Protein 9C6E (pdb70)

Solvent-accessible surface area: 18397 Å² total; per-residue (Å²): 184,124,83,40,109,93,82,3,203,36,132,0,0,8,0,20,0,7,39,109,47,1,36,14,29,69,72,93,24,48,50,0,21,0,0,0,45,5,46,63,149,76,0,170,76,41,87,0,43,0,6,0,28,0,13,0,43,15,9,43,71,59,170,137,85,112,58,94,101,61,168,99,62,21,37,107,29,80,53,56,8,33,61,91,99,76,89,79,70,98,51,49,106,41,4,82,65,4,49,110,163,43,30,97,50,8,36,32,6,79,3,74,19,27,95,80,8,7,21,9,6,22,4,60,36,18,105,180,34,143,11,112,13,0,0,0,43,2,40,0,28,0,31,1,10,34,61,58,156,134,93,133,105,60,112,37,110,108,0,24,5,115,9,110,7,44,2,14,10,30,3,9,194,104,96,27,119,81,12,174,23,131,24,76,55,118,40,180,171,34,114,77,55,0,111,0,35,4,23,1,64,65,25,8,1,65,36,43,43,74,0,40,0,47,1,31,2,35,3,43,6,86,12,34,0,96,63,1,66,0,8,0,16,1,18,0,51,2,31,13,120,36,116,19,126,5,70,45,62,6,11,45,83,102,10,159,56,118,1,72,50,106,38,79,42,90,73,70,12,70,2,48,1,67,15,94,76,72,123,61,64,97,0,10,0,4,9,9,90,50,197,99,164,53,9,56,3,2,18,5,32,39,71,83,172,82,44,94,105,49,44,6,0,1,24,5,54,4,38,0,42,0,43,0,23,1,24,34,65,192,72,88,177,97,52,45,104,18,31,21,68,1,99,6,59,0,0,34,63,90,51,222

InterPro domains:
  IPR000698 Arrestin [PR00309] (28-50)
  IPR000698 Arrestin [PR00309] (65-83)
  IPR000698 Arrestin [PR00309] (161-178)
  IPR000698 Arrestin [PR00309] (286-304)
  IPR000698 Arrestin [PR00309] (372-386)
  IPR000698 Arrestin [PTHR11792] (12-399)
  IPR011021 Arrestin-like, N-terminal [PF00339] (22-179)
  IPR011022 Arrestin-like, C-terminal domain [PF02752] (200-359)
  IPR011022 Arrestin-like, C-terminal domain [SM01017] (199-360)
  IPR014752 Arrestin-like, C-terminal domain superfamily [G3DSA:2.60.40.640] (185-370)
  IPR014753 Arrestin, N-terminal [G3DSA:2.60.40.840] (10-181)
  IPR014756 Immunog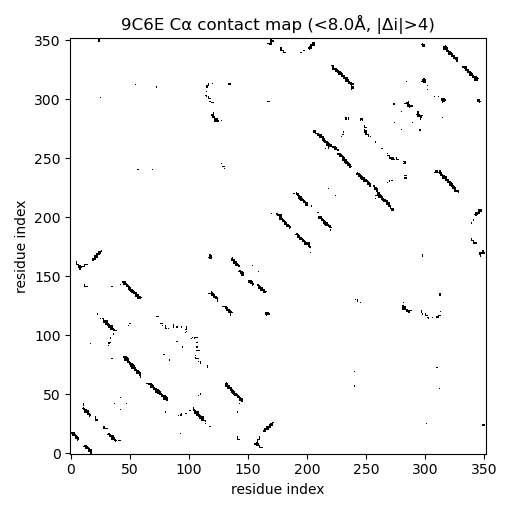lobulin E-set [SSF81296] (10-181)
  IPR014756 Immunoglobulin E-set [SSF81296] (183-389)
  IPR017864 Arrestin, conserved site [PS00295] (65-83)

Radius of gyration: 26.14 Å; Cα contacts (8 Å, |Δi|>4): 956; chains: 1; bounding box: 63×73×61 Å

Nearest PDB structures (foldseek):
  9c6e-assembly1_A  TM=1.003E+00  e=6.103E-70  Bos taurus
  3ugx-assembly1_A  TM=9.576E-01  e=4.469E-60  Bos taurus
  1cf1-assembly1_A  TM=9.488E-01  e=5.321E-61  Bos taurus
  7jxa-assembly1_D  TM=9.497E-01  e=1.504E-60  Bos taurus
  1cf1-assembly3_C  TM=9.491E-01  e=5.723E-60  Bos taurus

Secondary structure (DSSP, 8-state):
---EEEE-TTSSEEEEES-SEEEE-SS-B--EEEEEEE-HHHHTT-EEEEEEEEEEEES---TTS----EEEEEEEEEEEEES--S---PPPHHHHHHHHHH-TTEEEEEE---SS---SEEE---TT--S--EEEEEEEEEEEEB--SS-SSB--GGGEEEEEEEEEEB--S---PPPEEEEEEE-TT---EEEEEEEES-SEEETT--EEEEEEEEE-SSS-EEEEEEEEEEEEEE-SSS-EEEEEEEEEEE-S--B-TTEEEEEEEEE---GGG-S--TTS-BSS-TT-TT--BPPPP-PPTT--GGGGSEEEEEEEEEEEEEPPPTT-SS-EEEEEEEEEEEEBPPP-

B-factor: mean 30.55, std 13.67, range [16.44, 96.41]

Structure (mmCIF, N/CA/C/O backbone):
data_9C6E
#
_entry.id   9C6E
#
_cell.length_a   66.560
_cell.length_b   74.760
_cell.length_c   79.770
_cell.angle_alpha   90.000
_cell.angle_beta   90.000
_cell.angle_gamma   90.000
#
_symmetry.space_group_name_H-M   'P 21 21 21'
#
loop_
_entity.id
_entity.type
_entity.pdbx_description
1 polymer S-arrestin
2 non-polymer GLYCEROL
3 non-polymer 'GLYCOLIC ACID'
4 non-polymer 'SODIUM ION'
5 water water
#
loop_
_atom_site.group_PDB
_atom_site.id
_atom_site.type_symbol
_atom_site.label_atom_id
_atom_site.label_alt_id
_atom_site.label_comp_id
_atom_site.label_asym_id
_atom_site.label_entity_id
_atom_site.label_seq_id
_atom_site.pdbx_PDB_ins_code
_atom_site.Cartn_x
_atom_site.Cartn_y
_atom_site.Cartn_z
_atom_site.occupancy
_atom_site.B_iso_or_equiv
_atom_site.auth_seq_id
_atom_site.auth_comp_id
_atom_site.auth_asym_id
_atom_site.auth_atom_id
_atom_site.pdbx_PDB_model_num
ATOM 1 N N . HIS A 1 8 ? 23.884 24.328 5.582 1.000 68.850 10 HIS A N 1
ATOM 2 C CA . HIS A 1 8 ? 23.944 24.766 7.004 1.000 67.867 10 HIS A CA 1
ATOM 3 C C . HIS A 1 8 ? 24.069 26.287 7.053 1.000 66.601 10 HIS A C 1
ATOM 4 O O . HIS A 1 8 ? 25.124 26.833 6.730 1.000 69.283 10 HIS A O 1
ATOM 11 N N . VAL A 1 9 ? 22.977 26.947 7.462 1.000 57.364 11 VAL A N 1
ATOM 12 C CA . VAL A 1 9 ? 22.903 28.397 7.513 1.000 51.009 11 VAL A CA 1
ATOM 13 C C . VAL A 1 9 ? 22.965 28.830 8.976 1.000 45.299 11 VAL A C 1
ATOM 14 O O . VAL A 1 9 ? 22.138 28.412 9.771 1.000 45.185 11 VAL A O 1
ATOM 18 N N . ILE A 1 10 ? 23.923 29.693 9.317 1.000 41.059 12 ILE A N 1
ATOM 19 C CA . ILE A 1 10 ? 24.042 30.200 10.675 1.000 39.065 12 ILE A CA 1
ATOM 20 C C . ILE A 1 10 ? 22.840 31.085 10.989 1.000 38.826 12 ILE A C 1
ATOM 21 O O . ILE A 1 10 ? 22.512 31.983 10.210 1.000 39.084 12 ILE A O 1
ATOM 26 N N . PHE A 1 11 ? 22.207 30.838 12.142 1.000 36.222 13 PHE A N 1
ATOM 27 C CA . PHE A 1 11 ? 21.142 31.707 12.613 1.000 36.975 13 PHE A CA 1
ATOM 28 C C . PHE A 1 11 ? 21.379 32.068 14.073 1.000 36.565 13 PHE A C 1
ATOM 29 O O . PHE A 1 11 ? 22.118 31.402 14.797 1.000 33.569 13 PHE A O 1
ATOM 37 N N . LYS A 1 12 ? 20.711 33.140 14.475 1.000 36.960 14 LYS A N 1
ATOM 38 C CA . LYS A 1 12 ? 20.878 33.699 15.798 1.000 35.518 14 LYS A CA 1
ATOM 39 C C . LYS A 1 12 ? 19.520 34.123 16.335 1.000 34.062 14 LYS A C 1
ATOM 40 O O . LYS A 1 12 ? 18.556 34.316 15.586 1.000 36.462 14 LYS A O 1
ATOM 46 N N . LYS A 1 13 ? 19.487 34.292 17.654 1.000 30.343 15 LYS A N 1
ATOM 47 C CA . LYS A 1 13 ? 18.374 34.945 18.304 1.000 30.303 15 LYS A CA 1
ATOM 48 C C . LYS A 1 13 ? 18.899 35.799 19.451 1.000 28.031 15 LYS A C 1
ATOM 49 O O . LYS A 1 13 ? 19.714 35.345 20.258 1.000 26.548 15 LYS A O 1
ATOM 55 N N . ILE A 1 14 ? 18.395 37.034 19.506 1.000 28.325 16 ILE A N 1
ATOM 56 C CA . ILE A 1 14 ? 18.817 38.032 20.478 1.000 29.140 16 ILE A CA 1
ATOM 57 C C . ILE A 1 14 ? 17.727 38.206 21.531 1.000 27.750 16 ILE A C 1
ATOM 58 O O . ILE A 1 14 ? 16.544 38.303 21.204 1.000 31.087 16 ILE A O 1
ATOM 63 N N . SER A 1 15 ? 18.127 38.242 22.809 1.000 27.647 17 SER A N 1
ATOM 64 C CA . SER A 1 15 ? 17.175 38.458 23.880 1.000 27.557 17 SER A CA 1
ATOM 65 C C . SER A 1 15 ? 16.589 39.861 23.756 1.000 28.261 17 SER A C 1
ATOM 66 O O . SER A 1 15 ? 17.148 40.743 23.094 1.000 29.295 17 SER A O 1
ATOM 69 N N . ARG A 1 16 ? 15.435 40.039 24.391 1.000 30.468 18 ARG A N 1
ATOM 70 C CA . ARG A 1 16 ? 14.716 41.299 24.355 1.000 30.734 18 ARG A CA 1
ATOM 71 C C . ARG A 1 16 ? 15.585 42.437 24.885 1.000 31.821 18 ARG A C 1
ATOM 72 O O . ARG A 1 16 ? 15.552 43.533 24.337 1.000 31.084 18 ARG A O 1
ATOM 80 N N . ASP A 1 17 ? 16.378 42.176 25.931 1.000 30.030 19 ASP A N 1
ATOM 81 C CA . ASP A 1 17 ? 17.194 43.231 26.521 1.000 29.784 19 ASP A CA 1
ATOM 82 C C . ASP A 1 17 ? 18.554 43.349 25.823 1.000 29.668 19 ASP A C 1
ATOM 83 O O . ASP A 1 17 ? 19.361 44.181 26.220 1.000 29.227 19 ASP A O 1
ATOM 88 N N . LYS A 1 18 ? 18.800 42.509 24.806 1.000 29.209 20 LYS A N 1
ATOM 89 C CA . LYS A 1 18 ? 20.015 42.470 23.997 1.000 30.538 20 LYS A CA 1
ATOM 90 C C . LYS A 1 18 ? 21.235 41.969 24.774 1.000 28.747 20 LYS A C 1
ATOM 91 O O . LYS A 1 18 ? 22.352 42.039 24.258 1.000 31.264 20 LYS A O 1
ATOM 97 N N . SER A 1 19 ? 21.036 41.393 25.967 1.000 27.219 21 SER A N 1
ATOM 98 C CA . SER A 1 19 ? 22.160 41.008 26.810 1.000 26.296 21 SER A CA 1
ATOM 99 C C . SER A 1 19 ? 22.746 39.658 26.393 1.000 25.145 21 SER A C 1
ATOM 100 O O . SER A 1 19 ? 23.940 39.423 26.620 1.000 24.484 21 SER A O 1
ATOM 103 N N . VAL A 1 20 ? 21.908 38.796 25.793 1.000 24.343 22 VAL A N 1
ATOM 104 C CA . VAL A 1 20 ? 22.281 37.433 25.443 1.000 24.780 22 VAL A CA 1
ATOM 105 C C . VAL A 1 20 ? 21.829 37.133 24.016 1.000 23.654 22 VAL A C 1
ATOM 106 O O . VAL A 1 20 ? 20.652 37.262 23.703 1.000 25.456 22 VAL A O 1
ATOM 110 N N . THR A 1 21 ? 22.765 36.710 23.172 1.000 24.010 23 THR A N 1
ATOM 111 C CA . THR A 1 21 ? 22.483 36.312 21.800 1.000 25.261 23 THR A CA 1
ATOM 112 C C . THR A 1 21 ? 23.038 34.908 21.598 1.000 24.563 23 THR A C 1
ATOM 113 O O . THR A 1 21 ? 24.199 34.657 21.905 1.000 25.618 23 THR A O 1
ATOM 117 N N . ILE A 1 22 ? 22.210 34.001 21.086 1.000 25.065 24 ILE A N 1
ATOM 118 C CA . ILE A 1 22 ? 22.655 32.645 20.806 1.000 25.672 24 ILE A CA 1
ATOM 119 C C . ILE A 1 22 ? 22.809 32.469 19.298 1.000 26.120 24 ILE A C 1
ATOM 120 O O . ILE A 1 22 ? 21.971 32.937 18.539 1.000 27.141 24 ILE A O 1
ATOM 125 N N . TYR A 1 23 ? 23.896 31.799 18.893 1.000 25.131 25 TYR A N 1
ATOM 126 C CA . TYR A 1 23 ? 24.137 31.417 17.513 1.000 25.332 25 TYR A CA 1
ATOM 127 C C . TYR A 1 23 ? 24.260 29.904 17.410 1.000 24.305 25 TYR A C 1
ATOM 128 O O . TYR A 1 23 ? 24.974 29.310 18.210 1.000 24.320 25 TYR A O 1
ATOM 137 N N . LEU A 1 24 ? 23.560 29.323 16.422 1.000 23.659 26 LEU A N 1
ATOM 138 C CA . LEU A 1 24 ? 23.701 27.923 16.027 1.000 23.890 26 LEU A CA 1
ATOM 139 C C . LEU A 1 24 ? 24.047 27.853 14.544 1.000 24.316 26 LEU A C 1
ATOM 140 O O . LEU A 1 24 ? 23.743 28.771 13.789 1.000 26.007 26 LEU A O 1
ATOM 145 N N . GLY A 1 25 ? 24.618 26.721 14.127 1.000 25.217 27 GLY A N 1
ATOM 146 C CA . GLY A 1 25 ? 24.992 26.477 12.742 1.000 25.797 27 GLY A CA 1
ATOM 147 C C . GLY A 1 25 ? 23.914 25.748 11.949 1.000 27.307 27 GLY A C 1
ATOM 148 O O . GLY A 1 25 ? 23.964 25.732 10.715 1.000 31.392 27 GLY A O 1
ATOM 149 N N . LYS A 1 26 ? 22.957 25.137 12.660 1.000 25.462 28 LYS A N 1
ATOM 150 C CA . LYS A 1 26 ? 21.871 24.419 12.015 1.000 25.478 28 LYS A CA 1
ATOM 151 C C . LYS A 1 26 ? 20.765 24.096 13.011 1.000 22.410 28 LYS A C 1
ATOM 152 O O . LYS A 1 26 ? 20.955 24.245 14.213 1.000 21.319 28 LYS A O 1
ATOM 158 N N . ARG A 1 27 ? 19.593 23.745 12.466 1.000 21.381 29 ARG A N 1
ATOM 159 C CA . ARG A 1 27 ? 18.420 23.433 13.264 1.000 21.442 29 ARG A CA 1
ATOM 160 C C . ARG A 1 27 ? 18.307 21.928 13.504 1.000 20.739 29 ARG A C 1
ATOM 161 O O . ARG A 1 27 ? 17.736 21.519 14.517 1.000 20.864 29 ARG A O 1
ATOM 169 N N . ASP A 1 28 ? 18.740 21.127 12.522 1.000 21.287 30 ASP A N 1
ATOM 170 C CA . ASP A 1 28 ? 18.544 19.680 12.570 1.000 20.778 30 ASP A CA 1
ATOM 171 C C . ASP A 1 28 ? 19.866 18.976 12.887 1.000 21.376 30 ASP A C 1
ATOM 172 O O . ASP A 1 28 ? 20.882 19.223 12.235 1.000 24.810 30 ASP A O 1
ATOM 177 N N . TYR A 1 29 ? 19.829 18.097 13.894 1.000 19.485 31 TYR A N 1
ATOM 178 C CA . TYR A 1 29 ? 20.982 17.357 14.394 1.000 19.888 31 TYR A CA 1
ATOM 179 C C . TYR A 1 29 ? 20.757 15.878 14.092 1.000 19.809 31 TYR A C 1
ATOM 180 O O . TYR A 1 29 ? 19.720 15.322 14.449 1.000 19.629 31 TYR A O 1
ATOM 189 N N . ILE A 1 30 ? 21.712 15.270 13.387 1.000 19.467 32 ILE A N 1
ATOM 190 C CA . ILE A 1 30 ? 21.522 13.926 12.863 1.000 18.850 32 ILE A CA 1
ATOM 191 C C . ILE A 1 30 ? 21.827 12.880 13.926 1.000 18.629 32 ILE A C 1
ATOM 192 O O . ILE A 1 30 ? 22.907 12.860 14.495 1.000 20.140 32 ILE A O 1
ATOM 197 N N . ASP A 1 31 ? 20.858 11.981 14.114 1.000 18.604 33 ASP A N 1
ATOM 198 C CA . ASP A 1 31 ? 21.032 10.736 14.831 1.000 19.369 33 ASP A CA 1
ATOM 199 C C . ASP A 1 31 ? 21.185 9.659 13.768 1.000 19.172 33 ASP A C 1
ATOM 200 O O . ASP A 1 31 ? 20.249 9.437 13.011 1.000 20.033 33 ASP A O 1
ATOM 205 N N . HIS A 1 32 ? 22.355 9.023 13.702 1.000 19.965 34 HIS A N 1
ATOM 206 C CA . HIS A 1 32 ? 22.511 7.905 12.773 1.000 20.950 34 HIS A CA 1
ATOM 207 C C . HIS A 1 32 ? 22.885 6.622 13.513 1.000 21.201 34 HIS A C 1
ATOM 208 O O . HIS A 1 32 ? 23.579 5.749 12.956 1.000 23.414 34 HIS A O 1
ATOM 215 N N . VAL A 1 33 ? 22.335 6.486 14.728 1.000 20.484 35 VAL A N 1
ATOM 216 C CA . VAL A 1 33 ? 22.407 5.293 15.568 1.000 22.077 35 VAL A CA 1
ATOM 217 C C . VAL A 1 33 ? 23.800 5.157 16.181 1.000 24.280 35 VAL A C 1
ATOM 218 O O . VAL A 1 33 ? 23.907 5.101 17.407 1.000 27.707 35 VAL A O 1
ATOM 222 N N . GLU A 1 34 ? 24.855 5.106 15.349 1.000 24.301 36 GLU A N 1
ATOM 223 C CA . GLU A 1 34 ? 26.224 4.962 15.845 1.000 27.436 36 GLU A CA 1
ATOM 224 C C . GLU A 1 34 ? 26.595 6.154 16.731 1.000 27.979 36 GLU A C 1
ATOM 225 O O . GLU A 1 34 ? 27.391 6.031 17.675 1.000 29.975 36 GLU A O 1
ATOM 231 N N . ARG A 1 35 ? 26.064 7.331 16.372 1.000 26.754 37 ARG A N 1
ATOM 232 C CA . ARG A 1 35 ? 26.259 8.531 17.168 1.000 27.337 37 ARG A CA 1
ATOM 233 C C . ARG A 1 35 ? 25.206 9.567 16.797 1.000 25.035 37 ARG A C 1
ATOM 234 O O . ARG A 1 35 ? 24.441 9.381 15.845 1.000 23.711 37 ARG A O 1
ATOM 238 N N . VAL A 1 36 ? 25.200 10.648 17.588 1.000 23.200 38 VAL A N 1
ATOM 239 C CA . VAL A 1 36 ? 24.312 11.773 17.366 1.000 22.719 38 VAL A CA 1
ATOM 240 C C . VAL A 1 36 ? 25.175 13.024 17.308 1.000 22.249 38 VAL A C 1
ATOM 241 O O . VAL A 1 36 ? 26.023 13.219 18.168 1.000 23.819 38 VAL A O 1
ATOM 245 N N . GLU A 1 37 ? 24.912 13.878 16.318 1.000 21.900 39 GLU A N 1
ATOM 246 C CA . GLU A 1 37 ? 25.626 15.142 16.203 1.000 22.112 39 GLU A CA 1
ATOM 247 C C . GLU A 1 37 ? 25.337 16.009 17.422 1.000 22.247 39 GLU A C 1
ATOM 248 O O . GLU A 1 37 ? 24.182 16.207 17.773 1.000 21.846 39 GLU A O 1
ATOM 254 N N . PRO A 1 38 ? 26.363 16.580 18.083 1.000 22.542 40 PRO A N 1
ATOM 255 C CA . PRO A 1 38 ? 26.123 17.454 19.232 1.000 21.694 40 PRO A CA 1
ATOM 256 C C . PRO A 1 38 ? 25.740 18.859 18.799 1.000 20.905 40 PRO A C 1
ATOM 257 O O . PRO A 1 38 ? 25.910 19.238 17.644 1.000 21.466 40 PRO A O 1
ATOM 261 N N . VAL A 1 39 ? 25.245 19.632 19.757 1.000 19.466 41 VAL A N 1
ATOM 262 C CA . VAL A 1 39 ? 24.863 21.005 19.490 1.000 20.513 41 VAL A CA 1
ATOM 263 C C . VAL A 1 39 ? 26.014 21.916 19.884 1.000 21.192 41 VAL A C 1
ATOM 264 O O . VAL A 1 39 ? 26.238 22.148 21.070 1.000 21.191 41 VAL A O 1
ATOM 268 N N . ASP A 1 40 ? 26.725 22.418 18.862 1.000 21.534 42 ASP A N 1
ATOM 269 C CA . ASP A 1 40 ? 27.817 23.357 19.066 1.000 21.862 42 ASP A CA 1
ATOM 270 C C . ASP A 1 40 ? 27.333 24.746 18.670 1.000 21.927 42 ASP A C 1
ATOM 271 O O . ASP A 1 40 ? 26.786 24.932 17.594 1.000 24.946 42 ASP A O 1
ATOM 276 N N . GLY A 1 41 ? 27.526 25.709 19.570 1.000 21.202 43 GLY A N 1
ATOM 277 C CA . GLY A 1 41 ? 27.123 27.060 19.269 1.000 21.588 43 GLY A CA 1
ATOM 278 C C . GLY A 1 41 ? 27.951 28.036 20.072 1.000 20.554 43 GLY A C 1
ATOM 279 O O . GLY A 1 41 ? 28.947 27.652 20.669 1.000 20.242 43 GLY A O 1
ATOM 280 N N . VAL A 1 42 ? 27.562 29.310 19.989 1.000 20.420 44 VAL A N 1
ATOM 281 C CA . VAL A 1 42 ? 28.165 30.333 20.826 1.000 21.197 44 VAL A CA 1
ATOM 282 C C . VAL A 1 42 ? 27.082 31.236 21.395 1.000 21.700 44 VAL A C 1
ATOM 283 O O . VAL A 1 42 ? 25.975 31.348 20.861 1.000 21.757 44 VAL A O 1
ATOM 287 N N . VAL A 1 43 ? 27.455 31.887 22.499 1.000 21.388 45 VAL A N 1
ATOM 288 C CA . VAL A 1 43 ? 26.652 32.952 23.071 1.000 22.358 45 VAL A CA 1
ATOM 289 C C . VAL A 1 43 ? 27.467 34.235 23.030 1.000 22.435 45 VAL A C 1
ATOM 290 O O . VAL A 1 43 ? 28.600 34.249 23.480 1.000 23.888 45 VAL A O 1
ATOM 294 N N . LEU A 1 44 ? 26.857 35.298 22.507 1.000 21.960 46 LEU A N 1
ATOM 295 C CA . LEU A 1 44 ? 27.431 36.635 22.533 1.000 23.995 46 LEU A CA 1
ATOM 296 C C . LEU A 1 44 ? 26.723 37.415 23.626 1.000 23.990 46 LEU A C 1
ATOM 297 O O . LEU A 1 44 ? 25.499 37.523 23.615 1.000 25.557 46 LEU A O 1
ATOM 302 N N . VAL A 1 45 ? 27.488 37.915 24.600 1.000 24.603 47 VAL A N 1
ATOM 303 C CA . VAL A 1 45 ? 26.904 38.685 25.682 1.000 25.061 47 VAL A CA 1
ATOM 304 C C . VAL A 1 45 ? 27.240 40.159 25.485 1.000 26.144 47 VAL A C 1
ATOM 305 O O . VAL A 1 45 ? 28.255 40.500 24.879 1.000 27.365 47 VAL A O 1
ATOM 309 N N . ASP A 1 46 ? 26.388 41.005 26.058 1.000 28.424 48 ASP A N 1
ATOM 310 C CA . ASP A 1 46 ? 26.711 42.401 26.299 1.000 30.287 48 ASP A CA 1
ATOM 311 C C . ASP A 1 46 ? 27.329 42.504 27.688 1.000 29.706 48 ASP A C 1
ATOM 312 O O . ASP A 1 46 ? 26.635 42.302 28.686 1.000 28.948 48 ASP A O 1
ATOM 317 N N . PRO A 1 47 ? 28.646 42.780 27.797 1.000 30.144 49 PRO A N 1
ATOM 318 C CA . PRO A 1 47 ? 29.344 42.670 29.077 1.000 32.925 49 PRO A CA 1
ATOM 319 C C . PRO A 1 47 ? 28.794 43.603 30.154 1.000 33.130 49 PRO A C 1
ATOM 320 O O . PRO A 1 47 ? 28.760 43.228 31.319 1.000 35.404 49 PRO A O 1
ATOM 324 N N . GLU A 1 48 ? 28.328 44.800 29.772 1.000 34.797 50 GLU A N 1
ATOM 325 C CA . GLU A 1 48 ? 27.747 45.718 30.742 1.000 36.136 50 GLU A CA 1
ATOM 326 C C . GLU A 1 48 ? 26.467 45.140 31.347 1.000 33.367 50 GLU A C 1
ATOM 327 O O . GLU A 1 48 ? 26.186 45.328 32.532 1.000 39.176 50 GLU A O 1
ATOM 333 N N . LEU A 1 49 ? 25.683 44.433 30.527 1.000 29.769 51 LEU A N 1
ATOM 334 C CA . LEU A 1 49 ? 24.363 43.980 30.931 1.000 30.652 51 LEU A CA 1
ATOM 335 C C . LEU A 1 49 ? 24.429 42.630 31.652 1.000 29.975 51 LEU A C 1
ATOM 336 O O . LEU A 1 49 ? 23.455 42.257 32.298 1.000 32.977 51 LEU A O 1
ATOM 341 N N . VAL A 1 50 ? 25.555 41.906 31.555 1.000 29.489 52 VAL A N 1
ATOM 342 C CA . VAL A 1 50 ? 25.686 40.644 32.280 1.000 28.010 52 VAL A CA 1
ATOM 343 C C . VAL A 1 50 ? 26.672 40.765 33.443 1.000 29.104 52 VAL A C 1
ATOM 344 O O . VAL A 1 50 ? 26.956 39.785 34.123 1.000 27.966 52 VAL A O 1
ATOM 348 N N . LYS A 1 51 ? 27.163 41.977 33.716 1.000 31.390 53 LYS A N 1
ATOM 349 C CA . LYS A 1 51 ? 28.054 42.193 34.842 1.000 34.394 53 LYS A CA 1
ATOM 350 C C . LYS A 1 51 ? 27.365 41.714 36.119 1.000 31.925 53 LYS A C 1
ATOM 351 O O . LYS A 1 51 ? 26.230 42.090 36.383 1.000 32.318 53 LYS A O 1
ATOM 357 N N . GLY A 1 52 ? 28.041 40.837 36.872 1.000 30.813 54 GLY A N 1
ATOM 358 C CA . GLY A 1 52 ? 27.517 40.313 38.125 1.000 32.155 54 GLY A CA 1
ATOM 359 C C . GLY A 1 52 ? 26.513 39.171 37.966 1.000 30.086 54 GLY A C 1
ATOM 360 O O . GLY A 1 52 ? 25.970 38.680 38.968 1.000 33.068 54 GLY A O 1
ATOM 361 N N A LYS A 1 53 ? 26.259 38.767 36.713 0.432 26.697 55 LYS A N 1
ATOM 362 N N B LYS A 1 53 ? 26.274 38.745 36.721 0.568 27.159 55 LYS A N 1
ATOM 363 C CA A LYS A 1 53 ? 25.288 37.727 36.412 0.432 25.173 55 LYS A CA 1
ATOM 364 C CA B LYS A 1 53 ? 25.276 37.726 36.442 0.568 26.400 55 LYS A CA 1
ATOM 365 C C A LYS A 1 53 ? 26.034 36.461 36.013 0.432 23.766 55 LYS A C 1
ATOM 366 C C B LYS A 1 53 ? 25.984 36.503 35.876 0.568 24.287 55 LYS A C 1
ATOM 367 O O A LYS A 1 53 ? 27.250 36.475 35.859 0.432 24.857 55 LYS A O 1
ATOM 368 O O B LYS A 1 53 ? 27.123 36.601 35.434 0.568 24.193 55 LYS A O 1
ATOM 379 N N . ARG A 1 54 ? 25.284 35.366 35.882 1.000 23.714 56 ARG A N 1
ATOM 380 C CA A ARG A 1 54 ? 25.770 34.142 35.265 0.516 23.104 56 ARG A CA 1
ATOM 381 C CA B ARG A 1 54 ? 25.778 34.152 35.257 0.484 23.008 56 ARG A CA 1
ATOM 382 C C . ARG A 1 54 ? 24.909 33.862 34.039 1.000 22.550 56 ARG A C 1
ATOM 383 O O . ARG A 1 54 ? 23.699 34.091 34.071 1.000 24.349 56 ARG A O 1
ATOM 398 N N . VAL A 1 55 ? 25.541 33.376 32.970 1.000 20.485 57 VAL A N 1
ATOM 399 C CA . VAL A 1 55 ? 24.806 32.978 31.785 1.000 19.890 57 VAL A CA 1
ATOM 400 C C . VAL A 1 55 ? 25.003 31.478 31.570 1.000 18.819 57 VAL A C 1
ATOM 401 O O . VAL A 1 55 ? 26.140 31.008 31.542 1.000 19.874 57 VAL A O 1
ATOM 405 N N . TYR A 1 56 ? 23.875 30.783 31.415 1.000 18.732 58 TYR A N 1
ATOM 406 C CA . TYR A 1 56 ? 23.846 29.350 31.170 1.000 19.603 58 TYR A CA 1
ATOM 407 C C . TYR A 1 56 ? 23.238 29.062 29.808 1.000 20.290 58 TYR A C 1
ATOM 408 O O . TYR A 1 56 ? 22.466 29.859 29.283 1.000 22.008 58 TYR A O 1
ATOM 417 N N . VAL A 1 57 ? 23.585 27.892 29.265 1.000 19.419 59 VAL A N 1
ATOM 418 C CA . VAL A 1 57 ? 22.943 27.340 28.084 1.000 18.924 59 VAL A CA 1
ATOM 419 C C . VAL A 1 57 ? 22.505 25.917 28.408 1.000 18.171 59 VAL A C 1
ATOM 420 O O . VAL A 1 57 ? 23.283 25.151 28.963 1.000 19.258 59 VAL A O 1
ATOM 424 N N . SER A 1 58 ? 21.254 25.608 28.057 1.000 18.188 60 SER A N 1
ATOM 425 C CA . SER A 1 58 ? 20.691 24.293 28.336 1.000 17.662 60 SER A CA 1
ATOM 426 C C . SER A 1 58 ? 20.130 23.665 27.060 1.000 17.541 60 SER A C 1
ATOM 427 O O . SER A 1 58 ? 19.694 24.342 26.136 1.000 17.776 60 SER A O 1
ATOM 430 N N . LEU A 1 59 ? 20.171 22.330 27.047 1.000 17.242 61 LEU A N 1
ATOM 431 C CA . LEU A 1 59 ? 19.509 21.482 26.069 1.000 17.679 61 LEU A CA 1
ATOM 432 C C . LEU A 1 59 ? 18.472 20.643 26.805 1.000 17.466 61 LEU A C 1
ATOM 433 O O . LEU A 1 59 ? 18.832 19.956 27.762 1.000 18.746 61 LEU A O 1
ATOM 438 N N . THR A 1 60 ? 17.218 20.671 26.325 1.000 17.842 62 THR A N 1
ATOM 439 C CA . THR A 1 60 ? 16.151 19.856 26.887 1.000 18.575 62 THR A CA 1
ATOM 440 C C . THR A 1 60 ? 15.494 19.040 25.784 1.000 19.123 62 THR A C 1
ATOM 441 O O . THR A 1 60 ? 15.196 19.559 24.723 1.000 21.321 62 THR A O 1
ATOM 445 N N . CYS A 1 61 ? 15.263 17.752 26.056 1.000 18.536 63 CYS A N 1
ATOM 446 C CA . CYS A 1 61 ? 14.357 16.933 25.278 1.000 18.521 63 CYS A CA 1
ATOM 447 C C . CYS A 1 61 ? 13.155 16.640 26.165 1.000 18.258 63 CYS A C 1
ATOM 448 O O . CYS A 1 61 ? 13.333 16.063 27.235 1.000 19.185 63 CYS A O 1
ATOM 451 N N . ALA A 1 62 ? 11.961 17.051 25.730 1.000 18.076 64 ALA A N 1
ATOM 452 C CA . ALA A 1 62 ? 10.758 16.875 26.516 1.000 18.620 64 ALA A CA 1
ATOM 453 C C . ALA A 1 62 ? 9.668 16.177 25.724 1.000 18.067 64 ALA A C 1
ATOM 454 O O . ALA A 1 62 ? 9.396 16.530 24.572 1.000 19.533 64 ALA A O 1
ATOM 456 N N . PHE A 1 63 ? 9.031 15.212 26.389 1.000 16.746 65 PHE A N 1
ATOM 457 C CA . PHE A 1 63 ? 7.756 14.675 25.952 1.000 17.460 65 PHE A CA 1
ATOM 458 C C . PHE A 1 63 ? 6.641 15.520 26.554 1.000 16.945 65 PHE A C 1
ATOM 459 O O . PHE A 1 63 ? 6.642 15.771 27.763 1.000 17.694 65 PHE A O 1
ATOM 467 N N . ARG A 1 64 ? 5.695 15.937 25.710 1.000 18.212 66 ARG A N 1
ATOM 468 C CA . ARG A 1 64 ? 4.532 16.681 26.162 1.000 19.233 66 ARG A CA 1
ATOM 469 C C . ARG A 1 64 ? 3.261 15.970 25.708 1.000 19.835 66 ARG A C 1
ATOM 470 O O . ARG A 1 64 ? 3.251 15.354 24.633 1.000 20.435 66 ARG A O 1
ATOM 478 N N . TYR A 1 65 ? 2.20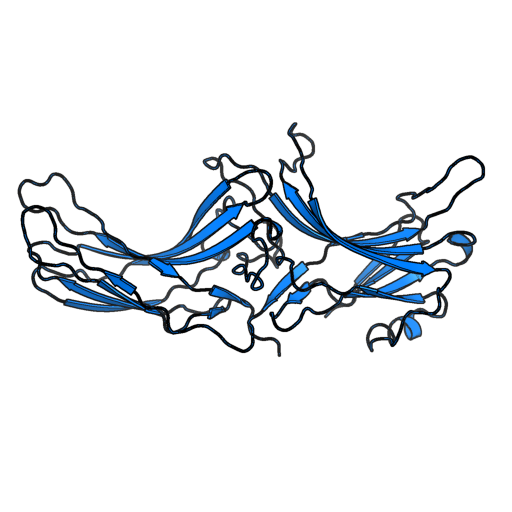9 16.089 26.520 1.000 20.135 67 TYR A N 1
ATOM 479 C CA . TYR A 1 65 ? 0.900 15.538 26.208 1.000 20.196 67 TYR A CA 1
ATOM 480 C C . TYR A 1 65 ? -0.169 16.510 26.662 1.000 21.478 67 TYR A C 1
ATOM 481 O O . TYR A 1 65 ? -0.103 17.018 27.774 1.000 23.553 67 TYR A O 1
ATOM 490 N N . GLY A 1 66 ? -1.141 16.768 25.794 1.000 22.101 68 GLY A N 1
ATOM 491 C CA . GLY A 1 66 ? -2.255 17.621 26.152 1.000 26.237 68 GLY A CA 1
ATOM 492 C C . GLY A 1 66 ? -2.580 18.614 25.047 1.000 32.620 68 GLY A C 1
ATOM 493 O O . GLY A 1 66 ? -1.713 18.987 24.265 1.000 35.565 68 GLY A O 1
ATOM 494 N N . GLN A 1 67 ? -3.851 19.027 24.987 1.000 41.804 69 GLN A N 1
ATOM 495 C CA . GLN A 1 67 ? -4.285 20.048 24.049 1.000 50.240 69 GLN A CA 1
ATOM 496 C C . GLN A 1 67 ? -3.333 21.239 24.151 1.000 58.624 69 GLN A C 1
ATOM 497 O O . GLN A 1 67 ? -2.935 21.635 25.247 1.000 60.428 69 GLN A O 1
ATOM 499 N N . GLU A 1 68 ? -2.946 21.779 22.990 1.000 67.080 70 GLU A N 1
ATOM 500 C CA . GLU A 1 68 ? -1.960 22.846 22.929 1.000 72.994 70 GLU A CA 1
ATOM 501 C C . GLU A 1 68 ? -2.675 24.189 23.026 1.000 79.930 70 GLU A C 1
ATOM 502 O O . GLU A 1 68 ? -2.286 25.035 23.828 1.000 78.655 70 GLU A O 1
ATOM 508 N N . ASP A 1 69 ? -3.721 24.352 22.201 1.000 85.745 71 ASP A N 1
ATOM 509 C CA . ASP A 1 69 ? -4.515 25.569 22.135 1.000 89.721 71 ASP A CA 1
ATOM 510 C C . ASP A 1 69 ? -4.640 26.184 23.528 1.000 92.404 71 ASP A C 1
ATOM 511 O O . ASP A 1 69 ? -5.185 25.561 24.438 1.000 94.681 71 ASP A O 1
ATOM 513 N N . ILE A 1 70 ? -4.150 27.423 23.668 1.000 95.869 72 ILE A N 1
ATOM 514 C CA . ILE A 1 70 ? -4.063 28.094 24.959 1.000 96.414 72 ILE A CA 1
ATOM 515 C C . ILE A 1 70 ? -5.410 28.720 25.339 1.000 94.515 72 ILE A C 1
ATOM 516 O O . ILE A 1 70 ? -5.479 29.491 26.296 1.000 94.372 72 ILE A O 1
ATOM 521 N N . ASP A 1 71 ? -6.470 28.403 24.583 1.000 91.711 73 ASP A N 1
ATOM 522 C CA . ASP A 1 71 ? -7.831 28.740 24.969 1.000 86.585 73 ASP A CA 1
ATOM 523 C C . ASP A 1 71 ? -8.702 27.493 24.818 1.000 79.281 73 ASP A C 1
ATOM 524 O O . ASP A 1 71 ? -9.801 27.552 24.270 1.000 81.685 73 ASP A O 1
ATOM 529 N N . VAL A 1 72 ? -8.179 26.361 25.303 1.000 72.577 74 VAL A N 1
ATOM 530 C CA . VAL A 1 72 ? -8.906 25.104 25.354 1.000 68.577 74 VAL A CA 1
ATOM 531 C C . VAL A 1 72 ? -8.526 24.422 26.666 1.000 65.170 74 VAL A C 1
ATOM 532 O O . VAL A 1 72 ? -7.444 23.846 26.762 1.000 67.722 74 VAL A O 1
ATOM 536 N N . MET A 1 73 ? -9.410 24.515 27.670 1.000 59.513 75 MET A N 1
ATOM 537 C CA . MET A 1 73 ? -9.151 23.923 28.976 1.000 56.426 75 MET A CA 1
ATOM 538 C C . MET A 1 73 ? -8.822 22.444 28.797 1.000 51.205 75 MET A C 1
ATOM 539 O O . MET A 1 73 ? -9.464 21.755 28.003 1.000 53.435 75 MET A O 1
ATOM 541 N N . GLY A 1 74 ? -7.804 21.979 29.533 1.000 44.113 76 GLY A N 1
ATOM 542 C CA . GLY A 1 74 ? -7.386 20.587 29.473 1.000 40.511 76 GLY A CA 1
ATOM 543 C C . GLY A 1 74 ? -6.078 20.352 30.228 1.000 35.873 76 GLY A C 1
ATOM 544 O O . GLY A 1 74 ? -5.271 21.262 30.384 1.000 32.770 76 GLY A O 1
ATOM 545 N N . LEU A 1 75 ? -5.862 19.110 30.668 1.000 33.520 77 LEU A N 1
ATOM 546 C CA . LEU A 1 75 ? -4.662 18.788 31.403 1.000 35.760 77 LEU A CA 1
ATOM 547 C C . LEU A 1 75 ? -3.450 18.955 30.488 1.000 31.059 77 LEU A C 1
ATOM 548 O O . LEU A 1 75 ? -3.547 18.865 29.257 1.000 32.820 77 LEU A O 1
ATOM 551 N N . SER A 1 76 ? -2.306 19.219 31.116 1.000 25.186 78 SER A N 1
ATOM 552 C CA . SER A 1 76 ? -1.020 19.146 30.449 1.000 23.601 78 SER A CA 1
ATOM 553 C C . SER A 1 76 ? -0.090 18.248 31.258 1.000 21.504 78 SER A C 1
ATOM 554 O O . SER A 1 76 ? -0.188 18.147 32.487 1.000 23.095 78 SER A O 1
ATOM 557 N N . PHE A 1 77 ? 0.773 17.544 30.524 1.000 19.396 79 PHE A N 1
ATOM 558 C CA . PHE A 1 77 ? 1.811 16.711 31.095 1.000 19.404 79 PHE A CA 1
ATOM 559 C C . PHE A 1 77 ? 3.116 16.963 30.349 1.000 19.019 79 PHE A C 1
ATOM 560 O O . PHE A 1 77 ? 3.102 17.110 29.128 1.000 20.145 79 PHE A O 1
ATOM 568 N N . ARG A 1 78 ? 4.233 16.974 31.082 1.000 18.685 80 ARG A N 1
ATOM 569 C CA A ARG A 1 78 ? 5.562 17.055 30.488 0.508 18.468 80 ARG A CA 1
ATOM 570 C CA B ARG A 1 78 ? 5.559 17.059 30.485 0.492 18.944 80 ARG A CA 1
ATOM 571 C C . ARG A 1 78 ? 6.513 16.152 31.263 1.000 18.763 80 ARG A C 1
ATOM 572 O O . ARG A 1 78 ? 6.502 16.158 32.489 1.000 19.841 80 ARG A O 1
ATOM 587 N N . ARG A 1 79 ? 7.351 15.414 30.530 1.000 17.684 81 ARG A N 1
ATOM 588 C CA . ARG A 1 79 ? 8.486 14.719 31.109 1.000 17.267 81 ARG A CA 1
ATOM 589 C C . ARG A 1 79 ? 9.744 15.153 30.370 1.000 17.899 81 ARG A C 1
ATOM 590 O O . ARG A 1 79 ? 9.796 15.062 29.143 1.000 17.815 81 ARG A O 1
ATOM 598 N N . ASP A 1 80 ? 10.756 15.582 31.134 1.000 17.410 82 ASP A N 1
ATOM 599 C CA . ASP A 1 80 ? 12.061 15.881 30.561 1.000 17.318 82 ASP A CA 1
ATOM 600 C C . ASP A 1 80 ? 12.844 14.574 30.384 1.000 17.382 82 ASP A C 1
ATOM 601 O O . ASP A 1 80 ? 13.318 13.991 31.358 1.000 19.102 82 ASP A O 1
ATOM 606 N N . LEU A 1 81 ? 12.924 14.106 29.130 1.000 16.750 83 LEU A N 1
ATOM 607 C CA . LEU A 1 81 ? 13.637 12.875 28.804 1.000 17.231 83 LEU A CA 1
ATOM 608 C C . LEU A 1 81 ? 15.151 13.056 28.913 1.000 16.439 83 LEU A C 1
ATOM 609 O O . LEU A 1 81 ? 15.886 12.095 29.136 1.000 17.573 83 LEU A O 1
ATOM 614 N N . TYR A 1 82 ? 15.623 14.289 28.688 1.000 17.054 84 TYR A N 1
ATOM 615 C CA . TYR A 1 82 ? 17.023 14.631 28.814 1.000 16.919 84 TYR A CA 1
ATOM 616 C C . TYR A 1 82 ? 17.143 16.114 29.153 1.000 16.963 84 TYR A C 1
ATOM 617 O O . TYR A 1 82 ? 16.354 16.936 28.667 1.000 17.852 84 TYR A O 1
ATOM 626 N N . PHE A 1 83 ? 18.132 16.422 29.993 1.000 16.653 85 PHE A N 1
ATOM 627 C CA . PHE A 1 83 ? 18.475 17.802 30.297 1.000 16.862 85 PHE A CA 1
ATOM 628 C C . PHE A 1 83 ? 19.986 17.890 30.505 1.000 17.106 85 PHE A C 1
ATOM 629 O O . PHE A 1 83 ? 20.562 17.079 31.225 1.000 19.226 85 PHE A O 1
ATOM 637 N N . SER A 1 84 ? 20.605 18.932 29.956 1.000 17.332 86 SER A N 1
ATOM 638 C CA . SER A 1 84 ? 22.004 19.230 30.177 1.000 18.201 86 SER A CA 1
ATOM 639 C C . SER A 1 84 ? 22.175 20.747 30.149 1.000 17.711 86 SER A C 1
ATOM 640 O O . SER A 1 84 ? 21.490 21.422 29.391 1.000 19.784 86 SER A O 1
ATOM 643 N N . GLN A 1 85 ? 23.093 21.243 30.959 1.000 17.868 87 GLN A N 1
ATOM 644 C CA . GLN A 1 85 ? 23.316 22.669 31.080 1.000 18.468 87 GLN A CA 1
ATOM 645 C C . GLN A 1 85 ? 24.786 22.950 31.372 1.000 18.416 87 GLN A C 1
ATOM 646 O O . GLN A 1 85 ? 25.439 22.189 32.088 1.000 19.917 87 GLN A O 1
ATOM 652 N N . VAL A 1 86 ? 25.273 24.085 30.841 1.000 18.419 88 VAL A N 1
ATOM 653 C CA . VAL A 1 86 ? 26.628 24.561 31.079 1.000 17.800 88 VAL A CA 1
ATOM 654 C C . VAL A 1 86 ? 26.552 26.047 31.434 1.000 18.313 88 VAL A C 1
ATOM 655 O O . VAL A 1 86 ? 25.673 26.765 30.943 1.000 19.420 88 VAL A O 1
ATOM 659 N N . GLN A 1 87 ? 27.502 26.484 32.259 1.000 18.387 89 GLN A N 1
ATOM 660 C CA . GLN A 1 87 ? 27.734 27.903 32.469 1.000 18.209 89 GLN A CA 1
ATOM 661 C C . GLN A 1 87 ? 28.724 28.394 31.421 1.000 18.701 89 GLN A C 1
ATOM 662 O O . GLN A 1 87 ? 29.839 27.898 31.346 1.000 20.134 89 GLN A O 1
ATOM 668 N N . VAL A 1 88 ? 28.338 29.436 30.661 1.000 18.705 90 VAL A N 1
ATOM 669 C CA . VAL A 1 88 ? 29.240 30.022 29.677 1.000 19.721 90 VAL A CA 1
ATOM 670 C C . VAL A 1 88 ? 29.845 31.343 30.154 1.000 19.798 90 VAL A C 1
ATOM 671 O O . VAL A 1 88 ? 30.891 31.734 29.624 1.000 21.604 90 VAL A O 1
ATOM 675 N N . PHE A 1 89 ? 29.217 31.999 31.133 1.000 19.314 91 PHE A N 1
ATOM 676 C CA . PHE A 1 89 ? 29.731 33.268 31.630 1.000 20.229 91 PHE A CA 1
ATOM 677 C C . PHE A 1 89 ? 29.410 33.391 33.115 1.000 20.072 91 PHE A C 1
ATOM 678 O O . PHE A 1 89 ? 28.286 33.130 33.541 1.000 21.304 91 PHE A O 1
ATOM 686 N N . PRO A 1 90 ? 30.351 33.847 33.967 1.000 21.694 92 PRO A N 1
ATOM 687 C CA . PRO A 1 90 ? 31.767 33.956 33.625 1.000 21.922 92 PRO A CA 1
ATOM 688 C C . PRO A 1 90 ? 32.354 32.612 33.197 1.000 22.385 92 PRO A C 1
ATOM 689 O O . PRO A 1 90 ? 31.828 31.556 33.524 1.000 23.537 92 PRO A O 1
ATOM 693 N N . PRO A 1 91 ? 33.445 32.606 32.418 1.000 22.345 93 PRO A N 1
ATOM 694 C CA . PRO A 1 91 ? 34.010 31.358 31.914 1.000 22.903 93 PRO A CA 1
ATOM 695 C C . PRO A 1 91 ? 34.485 30.468 33.059 1.000 21.939 93 PRO A C 1
ATOM 696 O O . PRO A 1 91 ? 35.144 30.944 33.981 1.000 24.381 93 PRO A O 1
ATOM 700 N N . VAL A 1 92 ? 34.184 29.166 32.950 1.000 20.679 94 VAL A N 1
ATOM 701 C CA . VAL A 1 92 ? 34.513 28.181 33.969 1.000 20.465 94 VAL A CA 1
ATOM 702 C C . VAL A 1 92 ? 35.890 27.578 33.682 1.000 19.895 94 VAL A C 1
ATOM 703 O O . VAL A 1 92 ? 36.535 27.063 34.596 1.000 21.581 94 VAL A O 1
ATOM 707 N N . GLY A 1 93 ? 36.344 27.623 32.420 1.000 20.109 95 GLY A N 1
ATOM 708 C CA . GLY A 1 93 ? 37.669 27.118 32.069 1.000 19.347 95 GLY A CA 1
ATOM 709 C C . GLY A 1 93 ? 37.718 25.624 31.758 1.000 19.156 95 GLY A C 1
ATOM 710 O O . GLY A 1 93 ? 38.807 25.061 31.782 1.000 19.356 95 GLY A O 1
ATOM 711 N N . ALA A 1 94 ? 36.575 25.037 31.400 1.000 18.788 96 ALA A N 1
ATOM 712 C CA . ALA A 1 94 ? 36.519 23.600 31.144 1.000 20.014 96 ALA A CA 1
ATOM 713 C C . ALA A 1 94 ? 35.806 23.294 29.831 1.000 19.978 96 ALA A C 1
ATOM 714 O O . ALA A 1 94 ? 35.134 22.272 29.710 1.000 20.887 96 ALA A O 1
ATOM 716 N N . SER A 1 95 ? 35.965 24.166 28.824 1.000 21.047 97 SER A N 1
ATOM 717 C CA . SER A 1 95 ? 35.126 24.141 27.634 1.000 22.704 97 SER A CA 1
ATOM 718 C C . SER A 1 95 ? 35.622 23.174 26.556 1.000 22.566 97 SER A C 1
ATOM 719 O O . SER A 1 95 ? 34.887 22.907 25.614 1.000 26.485 97 SER A O 1
ATOM 722 N N . GLY A 1 96 ? 36.872 22.713 26.647 1.000 22.269 98 GLY A N 1
ATOM 723 C CA . GLY A 1 96 ? 37.449 21.831 25.653 1.000 24.612 98 GLY A CA 1
ATOM 724 C C . GLY A 1 96 ? 37.706 22.534 24.319 1.000 26.520 98 GLY A C 1
ATOM 725 O O . GLY A 1 96 ? 37.776 23.760 24.235 1.000 28.906 98 GLY A O 1
ATOM 726 N N . ALA A 1 97 ? 37.859 21.733 23.267 1.000 28.567 99 ALA A N 1
ATOM 727 C CA . ALA A 1 97 ? 38.264 22.250 21.971 1.000 29.601 99 ALA A CA 1
ATOM 728 C C . ALA A 1 97 ? 37.070 22.876 21.261 1.000 29.235 99 ALA A C 1
ATOM 729 O O . ALA A 1 97 ? 35.955 22.376 21.352 1.000 32.030 99 ALA A O 1
ATOM 731 N N . THR A 1 98 ? 37.317 23.960 20.517 1.000 30.544 100 THR A N 1
ATOM 732 C CA . THR A 1 98 ? 36.281 24.547 19.689 1.000 30.446 100 THR A CA 1
ATOM 733 C C . THR A 1 98 ? 36.142 23.787 18.369 1.000 29.000 100 THR A C 1
ATOM 734 O O . THR A 1 98 ? 37.098 23.180 17.885 1.000 32.792 100 THR A O 1
ATOM 738 N N . THR A 1 99 ? 34.943 23.867 17.778 1.000 27.628 101 THR A N 1
ATOM 739 C CA . THR A 1 99 ? 34.702 23.448 16.408 1.000 27.873 101 THR A CA 1
ATOM 740 C C . THR A 1 99 ? 35.067 24.587 15.465 1.000 26.991 101 THR A C 1
ATOM 741 O O . THR A 1 99 ? 35.235 25.731 15.886 1.000 27.497 101 THR A O 1
ATOM 745 N N . ARG A 1 100 ? 35.148 24.275 14.171 1.000 29.171 102 ARG A N 1
ATOM 746 C CA . ARG A 1 100 ? 35.446 25.288 13.170 1.000 30.892 102 ARG A CA 1
ATOM 747 C C . ARG A 1 100 ? 34.379 26.381 13.193 1.000 30.514 102 ARG A C 1
ATOM 748 O O . ARG A 1 100 ? 34.690 27.577 13.071 1.000 31.853 102 ARG A O 1
ATOM 751 N N . LEU A 1 101 ? 33.111 25.967 13.320 1.000 29.878 103 LEU A N 1
ATOM 752 C CA . LEU A 1 101 ? 32.005 26.904 13.401 1.000 29.935 103 LEU A CA 1
ATOM 753 C C . LEU A 1 101 ? 32.215 27.872 14.560 1.000 28.146 103 LEU A C 1
ATOM 754 O O . LEU A 1 101 ? 32.072 29.087 14.395 1.000 28.809 103 LEU A O 1
ATOM 759 N N . GLN A 1 102 ? 32.517 27.329 15.736 1.000 26.363 104 GLN A N 1
ATOM 760 C CA . GLN A 1 102 ? 32.680 28.164 16.912 1.000 26.623 104 GLN A CA 1
ATOM 761 C C . GLN A 1 102 ? 33.839 29.139 16.719 1.000 28.173 104 GLN A C 1
ATOM 762 O O . GLN A 1 102 ? 33.738 30.310 17.094 1.000 30.632 104 GLN A O 1
ATOM 768 N N . GLU A 1 103 ? 34.948 28.628 16.177 1.000 29.938 105 GLU A N 1
ATOM 769 C CA . GLU A 1 103 ? 36.142 29.418 15.927 1.000 32.678 105 GLU A CA 1
ATOM 770 C C . GLU A 1 103 ? 35.811 30.597 15.010 1.000 34.150 105 GLU A C 1
ATOM 771 O O . GLU A 1 103 ? 36.233 31.730 15.272 1.000 35.906 105 GLU A O 1
ATOM 777 N N A SER A 1 104 ? 35.089 30.308 13.918 0.491 33.941 106 SER A N 1
ATOM 778 N N B SER A 1 104 ? 35.013 30.338 13.967 0.509 33.975 106 SER A N 1
ATOM 779 C CA A SER A 1 104 ? 34.664 31.326 12.970 0.491 35.469 106 SER A CA 1
ATOM 780 C CA B SER A 1 104 ? 34.702 31.347 12.966 0.509 35.712 106 SER A CA 1
ATOM 781 C C A SER A 1 104 ? 33.911 32.430 13.703 0.491 35.386 106 SER A C 1
ATOM 782 C C B SER A 1 104 ? 33.773 32.421 13.534 0.509 35.383 106 SER A C 1
ATOM 783 O O A SER A 1 104 ? 34.292 33.599 13.629 0.491 35.603 106 SER A O 1
ATOM 784 O O B SER A 1 104 ? 33.858 33.580 13.128 0.509 36.932 106 SER A O 1
ATOM 789 N N . LEU A 1 105 ? 32.871 32.032 14.444 1.000 32.879 107 LEU A N 1
ATOM 790 C CA . LEU A 1 105 ? 31.978 32.976 15.097 1.000 34.332 107 LEU A CA 1
ATOM 791 C C . LEU A 1 105 ? 32.715 33.793 16.153 1.000 33.968 107 LEU A C 1
ATOM 792 O O . LEU A 1 105 ? 32.466 34.988 16.273 1.000 34.243 107 LEU A O 1
ATOM 797 N N . ILE A 1 106 ? 33.599 33.155 16.923 1.000 33.687 108 ILE A N 1
ATOM 798 C CA . ILE A 1 106 ? 34.363 33.878 17.926 1.000 36.403 108 ILE A CA 1
ATOM 799 C C . ILE A 1 106 ? 35.252 34.925 17.250 1.000 40.133 108 ILE A C 1
ATOM 800 O O . ILE A 1 106 ? 35.414 36.027 17.773 1.000 41.025 108 ILE A O 1
ATOM 805 N N . LYS A 1 107 ? 35.826 34.590 16.089 1.000 42.966 109 LYS A N 1
ATOM 806 C CA . LYS A 1 107 ? 36.645 35.545 15.356 1.000 47.736 109 LYS A CA 1
ATOM 807 C C . LYS A 1 107 ? 35.782 36.702 14.860 1.000 47.421 109 LYS A C 1
ATOM 808 O O . LYS A 1 107 ? 36.192 37.860 14.949 1.000 53.207 109 LYS A O 1
ATOM 811 N N . LYS A 1 108 ? 34.601 36.372 14.322 1.000 49.039 110 LYS A N 1
ATOM 812 C CA . LYS A 1 108 ? 33.694 37.361 13.762 1.000 50.038 110 LYS A CA 1
ATOM 813 C C . LYS A 1 108 ? 33.186 38.305 14.849 1.000 46.396 110 LYS A C 1
ATOM 814 O O . LYS A 1 108 ? 33.111 39.509 14.634 1.000 50.264 110 LYS A O 1
ATOM 820 N N . LEU A 1 109 ? 32.824 37.754 16.012 1.000 40.809 111 LEU A N 1
ATOM 821 C CA . LEU A 1 109 ? 32.024 38.493 16.980 1.000 40.029 111 LEU A CA 1
ATOM 822 C C . LEU A 1 109 ? 32.874 39.055 18.120 1.000 37.769 111 LEU A C 1
ATOM 823 O O . LEU A 1 109 ? 32.424 39.968 18.807 1.000 42.127 111 LEU A O 1
ATOM 828 N N . GLY A 1 110 ? 34.061 38.484 18.366 1.000 37.751 112 GLY A N 1
ATOM 829 C CA . GLY A 1 110 ? 35.011 39.056 19.313 1.000 37.855 112 GLY A CA 1
ATOM 830 C C . GLY A 1 110 ? 34.943 38.466 20.724 1.000 35.315 112 GLY A C 1
ATOM 831 O O . GLY A 1 110 ? 34.382 37.391 20.943 1.000 33.856 112 GLY A O 1
ATOM 832 N N . ALA A 1 111 ? 35.522 39.203 21.686 1.000 35.566 113 ALA A N 1
ATOM 833 C CA . ALA A 1 111 ? 35.928 38.651 22.977 1.000 34.986 113 ALA A CA 1
ATOM 834 C C . ALA A 1 111 ? 34.754 38.370 23.919 1.000 32.522 113 ALA A C 1
ATOM 835 O O . ALA A 1 111 ? 34.935 37.700 24.947 1.000 34.371 113 ALA A O 1
ATOM 837 N N . ASN A 1 112 ? 33.561 38.883 23.599 1.000 28.822 114 ASN A N 1
ATOM 838 C CA . ASN A 1 112 ? 32.382 38.623 24.419 1.000 26.765 114 ASN A CA 1
ATOM 839 C C . ASN A 1 112 ? 31.585 37.415 23.908 1.000 25.413 114 ASN A C 1
ATOM 840 O O . ASN A 1 112 ? 30.414 37.245 24.240 1.000 24.590 114 ASN A O 1
ATOM 845 N N . THR A 1 113 ? 32.234 36.580 23.100 1.000 25.314 115 THR A N 1
ATOM 846 C CA . THR A 1 113 ? 31.616 35.401 22.511 1.000 24.632 115 THR A CA 1
ATOM 847 C C . THR A 1 113 ? 32.146 34.161 23.217 1.000 24.703 115 THR A C 1
ATOM 848 O O . THR A 1 113 ? 33.360 33.996 23.311 1.000 26.057 115 THR A O 1
ATOM 852 N N . TYR A 1 114 ? 31.234 33.302 23.696 1.000 22.630 116 TYR A N 1
ATOM 853 C CA . TYR A 1 114 ? 31.619 32.137 24.476 1.000 21.906 116 TYR A CA 1
ATOM 854 C C . TYR A 1 114 ? 31.026 30.887 23.847 1.000 22.071 116 TYR A C 1
ATOM 855 O O . TYR A 1 114 ? 29.832 30.829 23.606 1.000 22.744 116 TYR A O 1
ATOM 864 N N . PRO A 1 115 ? 31.837 29.840 23.608 1.000 22.156 117 PRO A N 1
ATOM 865 C CA . PRO A 1 115 ? 31.329 28.610 23.007 1.000 21.966 117 PRO A CA 1
ATOM 866 C C . PRO A 1 115 ? 30.577 27.733 24.002 1.000 22.102 117 PRO A C 1
ATOM 867 O O . PRO A 1 115 ? 30.858 27.762 25.198 1.000 23.065 117 PRO A O 1
ATOM 871 N N . PHE A 1 116 ? 29.651 26.918 23.472 1.000 20.933 118 PHE A N 1
ATOM 872 C CA . PHE A 1 116 ? 29.075 25.824 24.237 1.000 20.339 118 PHE A CA 1
ATOM 873 C C . PHE A 1 116 ? 28.957 24.598 23.338 1.000 20.660 118 PHE A C 1
ATOM 874 O O . PHE A 1 116 ? 28.808 24.701 22.122 1.000 20.369 118 PHE A O 1
ATOM 882 N N . LEU A 1 117 ? 29.033 23.431 23.976 1.000 21.528 119 LEU A N 1
ATOM 883 C CA . LEU A 1 117 ? 28.827 22.162 23.306 1.000 22.004 119 LEU A CA 1
ATOM 884 C C . LEU A 1 117 ? 27.949 21.299 24.203 1.000 21.045 119 LEU A C 1
ATOM 885 O O . LEU A 1 117 ? 28.362 20.931 25.312 1.000 24.728 119 LEU A O 1
ATOM 890 N N . LEU A 1 118 ? 26.725 21.031 23.731 1.000 19.547 120 LEU A N 1
ATOM 891 C CA . LEU A 1 118 ? 25.798 20.172 24.457 1.000 19.259 120 LEU A CA 1
ATOM 892 C C . LEU A 1 118 ? 25.564 18.901 23.639 1.000 19.834 120 LEU A C 1
ATOM 893 O O . LEU A 1 118 ? 25.129 18.949 22.503 1.000 20.519 120 LEU A O 1
ATOM 898 N N . THR A 1 119 ? 25.911 17.756 24.225 1.000 21.170 121 THR A N 1
ATOM 899 C CA . THR A 1 119 ? 25.812 16.498 23.509 1.000 21.788 121 THR A CA 1
ATOM 900 C C . THR A 1 119 ? 24.444 15.868 23.746 1.000 21.175 121 THR A C 1
ATOM 901 O O . THR A 1 119 ? 23.766 16.157 24.727 1.000 22.574 121 THR A O 1
ATOM 905 N N . PHE A 1 120 ? 24.075 14.964 22.835 1.000 21.202 122 PHE A N 1
ATOM 906 C CA . PHE A 1 120 ? 22.911 14.119 23.034 1.000 21.282 122 PHE A CA 1
ATOM 907 C C . PHE A 1 120 ? 23.332 12.731 23.493 1.000 22.357 122 PHE A C 1
ATOM 908 O O . PHE A 1 120 ? 24.310 12.188 22.965 1.000 24.417 122 PHE A O 1
ATOM 916 N N . PRO A 1 121 ? 22.571 12.112 24.422 1.000 20.500 123 PRO A N 1
ATOM 917 C CA . PRO A 1 121 ? 22.813 10.732 24.819 1.000 21.155 123 PRO A CA 1
ATOM 918 C C . PRO A 1 121 ? 22.244 9.765 23.791 1.000 21.082 123 PRO A C 1
ATOM 919 O O . PRO A 1 121 ? 21.672 10.190 22.803 1.000 21.099 123 PRO A O 1
ATOM 923 N N . ASP A 1 122 ? 22.342 8.461 24.082 1.000 21.350 124 ASP A N 1
ATOM 924 C CA . ASP A 1 122 ? 22.021 7.417 23.123 1.000 21.377 124 ASP A CA 1
ATOM 925 C C . ASP A 1 122 ? 20.614 6.828 23.326 1.000 20.855 124 ASP A C 1
ATOM 926 O O . ASP A 1 122 ? 20.223 5.922 22.585 1.000 21.228 124 ASP A O 1
ATOM 931 N N . TYR A 1 123 ? 19.847 7.340 24.301 1.000 19.726 125 TYR A N 1
ATOM 932 C CA . TYR A 1 123 ? 18.587 6.746 24.728 1.000 20.283 125 TYR A CA 1
ATOM 933 C C . TYR A 1 123 ? 17.359 7.603 24.425 1.000 19.695 125 TYR A C 1
ATOM 934 O O . TYR A 1 123 ? 16.294 7.360 24.990 1.000 20.471 125 TYR A O 1
ATOM 943 N N . LEU A 1 124 ? 17.494 8.573 23.508 1.000 17.742 126 LEU A N 1
ATOM 944 C CA . LEU A 1 124 ? 16.394 9.461 23.183 1.000 18.292 126 LEU A CA 1
ATOM 945 C C . LEU A 1 124 ? 15.727 9.092 21.865 1.000 17.901 126 LEU A C 1
ATOM 946 O O . LEU A 1 124 ? 16.355 8.583 20.944 1.000 19.505 126 LEU A O 1
ATOM 951 N N . PRO A 1 125 ? 14.441 9.447 21.723 1.000 17.961 127 PRO A N 1
ATOM 952 C CA . PRO A 1 125 ? 13.783 9.401 20.421 1.000 17.880 127 PRO A CA 1
ATOM 953 C C . PRO A 1 125 ? 14.283 10.524 19.526 1.000 18.302 127 PRO A C 1
ATOM 954 O O . PRO A 1 125 ? 15.091 11.356 19.963 1.000 20.079 127 PRO A O 1
ATOM 958 N N . CYS A 1 126 ? 13.767 10.536 18.303 1.000 17.812 128 CYS A N 1
ATOM 959 C CA . CYS A 1 126 ? 13.921 11.655 17.394 1.000 17.560 128 CYS A CA 1
ATOM 960 C C . CYS A 1 126 ? 12.655 12.510 17.421 1.000 17.718 128 CYS A C 1
ATOM 961 O O . CYS A 1 126 ? 11.664 12.155 18.031 1.000 18.571 128 CYS A O 1
ATOM 964 N N . SER A 1 127 ? 12.720 13.661 16.743 1.000 18.021 129 SER A N 1
ATOM 965 C CA . SER A 1 127 ? 11.602 14.583 16.697 1.000 18.599 129 SER A CA 1
ATOM 966 C C . SER A 1 127 ? 10.337 13.909 16.172 1.000 18.143 129 SER A C 1
ATOM 967 O O . SER A 1 127 ? 10.342 13.328 15.093 1.000 19.821 129 SER A O 1
ATOM 970 N N . VAL A 1 128 ? 9.240 14.046 16.918 1.000 18.736 130 VAL A N 1
ATOM 971 C CA . VAL A 1 128 ? 7.974 13.448 16.539 1.000 19.749 130 VAL A CA 1
ATOM 972 C C . VAL A 1 128 ? 6.853 14.224 17.207 1.000 21.174 130 VAL A C 1
ATOM 973 O O . VAL A 1 128 ? 6.954 14.612 18.370 1.000 23.252 130 VAL A O 1
ATOM 977 N N . MET A 1 129 ? 5.756 14.403 16.477 1.000 21.046 131 MET A N 1
ATOM 978 C CA . MET A 1 129 ? 4.580 14.953 17.105 1.000 22.899 131 MET A CA 1
ATOM 979 C C . MET A 1 129 ? 3.335 14.531 16.353 1.000 20.645 131 MET A C 1
ATOM 980 O O . MET A 1 129 ? 3.386 14.129 15.182 1.000 20.708 131 MET A O 1
ATOM 985 N N A LEU A 1 130 ? 2.222 14.586 17.081 0.502 19.674 132 LEU A N 1
ATOM 986 N N B LEU A 1 130 ? 2.208 14.570 17.047 0.498 20.583 132 LEU A N 1
ATOM 987 C CA A LEU A 1 130 ? 0.941 14.111 16.586 0.502 20.646 132 LEU A CA 1
ATOM 988 C CA B LEU A 1 130 ? 0.955 14.226 16.404 0.498 22.230 132 LEU A CA 1
ATOM 989 C C A LEU A 1 130 ? -0.171 15.030 17.078 0.502 20.878 132 LEU A C 1
ATOM 990 C C B LEU A 1 130 ? -0.163 15.073 16.996 0.498 22.335 132 LEU A C 1
ATOM 991 O O A LEU A 1 130 ? -0.126 15.517 18.207 0.502 21.033 132 LEU A O 1
ATOM 992 O O B LEU A 1 130 ? -0.129 15.469 18.159 0.498 22.096 132 LEU A O 1
ATOM 1001 N N A GLN A 1 131 ? -1.175 15.225 16.211 0.503 22.752 133 GLN A N 1
ATOM 1002 N N B GLN A 1 131 ? -1.158 15.332 16.143 0.497 24.568 133 GLN A N 1
ATOM 1003 C CA A GLN A 1 131 ? -2.402 15.920 16.557 0.503 24.647 133 GLN A CA 1
ATOM 1004 C CA B GLN A 1 131 ? -2.412 15.942 16.551 0.497 26.439 133 GLN A CA 1
ATOM 1005 C C A GLN A 1 131 ? -3.550 14.990 16.194 0.503 26.165 133 GLN A C 1
ATOM 1006 C C B GLN A 1 131 ? -3.540 14.980 16.198 0.497 27.268 133 GLN A C 1
ATOM 1007 O O A GLN A 1 131 ? -3.596 14.520 15.062 0.503 28.764 133 GLN A O 1
ATOM 1008 O O B GLN A 1 131 ? -3.583 14.504 15.069 0.497 29.763 133 GLN A O 1
ATOM 1019 N N . PRO A 1 132 ? -4.478 14.658 17.118 1.000 27.374 134 PRO A N 1
ATOM 1020 C CA . PRO A 1 132 ? -5.531 13.687 16.816 1.000 28.677 134 PRO A CA 1
ATOM 1021 C C . PRO A 1 132 ? -6.503 14.165 15.743 1.000 29.798 134 PRO A C 1
ATOM 1022 O O . PRO A 1 132 ? -6.737 15.359 15.598 1.000 30.237 134 PRO A O 1
ATOM 1026 N N . ALA A 1 133 ? -7.008 13.197 14.971 1.000 30.079 135 ALA A N 1
ATOM 1027 C CA . ALA A 1 133 ? -8.110 13.423 14.055 1.000 34.110 135 ALA A CA 1
ATOM 1028 C C . ALA A 1 133 ? -9.415 13.339 14.844 1.000 36.505 135 ALA A C 1
ATOM 1029 O O . ALA A 1 133 ? -9.428 12.875 15.983 1.000 36.686 135 ALA A O 1
ATOM 1031 N N . PRO A 1 134 ? -10.552 13.817 14.292 1.000 39.604 136 PRO A N 1
ATOM 1032 C CA . PRO A 1 134 ? -11.823 13.807 15.023 1.000 40.745 136 PRO A CA 1
ATOM 1033 C C . PRO A 1 134 ? -12.230 12.485 15.677 1.000 41.264 136 PRO A C 1
ATOM 1034 O O . PRO A 1 134 ? -12.794 12.494 16.768 1.000 43.684 136 PRO A O 1
ATOM 1038 N N . GLN A 1 135 ? -11.951 11.352 15.013 1.000 39.922 137 GLN A N 1
ATOM 1039 C CA . GLN A 1 135 ? -12.384 10.055 15.513 1.000 43.020 137 GLN A CA 1
ATOM 1040 C C . GLN A 1 135 ? -11.335 9.427 16.437 1.000 42.733 137 GLN A C 1
ATOM 1041 O O . GLN A 1 135 ? -11.576 8.343 16.975 1.000 45.694 137 GLN A O 1
ATOM 1047 N N . ASP A 1 136 ? -10.184 10.095 16.625 1.000 41.414 138 ASP A N 1
ATOM 1048 C CA . ASP A 1 136 ? -9.209 9.700 17.634 1.000 41.621 138 ASP A CA 1
ATOM 1049 C C . ASP A 1 136 ? -9.623 10.269 18.995 1.000 42.881 138 ASP A C 1
ATOM 1050 O O . ASP A 1 136 ? -10.156 11.370 19.055 1.000 43.524 138 ASP A O 1
ATOM 1055 N N . VAL A 1 137 ? -9.355 9.517 20.080 1.000 46.991 139 VAL A N 1
ATOM 1056 C CA . VAL A 1 137 ? -9.735 9.890 21.442 1.000 46.849 139 VAL A CA 1
ATOM 1057 C C . VAL A 1 137 ? -8.567 10.528 22.208 1.000 44.136 139 VAL A C 1
ATOM 1058 O O . VAL A 1 137 ? -8.781 11.289 23.151 1.000 46.830 139 VAL A O 1
ATOM 1062 N N . GLY A 1 138 ? -7.329 10.180 21.853 1.000 38.904 140 GLY A N 1
ATOM 1063 C CA . GLY A 1 138 ? -6.169 10.753 22.511 1.000 35.737 140 GLY A CA 1
ATOM 1064 C C . GLY A 1 138 ? -6.021 12.247 22.220 1.000 32.082 140 GLY A C 1
ATOM 1065 O O . GLY A 1 138 ? -6.738 12.803 21.392 1.000 34.535 140 GLY A O 1
ATOM 1066 N N . LYS A 1 139 ? -5.054 12.869 22.900 1.000 27.836 141 LYS A N 1
ATOM 1067 C CA . LYS A 1 139 ? -4.762 14.283 22.751 1.000 26.582 141 LYS A CA 1
ATOM 1068 C C . LYS A 1 139 ? -3.434 14.464 22.021 1.000 24.360 141 LYS A C 1
ATOM 1069 O O . LYS A 1 139 ? -2.647 13.528 21.860 1.000 23.941 141 LYS A O 1
ATOM 1075 N N A SER A 1 140 ? -3.188 15.705 21.599 0.705 22.504 142 SER A N 1
ATOM 1076 N N B SER A 1 140 ? -3.178 15.701 21.585 0.295 23.676 142 SER A N 1
ATOM 1077 C CA A SER A 1 140 ? -1.913 16.078 21.013 0.705 22.154 142 SER A CA 1
ATOM 1078 C CA B SER A 1 140 ? -1.923 16.031 20.929 0.295 23.441 142 SER A CA 1
ATOM 1079 C C A SER A 1 140 ? -0.756 15.686 21.924 0.705 20.507 142 SER A C 1
ATOM 1080 C C B SER A 1 140 ? -0.751 15.785 21.877 0.295 21.588 142 SER A C 1
ATOM 1081 O O A SER A 1 140 ? -0.854 15.736 23.152 0.705 22.288 142 SER A O 1
ATOM 1082 O O B SER A 1 140 ? -0.844 16.022 23.081 0.295 22.395 142 SER A O 1
ATOM 1087 N N . CYS A 1 141 ? 0.360 15.323 21.298 1.000 19.521 143 CYS A N 1
ATOM 1088 C CA . CYS A 1 141 ? 1.558 15.009 22.042 1.000 19.314 143 CYS A CA 1
ATOM 1089 C C . CYS A 1 141 ? 2.751 15.071 21.102 1.000 18.081 143 CYS A C 1
ATOM 1090 O O . CYS A 1 141 ? 2.606 15.173 19.880 1.000 19.087 143 CYS A O 1
ATOM 1093 N N . GLY A 1 142 ? 3.936 15.099 21.697 1.000 18.044 144 GLY A N 1
ATOM 1094 C CA . GLY A 1 142 ? 5.134 15.168 20.905 1.000 18.094 144 GLY A CA 1
ATOM 1095 C C . GLY A 1 142 ? 6.388 15.124 21.763 1.000 18.088 144 GLY A C 1
ATOM 1096 O O . GLY A 1 142 ? 6.333 15.197 23.003 1.000 19.280 144 GLY A O 1
ATOM 1097 N N . VAL A 1 143 ? 7.507 15.071 21.045 1.000 17.853 145 VAL A N 1
ATOM 1098 C CA . VAL A 1 143 ? 8.828 15.191 21.624 1.000 18.074 145 VAL A CA 1
ATOM 1099 C C . VAL A 1 143 ? 9.502 16.405 20.999 1.000 18.751 145 VAL A C 1
ATOM 1100 O O . VAL A 1 143 ? 9.674 16.463 19.788 1.000 20.363 145 VAL A O 1
ATOM 1104 N N . ASP A 1 144 ? 9.843 17.374 21.857 1.000 19.505 146 ASP A N 1
ATOM 1105 C CA . ASP A 1 144 ? 10.444 18.636 21.454 1.000 20.535 146 ASP A CA 1
ATOM 1106 C C . ASP A 1 144 ? 11.864 18.751 22.018 1.000 19.172 146 ASP A C 1
ATOM 1107 O O . ASP A 1 144 ? 12.174 18.209 23.082 1.000 20.423 146 ASP A O 1
ATOM 1112 N N . PHE A 1 145 ? 12.715 19.486 21.295 1.000 17.838 147 PHE A N 1
ATOM 1113 C CA . PHE A 1 145 ? 14.089 19.758 21.683 1.000 17.687 147 PHE A CA 1
ATOM 1114 C C . PHE A 1 145 ? 14.302 21.267 21.694 1.000 17.922 147 PHE A C 1
ATOM 1115 O O . PHE A 1 145 ? 14.005 21.937 20.711 1.000 20.414 147 PHE A O 1
ATOM 1123 N N . GLU A 1 146 ? 14.846 21.780 22.790 1.000 18.548 148 GLU A N 1
ATOM 1124 C CA . GLU A 1 146 ? 15.023 23.217 22.940 1.000 19.771 148 GLU A CA 1
ATOM 1125 C C . GLU A 1 146 ? 16.426 23.523 23.447 1.000 19.699 148 GLU A C 1
ATOM 1126 O O . GLU A 1 146 ? 16.896 22.918 24.397 1.000 19.584 148 GLU A O 1
ATOM 1132 N N . ILE A 1 147 ? 17.052 24.534 22.832 1.000 19.439 149 ILE A N 1
ATOM 1133 C CA . ILE A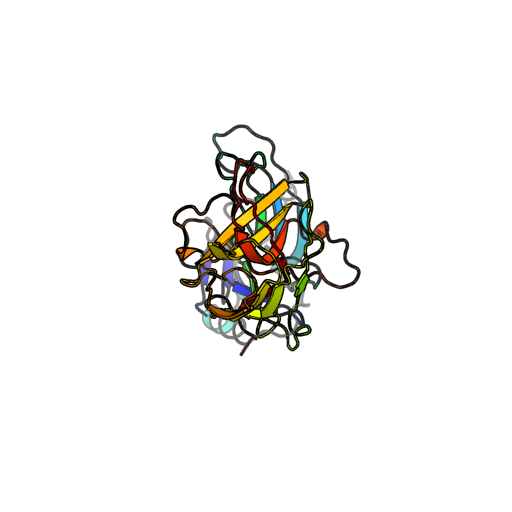 1 147 ? 18.247 25.165 23.351 1.000 20.131 149 ILE A CA 1
ATOM 1134 C C . ILE A 1 147 ? 17.828 26.500 23.955 1.000 20.341 149 ILE A C 1
ATOM 1135 O O . ILE A 1 147 ? 17.130 27.277 23.304 1.000 22.829 149 ILE A O 1
ATOM 1140 N N . LYS A 1 148 ? 18.284 26.761 25.180 1.000 19.912 150 LYS A N 1
ATOM 1141 C CA . LYS A 1 148 ? 17.951 28.002 25.850 1.000 21.771 150 LYS A CA 1
ATOM 1142 C C . LYS A 1 148 ? 19.229 28.611 26.406 1.000 22.531 150 LYS A C 1
ATOM 1143 O O . LYS A 1 148 ? 20.001 27.921 27.034 1.000 22.237 150 LYS A O 1
ATOM 1147 N N . ALA A 1 149 ? 19.441 29.920 26.189 1.000 22.896 151 ALA A N 1
ATOM 1148 C CA . ALA A 1 149 ? 20.492 30.654 26.885 1.000 23.488 151 ALA A CA 1
ATOM 1149 C C . ALA A 1 149 ? 19.833 31.719 27.738 1.000 23.667 151 ALA A C 1
ATOM 1150 O O . ALA A 1 149 ? 18.883 32.354 27.292 1.000 25.076 151 ALA A O 1
ATOM 1152 N N . PHE A 1 150 ? 20.351 31.934 28.945 1.000 22.217 152 PHE A N 1
ATOM 1153 C CA . PHE A 1 150 ? 19.739 32.915 29.826 1.000 23.041 152 PHE A CA 1
ATOM 1154 C C . PHE A 1 150 ? 20.720 33.400 30.879 1.000 22.522 152 PHE A C 1
ATOM 1155 O O . PHE A 1 150 ? 21.624 32.685 31.305 1.000 22.122 152 PHE A O 1
ATOM 1163 N N . ALA A 1 151 ? 20.501 34.649 31.296 1.000 22.575 153 ALA A N 1
ATOM 1164 C CA . ALA A 1 151 ? 21.215 35.234 32.415 1.000 23.721 153 ALA A CA 1
ATOM 1165 C C . ALA A 1 151 ? 20.379 35.133 33.689 1.000 25.139 153 ALA A C 1
ATOM 1166 O O . ALA A 1 151 ? 19.165 35.366 33.676 1.000 27.681 153 ALA A O 1
ATOM 1168 N N . THR A 1 152 ? 21.064 34.838 34.793 1.000 25.297 154 THR A N 1
ATOM 1169 C CA . THR A 1 152 ? 20.440 34.729 36.095 1.000 27.846 154 THR A CA 1
ATOM 1170 C C . THR A 1 152 ? 21.306 35.474 37.109 1.000 27.456 154 THR A C 1
ATOM 1171 O O . THR A 1 152 ? 22.514 35.620 36.942 1.000 26.943 154 THR A O 1
ATOM 1175 N N . HIS A 1 153 ? 20.655 36.001 38.142 1.000 28.946 155 HIS A N 1
ATOM 1176 C CA . HIS A 1 153 ? 21.373 36.601 39.246 1.000 32.451 155 HIS A CA 1
ATOM 1177 C C . HIS A 1 153 ? 20.474 36.612 40.472 1.000 35.137 155 HIS A C 1
ATOM 1178 O O . HIS A 1 153 ? 19.272 36.363 40.384 1.000 36.605 155 HIS A O 1
ATOM 1185 N N . SER A 1 154 ? 21.087 36.922 41.610 1.000 39.392 156 SER A N 1
ATOM 1186 C CA . SER A 1 154 ? 20.369 37.107 42.855 1.000 43.834 156 SER A CA 1
ATOM 1187 C C . SER A 1 154 ? 20.597 38.535 43.347 1.000 48.234 156 SER A C 1
ATOM 1188 O O . SER A 1 154 ? 21.673 39.095 43.146 1.000 53.908 156 SER A O 1
ATOM 1191 N N . THR A 1 155 ? 19.558 39.131 43.938 1.000 51.023 157 THR A N 1
ATOM 1192 C CA . THR A 1 155 ? 19.706 40.346 44.725 1.000 53.625 157 THR A CA 1
ATOM 1193 C C . THR A 1 155 ? 19.539 39.973 46.196 1.000 57.459 157 THR A C 1
ATOM 1194 O O . THR A 1 155 ? 19.247 38.820 46.511 1.000 60.986 157 THR A O 1
ATOM 1198 N N . ASP A 1 156 ? 19.699 40.961 47.087 1.000 59.267 158 ASP A N 1
ATOM 1199 C CA . ASP A 1 156 ? 19.598 40.729 48.520 1.000 62.650 158 ASP A CA 1
ATOM 1200 C C . ASP A 1 156 ? 18.150 40.463 48.934 1.000 60.795 158 ASP A C 1
ATOM 1201 O O . ASP A 1 156 ? 17.904 40.123 50.090 1.000 61.271 158 ASP A O 1
ATOM 1206 N N . VAL A 1 157 ? 17.200 40.613 47.998 1.000 61.001 159 VAL A N 1
ATOM 1207 C CA . VAL A 1 157 ? 15.790 40.410 48.295 1.000 58.758 159 VAL A CA 1
ATOM 1208 C C . VAL A 1 157 ? 15.203 39.265 47.460 1.000 58.383 159 VAL A C 1
ATOM 1209 O O . VAL A 1 157 ? 14.100 38.812 47.762 1.000 59.279 159 VAL A O 1
ATOM 1213 N N . GLU A 1 158 ? 15.912 38.780 46.427 1.000 54.981 160 GLU A N 1
ATOM 1214 C CA . GLU A 1 158 ? 15.322 37.800 45.520 1.000 53.153 160 GLU A CA 1
ATOM 1215 C C . GLU A 1 158 ? 16.400 36.917 44.889 1.000 49.294 160 GLU A C 1
ATOM 1216 O O . GLU A 1 158 ? 17.355 37.417 44.301 1.000 45.778 160 GLU A O 1
ATOM 1222 N N . GLU A 1 159 ? 16.171 35.598 44.957 1.000 47.746 161 GLU A N 1
ATOM 1223 C CA . GLU A 1 159 ? 17.125 34.583 44.542 1.000 47.506 161 GLU A CA 1
ATOM 1224 C C . GLU A 1 159 ? 16.676 33.967 43.213 1.000 43.835 161 GLU A C 1
ATOM 1225 O O . GLU A 1 159 ? 15.493 33.950 42.908 1.000 42.046 161 GLU A O 1
ATOM 1231 N N . ASP A 1 160 ? 17.625 33.471 42.409 1.000 44.074 162 ASP A N 1
ATOM 1232 C CA . ASP A 1 160 ? 17.320 32.695 41.208 1.000 42.002 162 ASP A CA 1
ATOM 1233 C C . ASP A 1 160 ? 16.534 33.529 40.190 1.000 39.403 162 ASP A C 1
ATOM 1234 O O . ASP A 1 160 ? 15.699 32.980 39.469 1.000 41.751 162 ASP A O 1
ATOM 1239 N N . LYS A 1 161 ? 16.805 34.838 40.072 1.000 35.762 163 LYS A N 1
ATOM 1240 C CA . LYS A 1 161 ? 16.038 35.655 39.135 1.000 34.348 163 LYS A CA 1
ATOM 1241 C C . LYS A 1 161 ? 16.392 35.279 37.695 1.000 31.659 163 LYS A C 1
ATOM 1242 O O . LYS A 1 161 ? 17.564 35.216 37.331 1.000 33.510 163 LYS A O 1
ATOM 1248 N N . ILE A 1 162 ? 15.365 35.017 36.879 1.000 31.470 164 ILE A N 1
ATOM 1249 C CA . ILE A 1 162 ? 15.544 34.616 35.493 1.000 30.369 164 ILE A CA 1
ATOM 1250 C C . ILE A 1 162 ? 14.588 35.427 34.621 1.000 30.975 164 ILE A C 1
ATOM 1251 O O . ILE A 1 162 ? 13.616 34.908 34.073 1.000 32.830 164 ILE A O 1
ATOM 1256 N N . PRO A 1 163 ? 14.836 36.738 34.447 1.000 30.622 165 PRO A N 1
ATOM 1257 C CA . PRO A 1 163 ? 13.945 37.551 33.636 1.000 32.636 165 PRO A CA 1
ATOM 1258 C C . PRO A 1 163 ? 13.901 37.045 32.199 1.000 30.798 165 PRO A C 1
ATOM 1259 O O . PRO A 1 163 ? 14.935 36.767 31.593 1.000 30.239 165 PRO A O 1
ATOM 1263 N N . LYS A 1 164 ? 12.685 36.960 31.662 1.000 31.321 166 LYS A N 1
ATOM 1264 C CA . LYS A 1 164 ? 12.462 36.502 30.300 1.000 32.007 166 LYS A CA 1
ATOM 1265 C C . LYS A 1 164 ? 13.244 37.377 29.325 1.000 30.460 166 LYS A C 1
ATOM 1266 O O . LYS A 1 164 ? 13.712 36.894 28.300 1.000 32.322 166 LYS A O 1
ATOM 1269 N N . LYS A 1 165 ? 13.360 38.678 29.632 1.000 30.090 167 LYS A N 1
ATOM 1270 C CA . LYS A 1 165 ? 14.018 39.592 28.714 1.000 30.557 167 LYS A CA 1
ATOM 1271 C C . LYS A 1 165 ? 15.502 39.270 28.556 1.000 27.447 167 LYS A C 1
ATOM 1272 O O . LYS A 1 165 ? 16.099 39.737 27.596 1.000 27.661 167 LYS A O 1
ATOM 1278 N N . SER A 1 166 ? 16.086 38.471 29.472 1.000 26.892 168 SER A N 1
ATOM 1279 C CA . SER A 1 166 ? 17.499 38.097 29.407 1.000 25.198 168 SER A CA 1
ATOM 1280 C C . SER A 1 166 ? 17.660 36.643 28.977 1.000 25.326 168 SER A C 1
ATOM 1281 O O . SER A 1 166 ? 18.690 36.027 29.262 1.000 25.179 168 SER A O 1
ATOM 1284 N N . SER A 1 167 ? 16.652 36.123 28.273 1.000 24.807 169 SER A N 1
ATOM 1285 C CA A SER A 1 167 ? 16.654 34.726 27.878 0.607 25.671 169 SER A CA 1
ATOM 1286 C CA B SER A 1 167 ? 16.603 34.718 27.893 0.393 25.868 169 SER A CA 1
ATOM 1287 C C . SER A 1 167 ? 16.276 34.612 26.410 1.000 26.371 169 SER A C 1
ATOM 1288 O O . SER A 1 167 ? 15.578 35.467 25.866 1.000 27.062 169 SER A O 1
ATOM 1293 N N A VAL A 1 168 ? 16.701 33.502 25.800 0.436 25.403 170 VAL A N 1
ATOM 1294 N N B VAL A 1 168 ? 16.803 33.564 25.769 0.564 25.494 170 VAL A N 1
ATOM 1295 C CA A VAL A 1 168 ? 16.453 33.265 24.393 0.436 25.457 170 VAL A CA 1
ATOM 1296 C CA B VAL A 1 168 ? 16.475 33.249 24.392 0.564 25.530 170 VAL A CA 1
ATOM 1297 C C A VAL A 1 168 ? 16.402 31.764 24.165 0.436 24.001 170 VAL A C 1
ATOM 1298 C C B VAL A 1 168 ? 16.268 31.745 24.320 0.564 24.985 170 VAL A C 1
ATOM 1299 O O A VAL A 1 168 ? 17.297 31.046 24.603 0.436 21.832 170 VAL A O 1
ATOM 1300 O O B VAL A 1 168 ? 16.875 31.003 25.085 0.564 25.162 170 VAL A O 1
ATOM 1307 N N . ARG A 1 169 ? 15.395 31.322 23.406 1.000 23.774 171 ARG A N 1
ATOM 1308 C CA . ARG A 1 169 ? 15.250 29.911 23.114 1.000 25.195 171 ARG A CA 1
ATOM 1309 C C . ARG A 1 169 ? 15.149 29.685 21.611 1.000 25.152 171 ARG A C 1
ATOM 1310 O O . ARG A 1 169 ? 14.596 30.498 20.877 1.000 26.188 171 ARG A O 1
ATOM 1318 N N . LEU A 1 170 ? 15.707 28.547 21.183 1.000 24.231 172 LEU A N 1
ATOM 1319 C CA . LEU A 1 170 ? 15.633 28.087 19.808 1.000 23.791 172 LEU A CA 1
ATOM 1320 C C . LEU A 1 170 ? 15.181 26.629 19.826 1.000 23.789 172 LEU A C 1
ATOM 1321 O O . LEU A 1 170 ? 15.722 25.815 20.580 1.000 24.580 172 LEU A O 1
ATOM 1326 N N . LEU A 1 171 ? 14.137 26.331 19.045 1.000 22.113 173 LEU A N 1
ATOM 1327 C CA . LEU A 1 171 ? 13.710 24.959 18.844 1.000 22.785 173 LEU A CA 1
ATOM 1328 C C . LEU A 1 171 ? 14.584 24.311 17.780 1.000 21.421 173 LEU A C 1
ATOM 1329 O O . LEU A 1 171 ? 14.909 24.915 16.761 1.000 23.924 173 LEU A O 1
ATOM 1334 N N . ILE A 1 172 ? 15.006 23.076 18.074 1.000 18.934 174 ILE A N 1
ATOM 1335 C CA . ILE A 1 172 ? 15.843 22.303 17.175 1.000 18.589 174 ILE A CA 1
ATOM 1336 C C . ILE A 1 172 ? 15.214 20.932 17.004 1.000 18.247 174 ILE A C 1
ATOM 1337 O O . ILE A 1 172 ? 14.230 20.598 17.668 1.000 18.608 174 ILE A O 1
ATOM 1342 N N . ARG A 1 173 ? 15.764 20.167 16.057 1.000 18.813 175 ARG A N 1
ATOM 1343 C CA . ARG A 1 173 ? 15.257 18.822 15.818 1.000 18.675 175 ARG A CA 1
ATOM 1344 C C . ARG A 1 173 ? 16.394 17.818 15.899 1.000 18.316 175 ARG A C 1
ATOM 1345 O O . ARG A 1 173 ? 17.545 18.120 15.621 1.000 18.849 175 ARG A O 1
ATOM 1353 N N . LYS A 1 174 ? 16.018 16.602 16.283 1.000 18.142 176 LYS A N 1
ATOM 1354 C CA . LYS A 1 174 ? 16.889 15.443 16.227 1.000 17.850 176 LYS A CA 1
ATOM 1355 C C . LYS A 1 174 ? 16.274 14.515 15.190 1.000 17.670 176 LYS A C 1
ATOM 1356 O O . LYS A 1 174 ? 15.113 14.138 15.348 1.000 18.810 176 LYS A O 1
ATOM 1362 N N . VAL A 1 175 ? 17.017 14.263 14.107 1.000 17.910 177 VAL A N 1
ATOM 1363 C CA . VAL A 1 175 ? 16.444 13.646 12.920 1.000 18.502 177 VAL A CA 1
ATOM 1364 C C . VAL A 1 175 ? 17.123 12.308 12.657 1.000 19.202 177 VAL A C 1
ATOM 1365 O O . VAL A 1 175 ? 18.340 12.188 12.763 1.000 19.194 177 VAL A O 1
ATOM 1369 N N . GLN A 1 176 ? 16.316 11.319 12.275 1.000 18.765 178 GLN A N 1
ATOM 1370 C CA . GLN A 1 176 ? 16.810 9.950 12.151 1.000 19.703 178 GLN A CA 1
ATOM 1371 C C . GLN A 1 176 ? 17.355 9.661 10.756 1.000 18.428 178 GLN A C 1
ATOM 1372 O O . GLN A 1 176 ? 16.608 9.664 9.783 1.000 18.769 178 GLN A O 1
ATOM 1378 N N . HIS A 1 177 ? 18.670 9.404 10.693 1.000 18.374 179 HIS A N 1
ATOM 1379 C CA . HIS A 1 177 ? 19.320 8.929 9.485 1.000 19.254 179 HIS A CA 1
ATOM 1380 C C . HIS A 1 177 ? 19.717 7.467 9.663 1.000 20.053 179 HIS A C 1
ATOM 1381 O O . HIS A 1 177 ? 19.802 6.960 10.772 1.000 19.467 179 HIS A O 1
ATOM 1388 N N . ALA A 1 178 ? 19.949 6.803 8.537 1.000 20.162 180 ALA A N 1
ATOM 1389 C CA . ALA A 1 178 ? 20.142 5.367 8.541 1.000 21.637 180 ALA A CA 1
ATOM 1390 C C . ALA A 1 178 ? 21.490 5.000 9.138 1.000 22.143 180 ALA A C 1
ATOM 1391 O O . ALA A 1 178 ? 22.515 5.666 8.924 1.000 22.372 180 ALA A O 1
ATOM 1393 N N . PRO A 1 179 ? 21.517 3.875 9.878 1.000 21.190 181 PRO A N 1
ATOM 1394 C CA . PRO A 1 179 ? 22.764 3.308 10.383 1.000 23.170 181 PRO A CA 1
ATOM 1395 C C . PRO A 1 179 ? 23.560 2.617 9.281 1.000 23.262 181 PRO A C 1
ATOM 1396 O O . PRO A 1 179 ? 23.147 2.567 8.123 1.000 24.678 181 PRO A O 1
ATOM 1400 N N . ARG A 1 180 ? 24.715 2.077 9.668 1.000 24.582 182 ARG A N 1
ATOM 1401 C CA . ARG A 1 180 ? 25.607 1.440 8.711 1.000 27.235 182 ARG A CA 1
ATOM 1402 C C . ARG A 1 180 ? 25.060 0.127 8.178 1.000 29.251 182 ARG A C 1
ATOM 1403 O O . ARG A 1 180 ? 25.437 -0.268 7.086 1.000 33.904 182 ARG A O 1
ATOM 1411 N N . ASP A 1 181 ? 24.240 -0.558 8.968 1.000 28.700 183 ASP A N 1
ATOM 1412 C CA . ASP A 1 181 ? 23.752 -1.874 8.595 1.000 32.216 183 ASP A CA 1
ATOM 1413 C C . ASP A 1 181 ? 22.228 -1.867 8.570 1.000 28.259 183 ASP A C 1
ATOM 1414 O O . ASP A 1 181 ? 21.593 -0.903 8.957 1.000 31.035 183 ASP A O 1
ATOM 1419 N N A MET A 1 182 ? 21.619 -2.911 8.013 0.505 28.297 184 MET A N 1
ATOM 1420 N N B MET A 1 182 ? 21.684 -3.032 8.235 0.495 27.283 184 MET A N 1
ATOM 1421 C CA A MET A 1 182 ? 20.185 -3.064 8.167 0.505 26.153 184 MET A CA 1
ATOM 1422 C CA B MET A 1 182 ? 20.291 -3.177 7.881 0.495 25.257 184 MET A CA 1
ATOM 1423 C C A MET A 1 182 ? 19.869 -4.543 8.293 0.505 25.307 184 MET A C 1
ATOM 1424 C C B MET A 1 182 ? 19.885 -4.590 8.289 0.495 24.643 184 MET A C 1
ATOM 1425 O O A MET A 1 182 ? 20.742 -5.388 8.134 0.505 26.327 184 MET A O 1
ATOM 1426 O O B MET A 1 182 ? 20.747 -5.456 8.388 0.495 25.167 184 MET A O 1
ATOM 1435 N N . GLY A 1 183 ? 18.603 -4.807 8.599 1.000 24.051 185 GLY A N 1
ATOM 1436 C CA . GLY A 1 183 ? 18.142 -6.130 8.960 1.000 23.771 185 GLY A CA 1
ATOM 1437 C C . GLY A 1 183 ? 17.984 -7.004 7.727 1.000 21.101 185 GLY A C 1
ATOM 1438 O O . GLY A 1 183 ? 18.218 -6.594 6.592 1.000 21.122 185 GLY A O 1
ATOM 1439 N N . PRO A 1 184 ? 17.559 -8.255 7.933 1.000 19.979 186 PRO A N 1
ATOM 1440 C CA . PRO A 1 184 ? 17.365 -9.173 6.820 1.000 20.107 186 PRO A CA 1
ATOM 1441 C C . PRO A 1 184 ? 16.216 -8.764 5.907 1.000 19.552 186 PRO A C 1
ATOM 1442 O O . PRO A 1 184 ? 15.317 -8.029 6.302 1.000 19.157 186 PRO A O 1
ATOM 1446 N N . GLN A 1 185 ? 16.231 -9.289 4.680 1.000 19.065 187 GLN A N 1
ATOM 1447 C CA . GLN A 1 185 ? 15.180 -8.996 3.726 1.000 18.664 187 GLN A CA 1
ATOM 1448 C C . GLN A 1 185 ? 13.820 -9.298 4.347 1.000 18.701 187 GLN A C 1
ATOM 1449 O O . GLN A 1 185 ? 13.578 -10.407 4.831 1.000 19.433 187 GLN A O 1
ATOM 1455 N N . PRO A 1 186 ? 12.868 -8.349 4.362 1.000 17.891 188 PRO A N 1
ATOM 1456 C CA . PRO A 1 186 ? 11.522 -8.603 4.893 1.000 17.990 188 PRO A CA 1
ATOM 1457 C C . PRO A 1 186 ? 10.746 -9.601 4.050 1.000 18.068 188 PRO A C 1
ATOM 1458 O O . PRO A 1 186 ? 10.631 -9.430 2.837 1.000 18.274 188 PRO A O 1
ATOM 1462 N N A ARG A 1 187 ? 10.199 -10.632 4.706 0.467 18.338 189 ARG A N 1
ATOM 1463 N N B ARG A 1 187 ? 10.211 -10.618 4.734 0.533 17.946 189 ARG A N 1
ATOM 1464 C CA A ARG A 1 187 ? 9.479 -11.692 4.013 0.467 18.728 189 ARG A CA 1
ATOM 1465 C CA B ARG A 1 187 ? 9.455 -11.685 4.100 0.533 18.046 189 ARG A CA 1
ATOM 1466 C C A ARG A 1 187 ? 8.353 -12.215 4.908 0.467 19.212 189 ARG A C 1
ATOM 1467 C C B ARG A 1 187 ? 8.250 -12.044 4.960 0.533 18.582 189 ARG A C 1
ATOM 1468 O O A ARG A 1 187 ? 8.550 -12.371 6.114 0.467 20.472 189 ARG A O 1
ATOM 1469 O O B ARG A 1 187 ? 8.288 -11.923 6.183 0.533 20.017 189 ARG A O 1
ATOM 1484 N N . ALA A 1 188 ? 7.193 -12.513 4.293 1.000 18.873 190 ALA A N 1
ATOM 1485 C CA . ALA A 1 188 ? 6.049 -13.087 4.983 1.000 20.006 190 ALA A CA 1
ATOM 1486 C C . ALA A 1 188 ? 5.455 -14.194 4.127 1.000 19.521 190 ALA A C 1
ATOM 1487 O O . ALA A 1 188 ? 5.589 -14.186 2.914 1.000 19.841 190 ALA A O 1
ATOM 1489 N N . GLU A 1 189 ? 4.791 -15.144 4.784 1.000 19.428 191 GLU A N 1
ATOM 1490 C CA . GLU A 1 189 ? 4.049 -16.178 4.077 1.000 20.402 191 GLU A CA 1
ATOM 1491 C C . GLU A 1 189 ? 2.856 -16.562 4.943 1.000 19.685 191 GLU A C 1
ATOM 1492 O O . GLU A 1 189 ? 3.000 -16.796 6.142 1.000 22.621 191 GLU A O 1
ATOM 1498 N N . ALA A 1 190 ? 1.687 -16.619 4.320 1.000 18.995 192 ALA A N 1
ATOM 1499 C CA . ALA A 1 190 ? 0.460 -16.976 5.004 1.000 19.947 192 ALA A CA 1
ATOM 1500 C C . ALA A 1 190 ? -0.363 -17.882 4.112 1.000 18.863 192 ALA A C 1
ATOM 1501 O O . ALA A 1 190 ? -0.320 -17.754 2.887 1.000 19.447 192 ALA A O 1
ATOM 1503 N N A SER A 1 191 ? -1.142 -18.767 4.738 0.643 18.825 193 SER A N 1
ATOM 1504 N N B SER A 1 191 ? -1.096 -18.813 4.743 0.357 19.142 193 SER A N 1
ATOM 1505 C CA A SER A 1 191 ? -2.119 -19.514 3.972 0.643 18.018 193 SER A CA 1
ATOM 1506 C CA B SER A 1 191 ? -2.049 -19.672 4.053 0.357 18.870 193 SER A CA 1
ATOM 1507 C C A SER A 1 191 ? -3.399 -19.663 4.774 0.643 17.317 193 SER A C 1
ATOM 1508 C C B SER A 1 191 ? -3.393 -19.614 4.778 0.357 17.921 193 SER A C 1
ATOM 1509 O O A SER A 1 191 ? -3.384 -19.680 6.014 0.643 18.276 193 SER A O 1
ATOM 1510 O O B SER A 1 191 ? -3.429 -19.422 5.997 0.357 18.611 193 SER A O 1
AT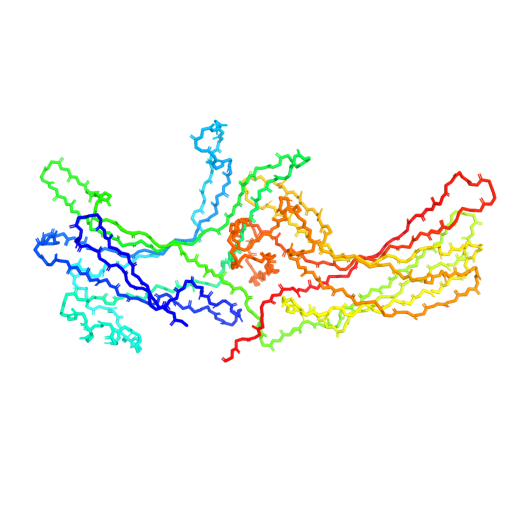OM 1515 N N . TRP A 1 192 ? -4.480 -19.782 4.013 1.000 17.356 194 TRP A N 1
ATOM 1516 C CA . TRP A 1 192 ? -5.836 -19.846 4.527 1.000 17.222 194 TRP A CA 1
ATOM 1517 C C . TRP A 1 192 ? -6.575 -21.005 3.873 1.000 17.693 194 TRP A C 1
ATOM 1518 O O . TRP A 1 192 ? -6.447 -21.230 2.667 1.000 19.121 194 TRP A O 1
ATOM 1529 N N . GLN A 1 193 ? -7.390 -21.674 4.693 1.000 16.857 195 GLN A N 1
ATOM 1530 C CA . GLN A 1 193 ? -8.403 -22.593 4.215 1.000 17.372 195 GLN A CA 1
ATOM 1531 C C . GLN A 1 193 ? -9.735 -22.084 4.746 1.000 17.364 195 GLN A C 1
ATOM 1532 O O . GLN A 1 193 ? -9.886 -21.869 5.944 1.000 19.180 195 GLN A O 1
ATOM 1538 N N . PHE A 1 194 ? -10.660 -21.840 3.826 1.000 17.079 196 PHE A N 1
ATOM 1539 C CA . PHE A 1 194 ? -11.955 -21.277 4.132 1.000 17.003 196 PHE A CA 1
ATOM 1540 C C . PHE A 1 194 ? -12.954 -22.351 4.520 1.000 16.619 196 PHE A C 1
ATOM 1541 O O . PHE A 1 194 ? -12.748 -23.535 4.249 1.000 18.638 196 PHE A O 1
ATOM 1549 N N . PHE A 1 195 ? -14.053 -21.917 5.127 1.000 17.814 197 PHE A N 1
ATOM 1550 C CA . PHE A 1 195 ? -15.078 -22.833 5.595 1.000 17.636 197 PHE A CA 1
ATOM 1551 C C . PHE A 1 195 ? -15.556 -23.711 4.435 1.000 18.879 197 PHE A C 1
ATOM 1552 O O . PHE A 1 195 ? -15.883 -23.214 3.362 1.000 20.435 197 PHE A O 1
ATOM 1560 N N . MET A 1 196 ? -15.584 -25.024 4.702 1.000 18.723 198 MET A N 1
ATOM 1561 C CA . MET A 1 196 ? -16.111 -26.081 3.844 1.000 20.474 198 MET A CA 1
ATOM 1562 C C . MET A 1 196 ? -15.174 -26.524 2.725 1.000 20.598 198 MET A C 1
ATOM 1563 O O . MET A 1 196 ? -15.553 -27.407 1.958 1.000 23.608 198 MET A O 1
ATOM 1568 N N . SER A 1 197 ? -13.939 -26.023 2.657 1.000 19.030 199 SER A N 1
ATOM 1569 C CA . SER A 1 197 ? -12.986 -26.518 1.675 1.000 19.452 199 SER A CA 1
ATOM 1570 C C . SER A 1 197 ? -11.566 -26.475 2.230 1.000 19.568 199 SER A C 1
ATOM 1571 O O . SER A 1 197 ? -11.126 -25.447 2.721 1.000 20.419 199 SER A O 1
ATOM 1574 N N A ASP A 1 198 ? -10.841 -27.595 2.120 0.621 20.239 200 ASP A N 1
ATOM 1575 N N B ASP A 1 198 ? -10.828 -27.578 2.086 0.379 20.356 200 ASP A N 1
ATOM 1576 C CA . ASP A 1 198 ? -9.451 -27.635 2.555 1.000 20.988 200 ASP A CA 1
ATOM 1577 C C A ASP A 1 198 ? -8.483 -27.104 1.493 0.621 20.463 200 ASP A C 1
ATOM 1578 C C B ASP A 1 198 ? -8.479 -27.147 1.476 0.379 20.355 200 ASP A C 1
ATOM 1579 O O A ASP A 1 198 ? -7.271 -27.107 1.726 0.621 21.534 200 ASP A O 1
ATOM 1580 O O B ASP A 1 198 ? -7.266 -27.231 1.669 0.379 21.201 200 ASP A O 1
ATOM 1589 N N . LYS A 1 199 ? -8.997 -26.590 0.368 1.000 18.956 201 LYS A N 1
ATOM 1590 C CA . LYS A 1 199 ? -8.150 -26.044 -0.674 1.000 18.324 201 LYS A CA 1
ATOM 1591 C C . LYS A 1 199 ? -7.518 -24.726 -0.223 1.000 17.536 201 LYS A C 1
ATOM 1592 O O . LYS A 1 199 ? -8.224 -23.839 0.241 1.000 18.427 201 LYS A O 1
ATOM 1598 N N . PRO A 1 200 ? -6.179 -24.583 -0.279 1.000 17.308 202 PRO A N 1
ATOM 1599 C CA . PRO A 1 200 ? -5.532 -23.385 0.260 1.000 17.410 202 PRO A CA 1
ATOM 1600 C C . PRO A 1 200 ? -5.474 -22.201 -0.686 1.000 17.534 202 PRO A C 1
ATOM 1601 O O . PRO A 1 200 ? -5.276 -22.351 -1.892 1.000 18.217 202 PRO A O 1
ATOM 1605 N N . LEU A 1 201 ? -5.527 -21.023 -0.052 1.000 16.855 203 LEU A N 1
ATOM 1606 C CA . LEU A 1 201 ? -5.046 -19.780 -0.652 1.000 17.010 203 LEU A CA 1
ATOM 1607 C C . LEU A 1 201 ? -3.728 -19.422 0.033 1.000 17.020 203 LEU A C 1
ATOM 1608 O O . LEU A 1 201 ? -3.703 -19.290 1.255 1.000 18.704 203 LEU A O 1
ATOM 1613 N N . ARG A 1 202 ? -2.654 -19.251 -0.733 1.000 16.940 204 ARG A N 1
ATOM 1614 C CA A ARG A 1 202 ? -1.333 -18.937 -0.195 0.572 18.049 204 ARG A CA 1
ATOM 1615 C CA B ARG A 1 202 ? -1.356 -18.914 -0.163 0.428 17.666 204 ARG A CA 1
ATOM 1616 C C . ARG A 1 202 ? -0.897 -17.558 -0.687 1.000 17.654 204 ARG A C 1
ATOM 1617 O O . ARG A 1 202 ? -1.071 -17.233 -1.867 1.000 18.297 204 ARG A O 1
ATOM 1632 N N . LEU A 1 203 ? -0.322 -16.782 0.225 1.000 17.826 205 LEU A N 1
ATOM 1633 C CA . LEU A 1 203 ? 0.228 -15.474 -0.095 1.000 18.522 205 LEU A CA 1
ATOM 1634 C C . LEU A 1 203 ? 1.647 -15.398 0.460 1.000 18.074 205 LEU A C 1
ATOM 1635 O O . LEU A 1 203 ? 1.838 -15.569 1.658 1.000 20.688 205 LEU A O 1
ATOM 1640 N N . ALA A 1 204 ? 2.620 -15.101 -0.403 1.000 18.285 206 ALA A N 1
ATOM 1641 C CA . ALA A 1 204 ? 3.983 -14.817 0.004 1.000 19.017 206 ALA A CA 1
ATOM 1642 C C . ALA A 1 204 ? 4.322 -13.391 -0.423 1.000 18.544 206 ALA A C 1
ATOM 1643 O O . ALA A 1 204 ? 3.931 -12.944 -1.500 1.000 19.959 206 ALA A O 1
ATOM 1645 N N . VAL A 1 205 ? 4.991 -12.669 0.469 1.000 17.756 207 VAL A N 1
ATOM 1646 C CA . VAL A 1 205 ? 5.294 -11.269 0.224 1.000 17.446 207 VAL A CA 1
ATOM 1647 C C . VAL A 1 205 ? 6.761 -11.069 0.566 1.000 17.879 207 VAL A C 1
ATOM 1648 O O . VAL A 1 205 ? 7.233 -11.553 1.596 1.000 19.623 207 VAL A O 1
ATOM 1652 N N . SER A 1 206 ? 7.455 -10.284 -0.259 1.000 17.917 208 SER A N 1
ATOM 1653 C CA . SER A 1 206 ? 8.800 -9.855 0.093 1.000 18.085 208 SER A CA 1
ATOM 1654 C C . SER A 1 206 ? 8.984 -8.399 -0.317 1.000 17.433 208 SER A C 1
ATOM 1655 O O . SER A 1 206 ? 8.363 -7.934 -1.266 1.000 18.018 208 SER A O 1
ATOM 1658 N N . LEU A 1 207 ? 9.821 -7.722 0.458 1.000 17.378 209 LEU A N 1
ATOM 1659 C CA . LEU A 1 207 ? 10.287 -6.382 0.110 1.000 17.268 209 LEU A CA 1
ATOM 1660 C C . LEU A 1 207 ? 11.748 -6.482 -0.301 1.000 18.111 209 LEU A C 1
ATOM 1661 O O . LEU A 1 207 ? 12.478 -7.374 0.126 1.000 19.363 209 LEU A O 1
ATOM 1666 N N . SER A 1 208 ? 12.210 -5.535 -1.108 1.000 18.445 210 SER A N 1
ATOM 1667 C CA . SER A 1 208 ? 13.596 -5.604 -1.548 1.000 18.859 210 SER A CA 1
ATOM 1668 C C . SER A 1 208 ? 14.600 -5.513 -0.393 1.000 20.074 210 SER A C 1
ATOM 1669 O O . SER A 1 208 ? 15.693 -6.070 -0.490 1.000 22.595 210 SER A O 1
ATOM 1672 N N . LYS A 1 209 ? 14.295 -4.732 0.655 1.000 19.076 211 LYS A N 1
ATOM 1673 C CA . LYS A 1 209 ? 15.219 -4.527 1.764 1.000 19.835 211 LYS A CA 1
ATOM 1674 C C . LYS A 1 209 ? 14.450 -4.014 2.983 1.000 17.926 211 LYS A C 1
ATOM 1675 O O . LYS A 1 209 ? 13.247 -3.778 2.918 1.000 17.387 211 LYS A O 1
ATOM 1681 N N . GLU A 1 210 ? 15.158 -3.874 4.107 1.000 18.188 212 GLU A N 1
ATOM 1682 C CA . GLU A 1 210 ? 14.523 -3.664 5.401 1.000 18.810 212 GLU A CA 1
ATOM 1683 C C . GLU A 1 210 ? 14.431 -2.192 5.796 1.000 18.575 212 GLU A C 1
ATOM 1684 O O . GLU A 1 210 ? 13.560 -1.859 6.592 1.000 20.080 212 GLU A O 1
ATOM 1690 N N . ILE A 1 211 ? 15.300 -1.339 5.240 1.000 18.171 213 ILE A N 1
ATOM 1691 C CA . ILE A 1 211 ? 15.251 0.104 5.458 1.000 18.203 213 ILE A CA 1
ATOM 1692 C C . ILE A 1 211 ? 15.032 0.780 4.108 1.000 18.231 213 ILE A C 1
ATOM 1693 O O . ILE A 1 211 ? 15.784 0.538 3.161 1.000 19.676 213 ILE A O 1
ATOM 1698 N N . TYR A 1 212 ? 14.044 1.678 4.076 1.000 18.894 214 TYR A N 1
ATOM 1699 C CA . TYR A 1 212 ? 13.824 2.577 2.963 1.000 18.051 214 TYR A CA 1
ATOM 1700 C C . TYR A 1 212 ? 13.999 4.010 3.452 1.000 18.385 214 TYR A C 1
ATOM 1701 O O . TYR A 1 212 ? 13.801 4.310 4.627 1.000 19.561 214 TYR A O 1
ATOM 1710 N N . TYR A 1 213 ? 14.357 4.881 2.512 1.000 19.221 215 TYR A N 1
ATOM 1711 C CA . TYR A 1 213 ? 14.496 6.291 2.820 1.000 19.338 215 TYR A CA 1
ATOM 1712 C C . TYR A 1 213 ? 13.218 7.031 2.444 1.000 20.904 215 TYR A C 1
ATOM 1713 O O . TYR A 1 213 ? 12.459 6.623 1.569 1.000 20.502 215 TYR A O 1
ATOM 1722 N N . HIS A 1 214 ? 13.003 8.164 3.103 1.000 20.431 216 HIS A N 1
ATOM 1723 C CA . HIS A 1 214 ? 11.890 9.025 2.766 1.000 20.886 216 HIS A CA 1
ATOM 1724 C C . HIS A 1 214 ? 11.979 9.418 1.294 1.000 21.487 216 HIS A C 1
ATOM 1725 O O . HIS A 1 214 ? 13.023 9.878 0.830 1.000 22.857 216 HIS A O 1
ATOM 1732 N N . GLY A 1 215 ? 10.889 9.181 0.565 1.000 22.103 217 GLY A N 1
ATOM 1733 C CA . GLY A 1 215 ? 10.846 9.454 -0.865 1.000 23.453 217 GLY A CA 1
ATOM 1734 C C . GLY A 1 215 ? 11.241 8.277 -1.757 1.000 23.470 217 GLY A C 1
ATOM 1735 O O . GLY A 1 215 ? 11.086 8.369 -2.979 1.000 26.231 217 GLY A O 1
ATOM 1736 N N . GLU A 1 216 ? 11.752 7.189 -1.161 1.000 22.516 218 GLU A N 1
ATOM 1737 C CA . GLU A 1 216 ? 12.257 6.076 -1.946 1.000 22.202 218 GLU A CA 1
ATOM 1738 C C . GLU A 1 216 ? 11.129 5.110 -2.297 1.000 22.306 218 GLU A C 1
ATOM 1739 O O . GLU A 1 216 ? 10.364 4.700 -1.426 1.000 22.032 218 GLU A O 1
ATOM 1745 N N A PRO A 1 217 ? 11.096 4.599 -3.547 0.466 22.485 219 PRO A N 1
ATOM 1746 N N B PRO A 1 217 ? 10.929 4.721 -3.572 0.534 22.723 219 PRO A N 1
ATOM 1747 C CA A PRO A 1 217 ? 10.095 3.610 -3.930 0.466 23.027 219 PRO A CA 1
ATOM 1748 C CA B PRO A 1 217 ? 9.940 3.690 -3.875 0.534 22.900 219 PRO A CA 1
ATOM 1749 C C A PRO A 1 217 ? 10.263 2.317 -3.138 0.466 20.812 219 PRO A C 1
ATOM 1750 C C B PRO A 1 217 ? 10.219 2.358 -3.182 0.534 20.939 219 PRO A C 1
ATOM 1751 O O A PRO A 1 217 ? 11.383 1.859 -2.920 0.466 21.628 219 PRO A O 1
ATOM 1752 O O B PRO A 1 217 ? 11.358 1.908 -3.104 0.534 21.854 219 PRO A O 1
ATOM 1759 N N . ILE A 1 218 ? 9.141 1.756 -2.681 1.000 19.676 220 ILE A N 1
ATOM 1760 C CA . ILE A 1 218 ? 9.171 0.471 -1.989 1.000 19.516 220 ILE A CA 1
ATOM 1761 C C . ILE A 1 218 ? 8.548 -0.562 -2.911 1.000 19.200 220 ILE A C 1
ATOM 1762 O O . ILE A 1 218 ? 7.331 -0.549 -3.117 1.000 19.925 220 ILE A O 1
ATOM 1767 N N . PRO A 1 219 ? 9.354 -1.487 -3.465 1.000 19.289 221 PRO A N 1
ATOM 1768 C CA . PRO A 1 219 ? 8.813 -2.553 -4.304 1.000 19.977 221 PRO A CA 1
ATOM 1769 C C . PRO A 1 219 ? 8.365 -3.743 -3.466 1.000 18.870 221 PRO A C 1
ATOM 1770 O O . PRO A 1 219 ? 9.169 -4.331 -2.739 1.000 20.519 221 PRO A O 1
ATOM 1774 N N . VAL A 1 220 ? 7.067 -4.038 -3.576 1.000 18.428 222 VAL A N 1
ATOM 1775 C CA . VAL A 1 220 ? 6.435 -5.126 -2.849 1.000 18.266 222 VAL A CA 1
ATOM 1776 C C . VAL A 1 220 ? 6.146 -6.257 -3.827 1.000 19.075 222 VAL A C 1
ATOM 1777 O O . VAL A 1 220 ? 5.326 -6.075 -4.724 1.000 19.541 222 VAL A O 1
ATOM 1781 N N . THR A 1 221 ? 6.791 -7.412 -3.630 1.000 18.433 223 THR A N 1
ATOM 1782 C CA . THR A 1 221 ? 6.551 -8.556 -4.501 1.000 18.021 223 THR A CA 1
ATOM 1783 C C . THR A 1 221 ? 5.583 -9.516 -3.819 1.000 17.550 223 THR A C 1
ATOM 1784 O O . THR A 1 221 ? 5.865 -9.990 -2.724 1.000 19.647 223 THR A O 1
ATOM 1788 N N . VAL A 1 222 ? 4.455 -9.763 -4.490 1.000 18.468 224 VAL A N 1
ATOM 1789 C CA . VAL A 1 222 ? 3.353 -10.554 -3.974 1.000 19.453 224 VAL A CA 1
ATOM 1790 C C . VAL A 1 222 ? 3.197 -11.790 -4.858 1.000 19.250 224 VAL A C 1
ATOM 1791 O O . VAL A 1 222 ? 3.116 -11.667 -6.077 1.000 21.777 224 VAL A O 1
ATOM 1795 N N . ALA A 1 223 ? 3.138 -12.975 -4.235 1.000 18.260 225 ALA A N 1
ATOM 1796 C CA . ALA A 1 223 ? 2.910 -14.225 -4.945 1.000 18.966 225 ALA A CA 1
ATOM 1797 C C . ALA A 1 223 ? 1.655 -14.862 -4.349 1.000 19.090 225 ALA A C 1
ATOM 1798 O O . ALA A 1 223 ? 1.632 -15.184 -3.161 1.000 19.598 225 ALA A O 1
ATOM 1800 N N . VAL A 1 224 ? 0.627 -14.999 -5.179 1.000 18.470 226 VAL A N 1
ATOM 1801 C CA . VAL A 1 224 ? -0.646 -15.572 -4.772 1.000 18.030 226 VAL A CA 1
ATOM 1802 C C . VAL A 1 224 ? -0.768 -16.933 -5.443 1.000 17.987 226 VAL A C 1
ATOM 1803 O O . VAL A 1 224 ? -0.665 -17.024 -6.666 1.000 18.893 226 VAL A O 1
ATOM 1807 N N . THR A 1 225 ? -0.964 -17.984 -4.633 1.000 17.943 227 THR A N 1
ATOM 1808 C CA . THR A 1 225 ? -1.210 -19.325 -5.146 1.000 18.306 227 THR A CA 1
ATOM 1809 C C . THR A 1 225 ? -2.622 -19.721 -4.699 1.000 17.721 227 THR A C 1
ATOM 1810 O O . THR A 1 225 ? -2.847 -20.015 -3.518 1.000 18.486 227 THR A O 1
ATOM 1814 N N . ASN A 1 226 ? -3.576 -19.659 -5.634 1.000 17.532 228 ASN A N 1
ATOM 1815 C CA . ASN A 1 226 ? -4.985 -19.816 -5.319 1.000 16.523 228 ASN A CA 1
ATOM 1816 C C . ASN A 1 226 ? -5.479 -21.190 -5.769 1.000 17.250 228 ASN A C 1
ATOM 1817 O O . ASN A 1 226 ? -5.891 -21.372 -6.909 1.000 18.202 228 ASN A O 1
ATOM 1822 N N . SER A 1 227 ? -5.470 -22.153 -4.838 1.000 16.795 229 SER A N 1
ATOM 1823 C CA . SER A 1 227 ? -5.992 -23.483 -5.136 1.000 17.188 229 SER A CA 1
ATOM 1824 C C . SER A 1 227 ? -7.505 -23.563 -4.889 1.000 18.084 229 SER A C 1
ATOM 1825 O O . SER A 1 227 ? -8.123 -24.616 -5.080 1.000 19.599 229 SER A O 1
ATOM 1828 N N . THR A 1 228 ? -8.112 -22.477 -4.395 1.000 17.551 230 THR A N 1
ATOM 1829 C CA . THR A 1 228 ? -9.523 -22.488 -4.009 1.000 18.074 230 THR A CA 1
ATOM 1830 C C . THR A 1 228 ? -10.440 -22.362 -5.226 1.000 18.219 230 THR A C 1
ATOM 1831 O O . THR A 1 228 ? -10.009 -22.041 -6.344 1.000 18.739 230 THR A O 1
ATOM 1835 N N . GLU A 1 229 ? -11.738 -22.520 -4.936 1.000 19.590 231 GLU A N 1
ATOM 1836 C CA . GLU A 1 229 ? -12.825 -22.358 -5.883 1.000 20.759 231 GLU A CA 1
ATOM 1837 C C . GLU A 1 229 ? -13.209 -20.883 -6.043 1.000 20.073 231 GLU A C 1
ATOM 1838 O O . GLU A 1 229 ? -14.068 -20.576 -6.858 1.000 22.495 231 GLU A O 1
ATOM 1844 N N . LYS A 1 230 ? -12.660 -20.015 -5.186 1.000 19.804 232 LYS A N 1
ATOM 1845 C CA . LYS A 1 230 ? -12.995 -18.602 -5.159 1.000 19.772 232 LYS A CA 1
ATOM 1846 C C . LYS A 1 230 ? -12.053 -17.821 -6.075 1.000 20.645 232 LYS A C 1
ATOM 1847 O O . LYS A 1 230 ? -10.958 -18.272 -6.410 1.000 20.098 232 LYS A O 1
ATOM 1853 N N . THR A 1 231 ? -12.489 -16.614 -6.446 1.000 20.761 233 THR A N 1
ATOM 1854 C CA . THR A 1 231 ? -11.666 -15.663 -7.171 1.000 20.761 233 THR A CA 1
ATOM 1855 C C . THR A 1 231 ? -11.057 -14.670 -6.191 1.000 19.014 233 THR A C 1
ATOM 1856 O O . THR A 1 231 ? -11.762 -14.167 -5.323 1.000 19.804 233 THR A O 1
ATOM 1860 N N . VAL A 1 232 ? -9.759 -14.384 -6.355 1.000 18.166 234 VAL A N 1
ATOM 1861 C CA . VAL A 1 232 ? -9.179 -13.223 -5.696 1.000 18.440 234 VAL A CA 1
ATOM 1862 C C . VAL A 1 232 ? -9.530 -12.022 -6.568 1.000 18.898 234 VAL A C 1
ATOM 1863 O O . VAL A 1 232 ? -8.928 -11.833 -7.621 1.000 20.285 234 VAL A O 1
ATOM 1867 N N . LYS A 1 233 ? -10.525 -11.251 -6.121 1.000 18.870 235 LYS A N 1
ATOM 1868 C CA . LYS A 1 233 ? -11.109 -10.172 -6.898 1.000 20.493 235 LYS A CA 1
ATOM 1869 C C . LYS A 1 233 ? -10.258 -8.909 -6.838 1.000 21.030 235 LYS A C 1
ATOM 1870 O O . LYS A 1 233 ? -10.376 -8.047 -7.709 1.000 22.631 235 LYS A O 1
ATOM 1876 N N . LYS A 1 234 ? -9.467 -8.758 -5.777 1.000 19.331 236 LYS A N 1
ATOM 1877 C CA . LYS A 1 234 ? -8.691 -7.543 -5.590 1.000 21.591 236 LYS A CA 1
ATOM 1878 C C . LYS A 1 234 ? -7.454 -7.843 -4.761 1.000 19.481 236 LYS A C 1
ATOM 1879 O O . LYS A 1 234 ? -7.535 -8.547 -3.760 1.000 20.866 236 LYS A O 1
ATOM 1884 N N . ILE A 1 235 ? -6.320 -7.287 -5.199 1.000 19.516 237 ILE A N 1
ATOM 1885 C CA . ILE A 1 235 ? -5.065 -7.285 -4.471 1.000 19.731 237 ILE A CA 1
ATOM 1886 C C . ILE A 1 235 ? -4.731 -5.835 -4.154 1.000 20.141 237 ILE A C 1
ATOM 1887 O O . ILE A 1 235 ? -4.509 -5.056 -5.069 1.000 21.433 237 ILE A O 1
ATOM 1892 N N . LYS A 1 236 ? -4.722 -5.479 -2.863 1.000 19.107 238 LYS A N 1
ATOM 1893 C CA . LYS A 1 236 ? -4.436 -4.115 -2.440 1.000 19.886 238 LYS A CA 1
ATOM 1894 C C . LYS A 1 236 ? -3.204 -4.135 -1.546 1.000 20.029 238 LYS A C 1
ATOM 1895 O O . LYS A 1 236 ? -3.084 -4.997 -0.677 1.000 21.868 238 LYS A O 1
ATOM 1901 N N . VAL A 1 237 ? -2.311 -3.159 -1.745 1.000 19.612 239 VAL A N 1
ATOM 1902 C CA . VAL A 1 237 ? -1.094 -3.056 -0.964 1.000 19.350 239 VAL A CA 1
ATOM 1903 C C . VAL A 1 237 ? -1.067 -1.669 -0.333 1.000 19.454 239 VAL A C 1
ATOM 1904 O O . VAL A 1 237 ? -1.238 -0.684 -1.049 1.000 20.735 239 VAL A O 1
ATOM 1908 N N . LEU A 1 238 ? -0.878 -1.637 0.983 1.000 18.867 240 LEU A N 1
ATOM 1909 C CA . LEU A 1 238 ? -0.851 -0.408 1.757 1.000 18.568 240 LEU A CA 1
ATOM 1910 C C . LEU A 1 238 ? 0.501 -0.266 2.446 1.000 18.463 240 LEU A C 1
ATOM 1911 O O . LEU A 1 238 ? 1.105 -1.243 2.859 1.000 19.853 240 LEU A O 1
ATOM 1916 N N . VAL A 1 239 ? 0.904 0.983 2.682 1.000 18.628 241 VAL A N 1
ATOM 1917 C CA . VAL A 1 239 ? 1.828 1.295 3.754 1.000 18.321 241 VAL A CA 1
ATOM 1918 C C . VAL A 1 239 ? 1.017 1.838 4.914 1.000 18.080 241 VAL A C 1
ATOM 1919 O O . VAL A 1 239 ? 0.258 2.800 4.729 1.000 19.137 241 VAL A O 1
ATOM 1923 N N . GLU A 1 240 ? 1.150 1.194 6.079 1.000 17.506 242 GLU A N 1
ATOM 1924 C CA . GLU A 1 240 ? 0.511 1.673 7.285 1.000 18.945 242 GLU A CA 1
ATOM 1925 C C . GLU A 1 240 ? 1.565 2.182 8.260 1.000 18.083 242 GLU A C 1
ATOM 1926 O O . GLU A 1 240 ? 2.618 1.571 8.451 1.000 18.928 242 GLU A O 1
ATOM 1932 N N . GLN A 1 241 ? 1.270 3.357 8.837 1.000 18.968 243 GLN A N 1
ATOM 1933 C CA . GLN A 1 241 ? 2.013 3.905 9.953 1.000 18.145 243 GLN A CA 1
ATOM 1934 C C . GLN A 1 241 ? 1.283 3.548 11.242 1.000 17.812 243 GLN A C 1
ATOM 1935 O O . GLN A 1 241 ? 0.088 3.805 11.376 1.000 20.643 243 GLN A O 1
ATOM 1941 N N . VAL A 1 242 ? 2.025 2.966 12.185 1.000 18.263 244 VAL A N 1
ATOM 1942 C CA . VAL A 1 242 ? 1.514 2.568 13.477 1.000 19.612 244 VAL A CA 1
ATOM 1943 C C . VAL A 1 242 ? 2.203 3.437 14.529 1.000 19.639 244 VAL A C 1
ATOM 1944 O O . VAL A 1 242 ? 3.429 3.507 14.576 1.000 21.434 244 VAL A O 1
ATOM 1948 N N . THR A 1 243 ? 1.411 4.108 15.363 1.000 19.903 245 THR A N 1
ATOM 1949 C CA . THR A 1 243 ? 1.948 4.970 16.403 1.000 20.292 245 THR A CA 1
ATOM 1950 C C . THR A 1 243 ? 1.381 4.520 17.750 1.000 19.973 245 THR A C 1
ATOM 1951 O O . THR A 1 243 ? 0.166 4.362 17.901 1.000 21.864 245 THR A O 1
ATOM 1955 N N . ASN A 1 244 ? 2.276 4.294 18.718 1.000 20.273 246 ASN A N 1
ATOM 1956 C CA . ASN A 1 244 ? 1.884 3.953 20.078 1.000 20.643 246 ASN A CA 1
ATOM 1957 C C . ASN A 1 244 ? 2.430 5.022 21.017 1.000 19.680 246 ASN A C 1
ATOM 1958 O O . ASN A 1 244 ? 3.645 5.233 21.067 1.000 20.516 246 ASN A O 1
ATOM 1963 N N . VAL A 1 245 ? 1.535 5.703 21.737 1.000 20.070 247 VAL A N 1
ATOM 1964 C CA . VAL A 1 245 ? 1.962 6.638 22.769 1.000 20.798 247 VAL A CA 1
ATOM 1965 C C . VAL A 1 245 ? 2.173 5.819 24.041 1.000 20.636 247 VAL A C 1
ATOM 1966 O O . VAL A 1 245 ? 1.266 5.086 24.450 1.000 23.386 247 VAL A O 1
ATOM 1970 N N . VAL A 1 246 ? 3.374 5.914 24.623 1.000 21.390 248 VAL A N 1
ATOM 1971 C CA . VAL A 1 246 ? 3.784 4.993 25.677 1.000 21.355 248 VAL A CA 1
ATOM 1972 C C . VAL A 1 246 ? 4.120 5.715 26.988 1.000 22.538 248 VAL A C 1
ATOM 1973 O O . VAL A 1 246 ? 4.559 5.068 27.931 1.000 24.328 248 VAL A O 1
ATOM 1977 N N . LEU A 1 247 ? 3.878 7.031 27.074 1.000 23.077 249 LEU A N 1
ATOM 1978 C CA . LEU A 1 247 ? 3.880 7.758 28.341 1.000 23.317 249 LEU A CA 1
ATOM 1979 C C . LEU A 1 247 ? 2.522 8.429 28.501 1.000 23.476 249 LEU A C 1
ATOM 1980 O O . LEU A 1 247 ? 1.956 8.894 27.514 1.000 24.114 249 LEU A O 1
ATOM 1985 N N . TYR A 1 248 ? 2.025 8.447 29.744 1.000 24.563 250 TYR A N 1
ATOM 1986 C CA . TYR A 1 248 ? 0.892 9.238 30.205 1.000 25.243 250 TYR A CA 1
ATOM 1987 C C . TYR A 1 248 ? -0.444 8.633 29.779 1.000 24.982 250 TYR A C 1
ATOM 1988 O O . TYR A 1 248 ? -1.341 8.510 30.598 1.000 27.575 250 TYR A O 1
ATOM 1997 N N . SER A 1 249 ? -0.609 8.341 28.489 1.000 23.833 251 SER A N 1
ATOM 1998 C CA . SER A 1 249 ? -1.837 7.751 27.985 1.000 25.958 251 SER A CA 1
ATOM 1999 C C . SER A 1 249 ? -1.466 6.700 26.951 1.000 26.603 251 SER A C 1
ATOM 2000 O O . SER A 1 249 ? -0.620 6.947 26.100 1.000 28.652 251 SER A O 1
ATOM 2003 N N . SER A 1 250 ? -2.115 5.540 27.019 1.000 26.677 252 SER A N 1
ATOM 2004 C CA . SER A 1 250 ? -1.860 4.462 26.076 1.000 27.600 252 SER A CA 1
ATOM 2005 C C . SER A 1 250 ? -2.737 4.663 24.839 1.000 28.723 252 SER A C 1
ATOM 2006 O O . SER A 1 250 ? -3.864 4.181 24.783 1.000 35.238 252 SER A O 1
ATOM 2009 N N . ASP A 1 251 ? -2.250 5.468 23.894 1.000 25.210 253 ASP A N 1
ATOM 2010 C CA . ASP A 1 251 ? -2.988 5.805 22.687 1.000 24.258 253 ASP A CA 1
ATOM 2011 C C . ASP A 1 251 ? -2.391 5.046 21.511 1.000 23.620 253 ASP A C 1
ATOM 2012 O O . ASP A 1 251 ? -1.179 4.847 21.460 1.000 25.635 253 ASP A O 1
ATOM 2017 N N . TYR A 1 252 ? -3.264 4.630 20.587 1.000 23.881 254 TYR A N 1
ATOM 2018 C CA . TYR A 1 252 ? -2.864 3.848 19.430 1.000 23.308 254 TYR A CA 1
ATOM 2019 C C . TYR A 1 252 ? -3.454 4.480 18.172 1.000 23.592 254 TYR A C 1
ATOM 2020 O O . TYR A 1 252 ? -4.640 4.863 18.144 1.000 25.958 254 TYR A O 1
ATOM 2029 N N . TYR A 1 253 ? -2.607 4.579 17.141 1.000 22.233 255 TYR A N 1
ATOM 2030 C CA . TYR A 1 253 ? -3.007 5.098 15.851 1.000 23.318 255 TYR A CA 1
ATOM 2031 C C . TYR A 1 253 ? -2.501 4.143 14.778 1.000 23.005 255 TYR A C 1
ATOM 2032 O O . TYR A 1 253 ? -1.355 3.703 14.832 1.000 22.240 255 TYR A O 1
ATOM 2041 N N . ILE A 1 254 ? -3.334 3.898 13.770 1.000 23.636 256 ILE A N 1
ATOM 2042 C CA . ILE A 1 254 ? -2.867 3.221 12.573 1.000 24.498 256 ILE A CA 1
ATOM 2043 C C . ILE A 1 254 ? -3.502 3.913 11.379 1.000 25.105 256 ILE A C 1
ATOM 2044 O O . ILE A 1 254 ? -4.723 4.091 11.347 1.000 31.973 256 ILE A O 1
ATOM 2049 N N . LYS A 1 255 ? -2.656 4.310 10.426 1.000 22.028 257 LYS A N 1
ATOM 2050 C CA . LYS A 1 255 ? -3.072 5.145 9.312 1.000 22.912 257 LYS A CA 1
ATOM 2051 C C . LYS A 1 255 ? -2.408 4.690 8.014 1.000 21.545 257 LYS A C 1
ATOM 2052 O O . LYS A 1 255 ? -1.209 4.438 7.965 1.000 21.643 257 LYS A O 1
ATOM 2058 N N . THR A 1 256 ? -3.208 4.623 6.956 1.000 21.531 258 THR A N 1
ATOM 2059 C CA . THR A 1 256 ? -2.698 4.354 5.622 1.000 21.493 258 THR A CA 1
ATOM 2060 C C . THR A 1 256 ? -2.021 5.611 5.074 1.000 21.212 258 THR A C 1
ATOM 2061 O O . THR A 1 256 ? -2.640 6.691 5.013 1.000 24.729 258 THR A O 1
ATOM 2065 N N . VAL A 1 257 ? -0.745 5.470 4.698 1.000 20.202 259 VAL A N 1
ATOM 2066 C CA . VAL A 1 257 ? 0.019 6.586 4.153 1.000 20.969 259 VAL A CA 1
ATOM 2067 C C . VAL A 1 257 ? 0.450 6.349 2.704 1.000 21.424 259 VAL A C 1
ATOM 2068 O O . VAL A 1 257 ? 1.048 7.237 2.105 1.000 23.085 259 VAL A O 1
ATOM 2072 N N . ALA A 1 258 ? 0.145 5.172 2.121 1.000 20.404 260 ALA A N 1
ATOM 2073 C CA . ALA A 1 258 ? 0.262 4.934 0.685 1.000 20.539 260 ALA A CA 1
ATOM 2074 C C . ALA A 1 258 ? -0.595 3.730 0.343 1.000 19.481 260 ALA A C 1
ATOM 2075 O O . ALA A 1 258 ? -0.796 2.892 1.213 1.000 20.269 260 ALA A O 1
ATOM 2077 N N . ALA A 1 259 ? -1.070 3.663 -0.905 1.000 20.241 261 ALA A N 1
ATOM 2078 C CA . ALA A 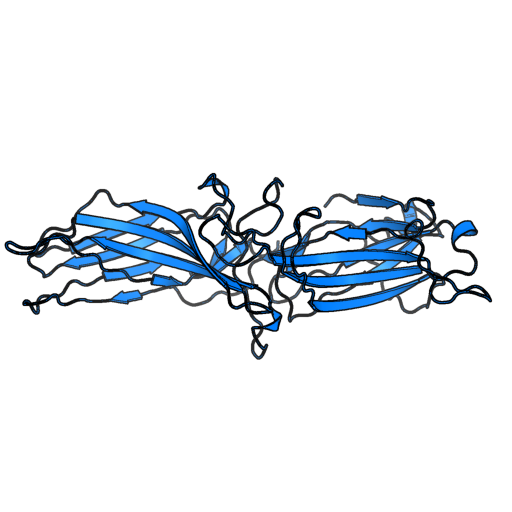1 259 ? -1.920 2.559 -1.324 1.000 21.132 261 ALA A CA 1
ATOM 2079 C C . ALA A 1 259 ? -1.844 2.366 -2.832 1.000 21.972 261 ALA A C 1
ATOM 2080 O O . ALA A 1 259 ? -1.835 3.336 -3.583 1.000 24.122 261 ALA A O 1
ATOM 2082 N N . GLU A 1 260 ? -1.856 1.100 -3.253 1.000 21.486 262 GLU A N 1
ATOM 2083 C CA . GLU A 1 260 ? -1.895 0.722 -4.651 1.000 23.004 262 GLU A CA 1
ATOM 2084 C C . GLU A 1 260 ? -2.697 -0.571 -4.781 1.000 22.654 262 GLU A C 1
ATOM 2085 O O . GLU A 1 260 ? -2.673 -1.416 -3.895 1.000 25.708 262 GLU A O 1
ATOM 2091 N N . GLU A 1 261 ? -3.428 -0.693 -5.879 1.000 23.840 263 GLU A N 1
ATOM 2092 C CA . GLU A 1 261 ? -4.191 -1.890 -6.182 1.000 24.169 263 GLU A CA 1
ATOM 2093 C C . GLU A 1 261 ? -3.675 -2.457 -7.503 1.000 23.721 263 GLU A C 1
ATOM 2094 O O . GLU A 1 261 ? -3.384 -1.714 -8.434 1.000 26.109 263 GLU A O 1
ATOM 2100 N N . ALA A 1 262 ? -3.555 -3.778 -7.576 1.000 21.487 264 ALA A N 1
ATOM 2101 C CA . ALA A 1 262 ? -3.215 -4.429 -8.826 1.000 22.979 264 ALA A CA 1
ATOM 2102 C C . ALA A 1 262 ? -4.401 -4.372 -9.793 1.000 22.995 264 ALA A C 1
ATOM 2103 O O . ALA A 1 262 ? -5.553 -4.399 -9.380 1.000 23.715 264 ALA A O 1
ATOM 2105 N N A GLN A 1 263 ? -4.111 -4.328 -11.095 0.410 24.797 265 GLN A N 1
ATOM 2106 N N B GLN A 1 263 ? -4.099 -4.307 -11.094 0.590 24.857 265 GLN A N 1
ATOM 2107 C CA A GLN A 1 263 ? -5.162 -4.447 -12.095 0.410 25.599 265 GLN A CA 1
ATOM 2108 C CA B GLN A 1 263 ? -5.108 -4.448 -12.136 0.590 25.478 265 GLN A CA 1
ATOM 2109 C C A GLN A 1 263 ? -5.714 -5.872 -12.124 0.410 25.047 265 GLN A C 1
ATOM 2110 C C B GLN A 1 263 ? -5.694 -5.862 -12.138 0.590 24.955 265 GLN A C 1
ATOM 2111 O O A GLN A 1 263 ? -6.893 -6.079 -12.401 0.410 26.189 265 GLN A O 1
ATOM 2112 O O B GLN A 1 263 ? -6.876 -6.052 -12.415 0.590 26.631 265 GLN A O 1
ATOM 2123 N N . GLU A 1 264 ? -4.851 -6.849 -11.847 1.000 24.789 266 GLU A N 1
ATOM 2124 C CA . GLU A 1 264 ? -5.182 -8.250 -12.060 1.000 25.737 266 GLU A CA 1
ATOM 2125 C C . GLU A 1 264 ? -6.054 -8.839 -10.950 1.000 25.386 266 GLU A C 1
ATOM 2126 O O . GLU A 1 264 ? -5.984 -8.451 -9.789 1.000 26.832 266 GLU A O 1
ATOM 2132 N N . LYS A 1 265 ? -6.857 -9.824 -11.344 1.000 24.609 267 LYS A N 1
ATOM 2133 C CA . LYS A 1 265 ? -7.479 -10.753 -10.420 1.000 22.852 267 LYS A CA 1
ATOM 2134 C C . LYS A 1 265 ? -6.755 -12.090 -10.470 1.000 22.781 267 LYS A C 1
ATOM 2135 O O . LYS A 1 265 ? -5.950 -12.330 -11.358 1.000 24.798 267 LYS A O 1
ATOM 2141 N N . VAL A 1 266 ? -7.063 -12.965 -9.508 1.000 20.706 268 VAL A N 1
ATOM 2142 C CA . VAL A 1 266 ? -6.526 -14.319 -9.552 1.000 20.427 268 VAL A CA 1
ATOM 2143 C C . VAL A 1 266 ? -7.710 -15.275 -9.572 1.000 20.253 268 VAL A C 1
ATOM 2144 O O . VAL A 1 266 ? -8.341 -15.529 -8.548 1.000 20.777 268 VAL A O 1
ATOM 2148 N N . PRO A 1 267 ? -8.035 -15.839 -10.749 1.000 21.012 269 PRO A N 1
ATOM 2149 C CA . PRO A 1 267 ? -9.156 -16.759 -10.862 1.000 21.844 269 PRO A CA 1
ATOM 2150 C C . PRO A 1 267 ? -8.940 -18.006 -10.012 1.000 19.801 269 PRO A C 1
ATOM 2151 O O . PRO A 1 267 ? -7.835 -18.281 -9.546 1.000 19.276 269 PRO A O 1
ATOM 2155 N N . PRO A 1 268 ? -9.994 -18.813 -9.831 1.000 20.959 270 PRO A N 1
ATOM 2156 C CA . PRO A 1 268 ? -9.851 -20.091 -9.148 1.000 19.686 270 PRO A CA 1
ATOM 2157 C C . PRO A 1 268 ? -8.759 -20.942 -9.786 1.000 20.270 270 PRO A C 1
ATOM 2158 O O . PRO A 1 268 ? -8.549 -20.908 -10.996 1.000 19.561 270 PRO A O 1
ATOM 2162 N N . ASN A 1 269 ? -8.071 -21.716 -8.949 1.000 19.396 271 ASN A N 1
ATOM 2163 C CA . ASN A 1 269 ? -7.079 -22.665 -9.427 1.000 19.378 271 ASN A CA 1
ATOM 2164 C C . ASN A 1 269 ? -6.021 -22.016 -10.316 1.000 18.812 271 ASN A C 1
ATOM 2165 O O . ASN A 1 269 ? -5.672 -22.542 -11.372 1.000 22.190 271 ASN A O 1
ATOM 2170 N N A SER A 1 270 ? -5.507 -20.873 -9.845 0.498 18.162 272 SER A N 1
ATOM 2171 N N B SER A 1 270 ? -5.490 -20.879 -9.868 0.502 18.095 272 SER A N 1
ATOM 2172 C CA A SER A 1 270 ? -4.577 -20.047 -10.600 0.498 18.992 272 SER A CA 1
ATOM 2173 C CA B SER A 1 270 ? -4.459 -20.190 -10.622 0.502 18.802 272 SER A CA 1
ATOM 2174 C C A SER A 1 270 ? -3.561 -19.399 -9.661 0.498 18.410 272 SER A C 1
ATOM 2175 C C B SER A 1 270 ? -3.563 -19.399 -9.676 0.502 18.317 272 SER A C 1
ATOM 2176 O O A SER A 1 270 ? -3.758 -19.381 -8.444 0.498 18.682 272 SER A O 1
ATOM 2177 O O B SER A 1 270 ? -3.853 -19.276 -8.485 0.502 18.113 272 SER A O 1
ATOM 2182 N N . SER A 1 271 ? -2.480 -18.863 -10.254 1.000 18.185 273 SER A N 1
ATOM 2183 C CA . SER A 1 271 ? -1.411 -18.220 -9.494 1.000 18.544 273 SER A CA 1
ATOM 2184 C C . SER A 1 271 ? -1.025 -16.907 -10.169 1.000 19.160 273 SER A C 1
ATOM 2185 O O . SER A 1 271 ? -1.243 -16.714 -11.363 1.000 20.719 273 SER A O 1
ATOM 2188 N N . LEU A 1 272 ? -0.464 -15.988 -9.381 1.000 18.453 274 LEU A N 1
ATOM 2189 C CA . LEU A 1 272 ? 0.017 -14.715 -9.912 1.000 20.908 274 LEU A CA 1
ATOM 2190 C C . LEU A 1 272 ? 1.150 -14.211 -9.039 1.000 21.241 274 LEU A C 1
ATOM 2191 O O . LEU A 1 272 ? 1.008 -14.192 -7.824 1.000 21.838 274 LEU A O 1
ATOM 2196 N N . THR A 1 273 ? 2.221 -13.727 -9.682 1.000 21.561 275 THR A N 1
ATOM 2197 C CA . THR A 1 273 ? 3.235 -12.963 -8.981 1.000 21.137 275 THR A CA 1
ATOM 2198 C C . THR A 1 273 ? 3.276 -11.569 -9.591 1.000 21.584 275 THR A C 1
ATOM 2199 O O . THR A 1 273 ? 3.301 -11.428 -10.818 1.000 24.477 275 THR A O 1
ATOM 2203 N N . LYS A 1 274 ? 3.278 -10.562 -8.718 1.000 19.897 276 LYS A N 1
ATOM 2204 C CA . LYS A 1 274 ? 3.276 -9.180 -9.168 1.000 21.587 276 LYS A CA 1
ATOM 2205 C C . LYS A 1 274 ? 4.113 -8.342 -8.216 1.000 20.863 276 LYS A C 1
ATOM 2206 O O . LYS A 1 274 ? 4.073 -8.577 -7.007 1.000 20.912 276 LYS A O 1
ATOM 2212 N N . THR A 1 275 ? 4.796 -7.328 -8.764 1.000 20.258 277 THR A N 1
ATOM 2213 C CA . THR A 1 275 ? 5.466 -6.337 -7.935 1.000 20.468 277 THR A CA 1
ATOM 2214 C C . THR A 1 275 ? 4.743 -5.004 -8.063 1.000 21.547 277 THR A C 1
ATOM 2215 O O . THR A 1 275 ? 4.539 -4.495 -9.173 1.000 24.017 277 THR A O 1
ATOM 2219 N N . LEU A 1 276 ? 4.347 -4.472 -6.904 1.000 21.566 278 LEU A N 1
ATOM 2220 C CA . LEU A 1 276 ? 3.736 -3.153 -6.815 1.000 23.171 278 LEU A CA 1
ATOM 2221 C C . LEU A 1 276 ? 4.681 -2.219 -6.080 1.000 23.512 278 LEU A C 1
ATOM 2222 O O . LEU A 1 276 ? 5.316 -2.608 -5.112 1.000 24.669 278 LEU A O 1
ATOM 2227 N N . THR A 1 277 ? 4.699 -0.957 -6.489 1.000 23.438 279 THR A N 1
ATOM 2228 C CA . THR A 1 277 ? 5.628 -0.012 -5.900 1.000 23.775 279 THR A CA 1
ATOM 2229 C C . THR A 1 277 ? 4.835 1.112 -5.239 1.000 23.147 279 THR A C 1
ATOM 2230 O O . THR A 1 277 ? 3.932 1.683 -5.856 1.000 26.544 279 THR A O 1
ATOM 2234 N N . LEU A 1 278 ? 5.187 1.387 -3.976 1.000 22.475 280 LEU A N 1
ATOM 2235 C CA . LEU A 1 278 ? 4.546 2.396 -3.141 1.000 24.405 280 LEU A CA 1
ATOM 2236 C C . LEU A 1 278 ? 5.571 3.398 -2.638 1.000 22.890 280 LEU A C 1
ATOM 2237 O O . LEU A 1 278 ? 6.706 3.028 -2.401 1.000 21.545 280 LEU A O 1
ATOM 2242 N N . VAL A 1 279 ? 5.120 4.639 -2.387 1.000 24.272 281 VAL A N 1
ATOM 2243 C CA . VAL A 1 279 ? 5.987 5.662 -1.821 1.000 25.049 281 VAL A CA 1
ATOM 2244 C C . VAL A 1 279 ? 5.239 6.366 -0.693 1.000 24.655 281 VAL A C 1
ATOM 2245 O O . VAL A 1 279 ? 4.338 7.155 -0.959 1.000 28.424 281 VAL A O 1
ATOM 2249 N N . PRO A 1 280 ? 5.518 6.064 0.592 1.000 23.989 282 PRO A N 1
ATOM 2250 C CA . PRO A 1 280 ? 4.819 6.725 1.695 1.000 24.523 282 PRO A CA 1
ATOM 2251 C C . PRO A 1 280 ? 5.305 8.156 1.907 1.000 25.069 282 PRO A C 1
ATOM 2252 O O . PRO A 1 280 ? 6.469 8.367 2.246 1.000 24.539 282 PRO A O 1
ATOM 2256 N N . LEU A 1 281 ? 4.395 9.118 1.726 1.000 25.579 283 LEU A N 1
ATOM 2257 C CA . LEU A 1 281 ? 4.732 10.532 1.777 1.000 26.479 283 LEU A CA 1
ATOM 2258 C C . LEU A 1 281 ? 3.607 11.291 2.460 1.000 27.563 283 LEU A C 1
ATOM 2259 O O . LEU A 1 281 ? 2.437 10.993 2.242 1.000 30.010 283 LEU A O 1
ATOM 2264 N N . LEU A 1 282 ? 3.975 12.294 3.267 1.000 27.598 284 LEU A N 1
ATOM 2265 C CA . LEU A 1 282 ? 2.976 13.160 3.869 1.000 29.160 284 LEU A CA 1
ATOM 2266 C C . LEU A 1 282 ? 2.123 13.825 2.783 1.000 32.033 284 LEU A C 1
ATOM 2267 O O . LEU A 1 282 ? 0.921 14.011 2.955 1.000 34.664 284 LEU A O 1
ATOM 2272 N N . ALA A 1 283 ? 2.750 14.132 1.642 1.000 34.530 285 ALA A N 1
ATOM 2273 C CA . ALA A 1 283 ? 2.068 14.725 0.497 1.000 37.693 285 ALA A CA 1
ATOM 2274 C C . ALA A 1 283 ? 0.975 13.830 -0.114 1.000 37.212 285 ALA A C 1
ATOM 2275 O O . ALA A 1 283 ? 0.159 14.329 -0.887 1.000 44.077 285 ALA A O 1
ATOM 2277 N N . ASN A 1 284 ? 0.899 12.540 0.241 1.000 38.828 286 ASN A N 1
ATOM 2278 C CA . ASN A 1 284 ? -0.081 11.634 -0.356 1.000 36.077 286 ASN A CA 1
ATOM 2279 C C . ASN A 1 284 ? -1.498 11.870 0.167 1.000 38.028 286 ASN A C 1
ATOM 2280 O O . ASN A 1 284 ? -2.453 11.401 -0.451 1.000 43.368 286 ASN A O 1
ATOM 2285 N N . ASN A 1 285 ? -1.655 12.540 1.313 1.000 41.817 287 ASN A N 1
ATOM 2286 C CA . ASN A 1 285 ? -2.995 12.788 1.831 1.000 46.891 287 ASN A CA 1
ATOM 2287 C C . ASN A 1 285 ? -3.090 14.196 2.409 1.000 44.428 287 ASN A C 1
ATOM 2288 O O . ASN A 1 285 ? -2.170 14.653 3.090 1.000 42.579 287 ASN A O 1
ATOM 2293 N N . ARG A 1 286 ? -4.221 14.864 2.130 1.000 45.374 288 ARG A N 1
ATOM 2294 C CA . ARG A 1 286 ? -4.465 16.204 2.640 1.000 47.910 288 ARG A CA 1
ATOM 2295 C C . ARG A 1 286 ? -4.650 16.161 4.156 1.000 43.917 288 ARG A C 1
ATOM 2296 O O . ARG A 1 286 ? -4.273 17.105 4.847 1.000 46.745 288 ARG A O 1
ATOM 2299 N N . GLU A 1 287 ? -5.227 15.068 4.678 1.000 42.611 289 GLU A N 1
ATOM 2300 C CA . GLU A 1 287 ? -5.440 14.950 6.115 1.000 40.713 289 GLU A CA 1
ATOM 2301 C C . GLU A 1 287 ? -4.120 14.598 6.794 1.000 38.181 289 GLU A C 1
ATOM 2302 O O . GLU A 1 287 ? -3.562 13.525 6.564 1.000 39.284 289 GLU A O 1
ATOM 2308 N N . ARG A 1 288 ? -3.630 15.513 7.638 1.000 36.123 290 ARG A N 1
ATOM 2309 C CA . ARG A 1 288 ? -2.357 15.315 8.312 1.000 36.622 290 ARG A CA 1
ATOM 2310 C C . ARG A 1 288 ? -2.568 15.037 9.799 1.000 35.122 290 ARG A C 1
ATOM 2311 O O . ARG A 1 288 ? -1.598 14.747 10.494 1.000 35.647 290 ARG A O 1
ATOM 2319 N N . ARG A 1 289 ? -3.818 15.115 10.288 1.000 32.941 291 ARG A N 1
ATOM 2320 C CA . ARG A 1 289 ? -4.106 14.755 11.672 1.000 31.867 291 ARG A CA 1
ATOM 2321 C C . ARG A 1 289 ? -4.141 13.237 11.823 1.000 27.945 291 ARG A C 1
ATOM 2322 O O . ARG A 1 289 ? -4.496 12.514 10.896 1.000 31.478 291 ARG A O 1
ATOM 2330 N N . GLY A 1 290 ? -3.771 12.780 13.021 1.000 26.778 292 GLY A N 1
ATOM 2331 C CA . GLY A 1 290 ? -3.787 11.375 13.381 1.000 25.884 292 GLY A CA 1
ATOM 2332 C C . GLY A 1 290 ? -2.584 10.602 12.847 1.000 25.439 292 GLY A C 1
ATOM 2333 O O . GLY A 1 290 ? -2.597 9.368 12.864 1.000 28.361 292 GLY A O 1
ATOM 2334 N N A ILE A 1 291 ? -1.570 11.347 12.382 0.565 23.841 293 ILE A N 1
ATOM 2335 N N B ILE A 1 291 ? -1.570 11.310 12.339 0.435 23.836 293 ILE A N 1
ATOM 2336 C CA A ILE A 1 291 ? -0.351 10.811 11.792 0.565 22.555 293 ILE A CA 1
ATOM 2337 C CA B ILE A 1 291 ? -0.354 10.659 11.878 0.435 22.821 293 ILE A CA 1
ATOM 2338 C C A ILE A 1 291 ? 0.841 11.348 12.588 0.565 21.272 293 ILE A C 1
ATOM 2339 C C B ILE A 1 291 ? 0.861 11.339 12.496 0.435 21.332 293 ILE A C 1
ATOM 2340 O O A ILE A 1 291 ? 0.834 12.489 13.068 0.565 21.349 293 ILE A O 1
ATOM 2341 O O B ILE A 1 291 ? 0.902 12.555 12.711 0.435 22.419 293 ILE A O 1
ATOM 2350 N N . ALA A 1 292 ? 1.864 10.513 12.762 1.000 20.096 294 ALA A N 1
ATOM 2351 C CA . ALA A 1 292 ? 3.085 10.956 13.386 1.000 19.252 294 ALA A CA 1
ATOM 2352 C C . ALA A 1 292 ? 3.948 11.675 12.359 1.000 17.884 294 ALA A C 1
ATOM 2353 O O . ALA A 1 292 ? 4.297 11.111 11.321 1.000 18.738 294 ALA A O 1
ATOM 2355 N N . LEU A 1 293 ? 4.286 12.932 12.692 1.000 17.656 295 LEU A N 1
ATOM 2356 C CA . LEU A 1 293 ? 5.088 13.804 11.854 1.000 18.237 295 LEU A CA 1
ATOM 2357 C C . LEU A 1 293 ? 6.377 14.165 12.592 1.000 19.020 295 LEU A C 1
ATOM 2358 O O . LEU A 1 293 ? 6.463 13.994 13.806 1.000 19.798 295 LEU A O 1
ATOM 2363 N N . ASP A 1 294 ? 7.348 14.715 11.866 1.000 19.197 296 ASP A N 1
ATOM 2364 C CA . ASP A 1 294 ? 8.597 15.143 12.476 1.000 20.331 296 ASP A CA 1
ATOM 2365 C C . ASP A 1 294 ? 8.596 16.649 12.742 1.000 20.609 296 ASP A C 1
ATOM 2366 O O . ASP A 1 294 ? 9.642 17.209 13.037 1.000 22.875 296 ASP A O 1
ATOM 2371 N N . GLY A 1 295 ? 7.430 17.289 12.658 1.000 20.800 297 GLY A N 1
ATOM 2372 C CA . GLY A 1 295 ? 7.351 18.730 12.823 1.000 22.397 297 GLY A CA 1
ATOM 2373 C C . GLY A 1 295 ? 5.903 19.182 12.749 1.000 25.306 297 GLY A C 1
ATOM 2374 O O . GLY A 1 295 ? 4.996 18.353 12.683 1.000 25.620 297 GLY A O 1
ATOM 2375 N N A LYS A 1 296 ? 5.696 20.502 12.749 0.467 27.665 298 LYS A N 1
ATOM 2376 N N B LYS A 1 296 ? 5.706 20.505 12.747 0.533 27.456 298 LYS A N 1
ATOM 2377 C CA A LYS A 1 296 ? 4.354 21.052 12.794 0.467 32.291 298 LYS A CA 1
ATOM 2378 C CA B LYS A 1 296 ? 4.372 21.077 12.762 0.533 31.986 298 LYS A CA 1
ATOM 2379 C C A LYS A 1 296 ? 3.689 20.862 11.432 0.467 35.746 298 LYS A C 1
ATOM 2380 C C B LYS A 1 296 ? 3.696 20.812 11.419 0.533 34.969 298 LYS A C 1
ATOM 2381 O O A LYS A 1 296 ? 4.342 20.939 10.392 0.467 36.645 298 LYS A O 1
ATOM 2382 O O B LYS A 1 296 ? 4.347 20.795 10.375 0.533 35.397 298 LYS A O 1
ATOM 2393 N N . ILE A 1 297 ? 2.377 20.603 11.459 1.000 40.844 299 ILE A N 1
ATOM 2394 C CA . ILE A 1 297 ? 1.596 20.378 10.251 1.000 48.534 299 ILE A CA 1
ATOM 2395 C C . ILE A 1 297 ? 1.885 21.441 9.184 1.000 56.051 299 ILE A C 1
ATOM 2396 O O . ILE A 1 297 ? 1.981 21.101 8.006 1.000 61.621 299 ILE A O 1
ATOM 2401 N N . LYS A 1 298 ? 2.051 22.711 9.583 1.000 60.347 300 LYS A N 1
ATOM 2402 C CA . LYS A 1 298 ? 2.209 23.797 8.626 1.000 67.608 300 LYS A CA 1
ATOM 2403 C C . LYS A 1 298 ? 3.508 23.677 7.822 1.000 67.866 300 LYS A C 1
ATOM 2404 O O . LYS A 1 298 ? 3.495 23.844 6.603 1.000 73.818 300 LYS A O 1
ATOM 2410 N N . HIS A 1 299 ? 4.624 23.408 8.510 1.000 56.265 301 HIS A N 1
ATOM 2411 C CA . HIS A 1 299 ? 5.952 23.743 8.014 1.000 56.416 301 HIS A CA 1
ATOM 2412 C C . HIS A 1 299 ? 6.350 22.908 6.796 1.000 52.913 301 HIS A C 1
ATOM 2413 O O . HIS A 1 299 ? 5.919 21.764 6.647 1.000 56.616 301 HIS A O 1
ATOM 2420 N N . GLU A 1 300 ? 7.236 23.482 5.968 1.000 57.039 302 GLU A N 1
ATOM 2421 C CA . GLU A 1 300 ? 7.651 22.891 4.700 1.000 57.078 302 GLU A CA 1
ATOM 2422 C C . GLU A 1 300 ? 8.682 21.782 4.919 1.000 52.095 302 GLU A C 1
ATOM 2423 O O . GLU A 1 300 ? 8.839 20.906 4.076 1.000 51.228 302 GLU A O 1
ATOM 2429 N N . ASP A 1 301 ? 9.401 21.832 6.045 1.000 46.597 303 ASP A N 1
ATOM 2430 C CA . ASP A 1 301 ? 10.420 20.846 6.351 1.000 44.609 303 ASP A CA 1
ATOM 2431 C C . ASP A 1 301 ? 9.787 19.640 7.052 1.000 43.051 303 ASP A C 1
ATOM 2432 O O . ASP A 1 301 ? 10.525 18.792 7.578 1.000 40.210 303 ASP A O 1
ATOM 2435 N N . THR A 1 302 ? 8.437 19.562 7.086 1.000 37.637 304 THR A N 1
ATOM 2436 C CA . THR A 1 302 ? 7.765 18.501 7.837 1.000 29.985 304 THR A CA 1
ATOM 2437 C C . THR A 1 302 ? 7.497 17.297 6.942 1.000 29.556 304 THR A C 1
ATOM 2438 O O . THR A 1 302 ? 7.009 17.419 5.815 1.000 33.670 304 THR A O 1
ATOM 2442 N N A ASN A 1 303 ? 7.816 16.124 7.484 0.482 26.340 305 ASN A N 1
ATOM 2443 N N B ASN A 1 303 ? 7.803 16.134 7.522 0.518 25.625 305 ASN A N 1
ATOM 2444 C CA A ASN A 1 303 ? 7.634 14.854 6.807 0.482 24.995 305 ASN A CA 1
ATOM 2445 C CA B ASN A 1 303 ? 7.733 14.834 6.880 0.518 24.183 305 ASN A CA 1
ATOM 2446 C C A ASN A 1 303 ? 7.013 13.868 7.788 0.482 21.448 305 ASN A C 1
ATOM 2447 C C B ASN A 1 303 ? 6.950 13.890 7.790 0.518 21.194 305 ASN A C 1
ATOM 2448 O O A ASN A 1 303 ? 6.991 14.114 8.989 0.482 20.809 305 ASN A O 1
ATOM 2449 O O B ASN A 1 303 ? 6.718 14.197 8.953 0.518 20.604 305 ASN A O 1
ATOM 2458 N N . LEU A 1 304 ? 6.585 12.713 7.266 1.000 19.895 306 LEU A N 1
ATOM 2459 C CA . LEU A 1 304 ? 6.229 11.598 8.133 1.000 19.122 306 LEU A CA 1
ATOM 2460 C C . LEU A 1 304 ? 7.381 11.333 9.095 1.000 18.695 306 LEU A C 1
ATOM 2461 O O . LEU A 1 304 ? 8.543 11.438 8.711 1.000 20.422 306 LEU A O 1
ATOM 2466 N N . ALA A 1 305 ? 7.046 11.001 10.348 1.000 18.338 307 ALA A N 1
ATOM 2467 C CA . ALA A 1 305 ? 8.067 10.678 11.331 1.000 18.854 307 ALA A CA 1
ATOM 2468 C C . ALA A 1 305 ? 8.839 9.427 10.917 1.000 17.161 307 ALA A C 1
ATOM 2469 O O . ALA A 1 305 ? 8.268 8.479 10.386 1.000 19.323 307 ALA A O 1
ATOM 2471 N N . SER A 1 306 ? 10.141 9.408 11.197 1.000 16.914 308 SER A N 1
ATOM 2472 C CA . SER A 1 306 ? 10.940 8.210 10.958 1.000 16.940 308 SER A CA 1
ATOM 2473 C C . SER A 1 306 ? 10.589 7.108 11.952 1.000 17.751 308 SER A C 1
ATOM 2474 O O . SER A 1 306 ? 10.148 7.364 13.056 1.000 18.326 308 SER A O 1
ATOM 2477 N N . SER A 1 307 ? 10.833 5.850 11.553 1.000 17.338 309 SER A N 1
ATOM 2478 C CA . SER A 1 307 ? 10.735 4.752 12.496 1.000 17.035 309 SER A CA 1
ATOM 2479 C C . SER A 1 307 ? 11.556 5.024 13.751 1.000 17.214 309 SER A C 1
ATOM 2480 O O . SER A 1 307 ? 12.723 5.397 13.668 1.000 18.763 309 SER A O 1
ATOM 2483 N N . THR A 1 308 ? 10.982 4.649 14.892 1.000 17.230 310 THR A N 1
ATOM 2484 C CA . THR A 1 308 ? 11.707 4.585 16.141 1.000 18.868 310 THR A CA 1
ATOM 2485 C C . THR A 1 308 ? 12.787 3.509 16.057 1.000 19.845 310 THR A C 1
ATOM 2486 O O . THR A 1 308 ? 12.543 2.414 15.528 1.000 22.291 310 THR A O 1
ATOM 2490 N N . ILE A 1 309 ? 13.965 3.814 16.604 1.000 20.270 311 ILE A N 1
ATOM 2491 C CA . ILE A 1 309 ? 15.035 2.843 16.772 1.000 21.847 311 ILE A CA 1
ATOM 2492 C C . ILE A 1 309 ? 15.411 2.817 18.249 1.000 24.057 311 ILE A C 1
ATOM 2493 O O . ILE A 1 309 ? 16.008 3.784 18.758 1.000 25.690 311 ILE A O 1
ATOM 2498 N N . ILE A 1 310 ? 14.984 1.758 18.942 1.000 27.600 312 ILE A N 1
ATOM 2499 C CA . ILE A 1 310 ? 15.189 1.639 20.381 1.000 31.275 312 ILE A CA 1
ATOM 2500 C C . ILE A 1 310 ? 16.544 0.988 20.642 1.000 31.714 312 ILE A C 1
ATOM 2501 O O . ILE A 1 310 ? 16.861 -0.046 20.051 1.000 36.025 312 ILE A O 1
ATOM 2506 N N . LYS A 1 311 ? 17.319 1.595 21.549 1.000 32.070 313 LYS A N 1
ATOM 2507 C CA . LYS A 1 311 ? 18.583 1.044 22.031 1.000 32.624 313 LYS A CA 1
ATOM 2508 C C . LYS A 1 311 ? 18.332 -0.260 22.799 1.000 32.291 313 LYS A C 1
ATOM 2509 O O . LYS A 1 311 ? 17.399 -0.358 23.592 1.000 29.465 313 LYS A O 1
ATOM 2515 N N . GLU A 1 312 ? 19.183 -1.266 22.574 1.000 33.036 314 GLU A N 1
ATOM 2516 C CA . GLU A 1 312 ? 19.051 -2.540 23.270 1.000 36.037 314 GLU A CA 1
ATOM 2517 C C . GLU A 1 312 ? 19.078 -2.300 24.778 1.000 35.333 314 GLU A C 1
ATOM 2518 O O . GLU A 1 312 ? 19.945 -1.595 25.278 1.000 35.822 314 GLU A O 1
ATOM 2524 N N . GLY A 1 313 ? 18.107 -2.871 25.497 1.000 37.218 315 GLY A N 1
ATOM 2525 C CA . GLY A 1 313 ? 18.098 -2.828 26.950 1.000 41.030 315 GLY A CA 1
ATOM 2526 C C . GLY A 1 313 ? 17.300 -1.659 27.525 1.000 42.047 315 GLY A C 1
ATOM 2527 O O . GLY A 1 313 ? 17.043 -1.639 28.727 1.000 47.262 315 GLY A O 1
ATOM 2528 N N . ILE A 1 314 ? 16.916 -0.693 26.676 1.000 38.974 316 ILE A N 1
ATOM 2529 C CA . ILE A 1 314 ? 16.181 0.484 27.117 1.000 42.259 316 ILE A CA 1
ATOM 2530 C C . ILE A 1 314 ? 14.730 0.088 27.382 1.000 42.248 316 ILE A C 1
ATOM 2531 O O . ILE A 1 314 ? 14.178 -0.755 26.677 1.000 46.513 316 ILE A O 1
ATOM 2536 N N . ASP A 1 315 ? 14.134 0.698 28.415 1.000 35.408 317 ASP A N 1
ATOM 2537 C CA . ASP A 1 315 ? 12.695 0.639 28.650 1.000 32.690 317 ASP A CA 1
ATOM 2538 C C . ASP A 1 315 ? 12.033 1.520 27.593 1.000 29.713 317 ASP A C 1
ATOM 2539 O O . ASP A 1 315 ? 12.255 2.727 27.580 1.000 30.370 317 ASP A O 1
ATOM 2544 N N A LYS A 1 316 ? 11.232 0.912 26.712 0.510 28.122 318 LYS A N 1
ATOM 2545 N N B LYS A 1 316 ? 11.229 0.906 26.717 0.490 27.944 318 LYS A N 1
ATOM 2546 C CA A LYS A 1 316 ? 10.739 1.592 25.524 0.510 29.261 318 LYS A CA 1
ATOM 2547 C CA B LYS A 1 316 ? 10.715 1.571 25.530 0.490 28.778 318 LYS A CA 1
ATOM 2548 C C A LYS A 1 316 ? 9.825 2.759 25.895 0.510 24.935 318 LYS A C 1
ATOM 2549 C C B LYS A 1 316 ? 9.846 2.769 25.904 0.490 24.796 318 LYS A C 1
ATOM 2550 O O A LYS A 1 316 ? 9.594 3.622 25.060 0.510 23.609 318 LYS A O 1
ATOM 2551 O O B LYS A 1 316 ? 9.660 3.654 25.081 0.490 23.612 318 LYS A O 1
ATOM 2562 N N . THR A 1 317 ? 9.303 2.782 27.127 1.000 24.720 319 THR A N 1
ATOM 2563 C CA . THR A 1 317 ? 8.456 3.879 27.558 1.000 24.205 319 THR A CA 1
ATOM 2564 C C . THR A 1 317 ? 9.217 5.198 27.545 1.000 23.523 319 THR A C 1
ATOM 2565 O O . THR A 1 317 ? 8.579 6.221 27.344 1.000 23.618 319 THR A O 1
ATOM 2569 N N . VAL A 1 318 ? 10.549 5.193 27.699 1.000 22.173 320 VAL A N 1
ATOM 2570 C CA . VAL A 1 318 ? 11.268 6.462 27.735 1.000 22.754 320 VAL A CA 1
ATOM 2571 C C . VAL A 1 318 ? 11.300 7.117 26.358 1.000 22.008 320 VAL A C 1
ATOM 2572 O O . VAL A 1 318 ? 11.761 8.247 26.229 1.000 22.985 320 VAL A O 1
ATOM 2576 N N . MET A 1 319 ? 10.840 6.426 25.317 1.000 21.155 321 MET A N 1
ATOM 2577 C CA . MET A 1 319 ? 10.796 7.034 24.000 1.000 21.052 321 MET A CA 1
ATOM 2578 C C . MET A 1 319 ? 9.587 7.957 23.835 1.000 20.658 321 MET A C 1
ATOM 2579 O O . MET A 1 319 ? 9.552 8.747 22.886 1.000 21.097 321 MET A O 1
ATOM 2584 N N . GLY A 1 320 ? 8.573 7.810 24.691 1.000 20.379 322 GLY A N 1
ATOM 2585 C CA . GLY A 1 320 ? 7.385 8.650 24.651 1.000 20.158 322 GLY A CA 1
ATOM 2586 C C . GLY A 1 320 ? 6.365 8.244 23.585 1.000 19.953 322 GLY A C 1
ATOM 2587 O O . GLY A 1 320 ? 5.200 8.017 23.885 1.000 19.777 322 GLY A O 1
ATOM 2588 N N . ILE A 1 321 ? 6.828 8.161 22.337 1.000 19.312 323 ILE A N 1
ATOM 2589 C CA . ILE A 1 321 ? 6.000 7.842 21.183 1.000 18.779 323 ILE A CA 1
ATOM 2590 C C . ILE A 1 321 ? 6.798 6.884 20.320 1.000 19.193 323 ILE A C 1
ATOM 2591 O O . ILE A 1 321 ? 7.935 7.191 19.990 1.000 21.452 323 ILE A O 1
ATOM 2596 N N . LEU A 1 322 ? 6.203 5.727 20.009 1.000 17.879 324 LEU A N 1
ATOM 2597 C CA . LEU A 1 322 ? 6.816 4.727 19.145 1.000 18.554 324 LEU A CA 1
ATOM 2598 C C . LEU A 1 322 ? 6.155 4.785 17.774 1.000 18.481 324 LEU A C 1
ATOM 2599 O O . LEU A 1 322 ? 4.935 4.682 17.675 1.000 21.150 324 LEU A O 1
ATOM 2604 N N . VAL A 1 323 ? 6.982 4.915 16.737 1.000 17.651 325 VAL A N 1
ATOM 2605 C CA . VAL A 1 323 ? 6.510 4.967 15.361 1.000 18.565 325 VAL A CA 1
ATOM 2606 C C . VAL A 1 323 ? 7.077 3.767 14.609 1.000 17.722 325 VAL A C 1
ATOM 2607 O O . VAL A 1 323 ? 8.285 3.531 14.644 1.000 17.833 325 VAL A O 1
ATOM 2611 N N . SER A 1 324 ? 6.190 3.044 13.926 1.000 17.567 326 SER A N 1
ATOM 2612 C CA . SER A 1 324 ? 6.603 1.936 13.088 1.000 18.171 326 SER A CA 1
ATOM 2613 C C . SER A 1 324 ? 5.831 1.954 11.773 1.000 17.614 326 SER A C 1
ATOM 2614 O O . SER A 1 324 ? 4.787 2.593 11.653 1.000 18.708 326 SER A O 1
ATOM 2617 N N . TYR A 1 325 ? 6.373 1.221 10.790 1.000 17.422 327 TYR A N 1
ATOM 2618 C CA . TYR A 1 325 ? 5.775 1.108 9.473 1.000 17.400 327 TYR A CA 1
ATOM 2619 C C . TYR A 1 325 ? 5.648 -0.361 9.090 1.000 17.057 327 TYR A C 1
ATOM 2620 O O . TYR A 1 325 ? 6.483 -1.177 9.469 1.000 18.366 327 TYR A O 1
ATOM 2629 N N . GLN A 1 326 ? 4.628 -0.635 8.279 1.000 17.104 328 GLN A N 1
ATOM 2630 C CA . GLN A 1 326 ? 4.470 -1.968 7.716 1.000 16.882 328 GLN A CA 1
ATOM 2631 C C . GLN A 1 326 ? 3.787 -1.889 6.365 1.000 17.607 328 GLN A C 1
ATOM 2632 O O . GLN A 1 326 ? 3.040 -0.961 6.067 1.000 18.172 328 GLN A O 1
ATOM 2638 N N . ILE A 1 327 ? 4.072 -2.909 5.541 1.000 17.405 329 ILE A N 1
ATOM 2639 C CA . ILE A 1 327 ? 3.308 -3.143 4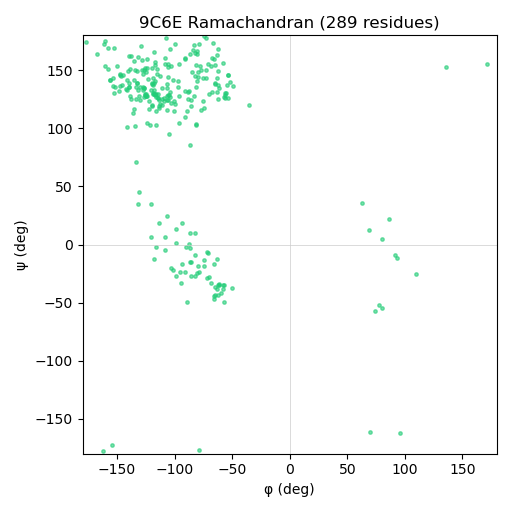.330 1.000 17.874 329 ILE A CA 1
ATOM 2640 C C . ILE A 1 327 ? 2.171 -4.083 4.705 1.000 17.860 329 ILE A C 1
ATOM 2641 O O . ILE A 1 327 ? 2.394 -5.076 5.385 1.000 20.582 329 ILE A O 1
ATOM 2646 N N . LYS A 1 328 ? 0.964 -3.755 4.293 1.000 17.683 330 LYS A N 1
ATOM 2647 C CA . LYS A 1 328 ? -0.179 -4.643 4.432 1.000 18.520 330 LYS A CA 1
ATOM 2648 C C . LYS A 1 328 ? -0.636 -5.046 3.041 1.000 18.003 330 LYS A C 1
ATOM 2649 O O . LYS A 1 328 ? -0.850 -4.199 2.185 1.000 19.113 330 LYS A O 1
ATOM 2655 N N . VAL A 1 329 ? -0.798 -6.350 2.829 1.000 17.312 331 VAL A N 1
ATOM 2656 C CA . VAL A 1 329 ? -1.333 -6.860 1.580 1.000 18.263 331 VAL A CA 1
ATOM 2657 C C . VAL A 1 329 ? -2.695 -7.463 1.901 1.000 18.268 331 VAL A C 1
ATOM 2658 O O . VAL A 1 329 ? -2.782 -8.347 2.759 1.000 19.872 331 VAL A O 1
ATOM 2662 N N . LYS A 1 330 ? -3.743 -6.943 1.248 1.000 17.841 332 LYS A N 1
ATOM 2663 C CA . LYS A 1 330 ? -5.116 -7.354 1.460 1.000 18.711 332 LYS A CA 1
ATOM 2664 C C . LYS A 1 330 ? -5.661 -8.016 0.200 1.000 18.539 332 LYS A C 1
ATOM 2665 O O . LYS A 1 330 ? -5.590 -7.450 -0.877 1.000 19.595 332 LYS A O 1
ATOM 2671 N N . LEU A 1 331 ? -6.186 -9.232 0.355 1.000 18.013 333 LEU A N 1
ATOM 2672 C CA . LEU A 1 331 ? -6.821 -9.977 -0.722 1.000 17.912 333 LEU A CA 1
ATOM 2673 C C . LEU A 1 331 ? -8.322 -10.042 -0.469 1.000 18.722 333 LEU A C 1
ATOM 2674 O O . LEU A 1 331 ? -8.757 -10.486 0.587 1.000 20.532 333 LEU A O 1
ATOM 2679 N N . THR A 1 332 ? -9.098 -9.618 -1.466 1.000 17.941 334 THR A N 1
ATOM 2680 C CA . THR A 1 332 ? -10.535 -9.770 -1.439 1.000 18.418 334 THR A CA 1
ATOM 2681 C C . THR A 1 332 ? -10.885 -11.033 -2.207 1.000 18.718 334 THR A C 1
ATOM 2682 O O . THR A 1 332 ? -10.475 -11.169 -3.354 1.000 19.525 334 THR A O 1
ATOM 2686 N N A VAL A 1 333 ? -11.537 -11.999 -1.540 0.455 19.042 335 VAL A N 1
ATOM 2687 N N B VAL A 1 333 ? -11.739 -11.856 -1.589 0.545 19.144 335 VAL A N 1
ATOM 2688 C CA A VAL A 1 333 ? -11.942 -13.222 -2.216 0.455 19.090 335 VAL A CA 1
ATOM 2689 C CA B VAL A 1 333 ? -12.002 -13.213 -2.031 0.545 19.566 335 VAL A CA 1
ATOM 2690 C C A VAL A 1 333 ? -13.462 -13.246 -2.336 0.455 19.950 335 VAL A C 1
ATOM 2691 C C B VAL A 1 333 ? -13.510 -13.346 -2.264 0.545 20.030 335 VAL A C 1
ATOM 2692 O O A VAL A 1 333 ? -14.189 -12.763 -1.469 0.455 20.436 335 VAL A O 1
ATOM 2693 O O B VAL A 1 333 ? -14.303 -13.014 -1.382 0.545 20.508 335 VAL A O 1
ATOM 2700 N N . SER A 1 334 ? -13.904 -13.797 -3.461 1.000 20.352 336 SER A N 1
ATOM 2701 C CA . SER A 1 334 ? -15.304 -13.860 -3.824 1.000 19.921 336 SER A CA 1
ATOM 2702 C C . SER A 1 334 ? -16.056 -14.851 -2.941 1.000 20.810 336 SER A C 1
ATOM 2703 O O . SER A 1 334 ? -15.481 -15.805 -2.419 1.000 22.492 336 SER A O 1
ATOM 2706 N N . GLY A 1 335 ? -17.349 -14.572 -2.761 1.000 20.893 337 GLY A N 1
ATOM 2707 C CA . GLY A 1 335 ? -18.255 -15.508 -2.129 1.000 21.492 337 GLY A CA 1
ATOM 2708 C C . GLY A 1 335 ? -18.708 -16.577 -3.121 1.000 21.883 337 GLY A C 1
ATOM 2709 O O . GLY A 1 335 ? -19.001 -16.294 -4.286 1.000 24.136 337 GLY A O 1
ATOM 2710 N N . LEU A 1 336 ? -18.798 -17.814 -2.630 1.000 20.769 338 LEU A N 1
ATOM 2711 C CA . LEU A 1 336 ? -19.388 -18.885 -3.414 1.000 20.925 338 LEU A CA 1
ATOM 2712 C C . LEU A 1 336 ? -20.907 -18.849 -3.272 1.000 20.343 338 LEU A C 1
ATOM 2713 O O . LEU A 1 336 ? -21.479 -18.118 -2.458 1.000 21.941 338 LEU A O 1
ATOM 2718 N N . LEU A 1 337 ? -21.575 -19.665 -4.083 1.000 21.256 339 LEU A N 1
ATOM 2719 C CA . LEU A 1 337 ? -23.017 -19.600 -4.152 1.000 22.749 339 LEU A CA 1
ATOM 2720 C C . LEU A 1 337 ? -23.589 -19.946 -2.782 1.000 23.064 339 LEU A C 1
ATOM 2721 O O . LEU A 1 337 ? -23.256 -20.980 -2.201 1.000 24.723 339 LEU A O 1
ATOM 2726 N N . GLY A 1 338 ? -24.417 -19.050 -2.245 1.000 26.072 340 GLY A N 1
ATOM 2727 C CA . GLY A 1 338 ? -24.974 -19.226 -0.914 1.000 25.295 340 GLY A CA 1
ATOM 2728 C C . GLY A 1 338 ? -24.395 -18.248 0.113 1.000 25.122 340 GLY A C 1
ATOM 2729 O O . GLY A 1 338 ? -25.035 -17.958 1.123 1.000 31.325 340 GLY A O 1
ATOM 2730 N N . GLU A 1 339 ? -23.182 -17.760 -0.135 1.000 22.319 341 GLU A N 1
ATOM 2731 C CA . GLU A 1 339 ? -22.561 -16.808 0.767 1.000 22.334 341 GLU A CA 1
ATOM 2732 C C . GLU A 1 339 ? -23.132 -15.417 0.498 1.000 22.246 341 GLU A C 1
ATOM 2733 O O . GLU A 1 339 ? -23.455 -15.082 -0.643 1.000 25.257 341 GLU A O 1
ATOM 2739 N N . LEU A 1 340 ? -23.212 -14.600 1.556 1.000 22.506 342 LEU A N 1
ATOM 2740 C CA . LEU A 1 340 ? -23.850 -13.294 1.474 1.000 22.441 342 LEU A CA 1
ATOM 2741 C C . LEU A 1 340 ? -22.894 -12.212 0.977 1.000 21.764 342 LEU A C 1
ATOM 2742 O O . LEU A 1 340 ? -23.369 -11.218 0.423 1.000 24.306 342 LEU A O 1
ATOM 2747 N N . THR A 1 341 ? -21.578 -12.389 1.206 1.000 21.224 343 THR A N 1
ATOM 2748 C CA . THR A 1 341 ? -20.592 -11.350 0.967 1.000 22.738 343 THR A CA 1
ATOM 2749 C C . THR A 1 341 ? -19.290 -11.968 0.474 1.000 21.433 343 THR A C 1
ATOM 2750 O O . THR A 1 341 ? -19.070 -13.168 0.620 1.000 21.637 343 THR A O 1
ATOM 2754 N N A SER A 1 342 ? -18.445 -11.132 -0.122 0.578 20.965 344 SER A N 1
ATOM 2755 N N B SER A 1 342 ? -18.406 -11.127 -0.083 0.422 21.540 344 SER A N 1
ATOM 2756 C CA A SER A 1 342 ? -17.036 -11.445 -0.237 0.578 20.548 344 SER A CA 1
ATOM 2757 C CA B SER A 1 342 ? -16.997 -11.459 -0.246 0.422 21.431 344 SER A CA 1
ATOM 2758 C C A SER A 1 342 ? -16.396 -11.424 1.153 0.578 20.085 344 SER A C 1
ATOM 2759 C C B SER A 1 342 ? -16.326 -11.516 1.130 0.422 20.825 344 SER A C 1
ATOM 2760 O O A SER A 1 342 ? -16.990 -10.986 2.143 0.578 21.824 344 SER A O 1
ATOM 2761 O O B SER A 1 342 ? -16.948 -11.220 2.151 0.422 21.870 344 SER A O 1
ATOM 2766 N N A SER A 1 343 ? -15.140 -11.888 1.194 0.568 20.105 345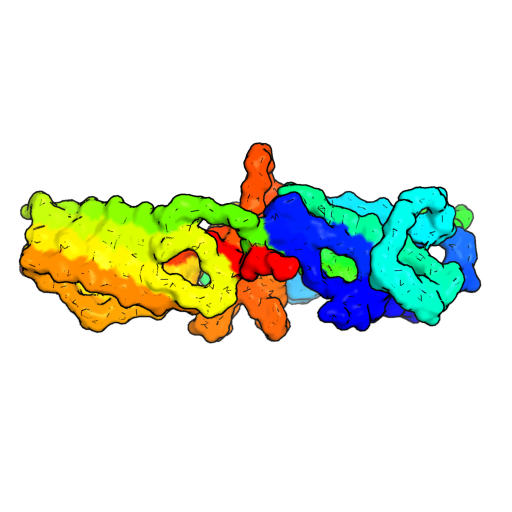 SER A N 1
ATOM 2767 N N B SER A 1 343 ? -15.043 -11.883 1.172 0.432 21.101 345 SER A N 1
ATOM 2768 C CA A SER A 1 343 ? -14.305 -11.902 2.392 0.568 21.295 345 SER A CA 1
ATOM 2769 C CA B SER A 1 343 ? -14.310 -11.741 2.415 0.432 21.679 345 SER A CA 1
ATOM 2770 C C A SER A 1 343 ? -12.978 -11.198 2.103 0.568 20.241 345 SER A C 1
ATOM 2771 C C B SER A 1 343 ? -12.899 -11.286 2.101 0.432 20.616 345 SER A C 1
ATOM 2772 O O A SER A 1 343 ? -12.628 -10.964 0.941 0.568 21.402 345 SER A O 1
ATOM 2773 O O B SER A 1 343 ? -12.440 -11.305 0.955 0.432 21.197 345 SER A O 1
ATOM 2778 N N . GLU A 1 344 ? -12.218 -10.888 3.161 1.000 21.100 346 GLU A N 1
ATOM 2779 C CA . GLU A 1 344 ? -10.883 -10.333 3.017 1.000 21.386 346 GLU A CA 1
ATOM 2780 C C . GLU A 1 344 ? -9.928 -11.078 3.940 1.000 21.053 346 GLU A C 1
ATOM 2781 O O . GLU A 1 344 ? -10.293 -11.428 5.060 1.000 24.001 346 GLU A O 1
ATOM 2787 N N . VAL A 1 345 ? -8.713 -11.298 3.444 1.000 19.449 347 VAL A N 1
ATOM 2788 C CA . VAL A 1 345 ? -7.607 -11.762 4.269 1.000 19.496 347 VAL A CA 1
ATOM 2789 C C . VAL A 1 345 ? -6.424 -10.829 4.031 1.000 18.915 347 VAL A C 1
ATOM 2790 O O . VAL A 1 345 ? -6.370 -10.129 3.009 1.000 19.145 347 VAL A O 1
ATOM 2794 N N . ALA A 1 346 ? -5.483 -10.808 4.973 1.000 19.109 348 ALA A N 1
ATOM 2795 C CA . ALA A 1 346 ? -4.347 -9.914 4.871 1.000 20.084 348 ALA A CA 1
ATOM 2796 C C . ALA A 1 346 ? -3.136 -10.462 5.607 1.000 19.784 348 ALA A C 1
ATOM 2797 O O . ALA A 1 346 ? -3.249 -11.284 6.524 1.000 21.516 348 ALA A O 1
ATOM 2799 N N A THR A 1 347 ? -1.952 -9.994 5.216 0.625 20.229 349 THR A N 1
ATOM 2800 N N B THR A 1 347 ? -1.990 -9.912 5.197 0.375 20.262 349 THR A N 1
ATOM 2801 C CA A THR A 1 347 ? -0.770 -10.172 6.045 0.625 20.166 349 THR A CA 1
ATOM 2802 C CA B THR A 1 347 ? -0.689 -10.164 5.788 0.375 20.418 349 THR A CA 1
ATOM 2803 C C A THR A 1 347 ? 0.058 -8.896 5.963 0.625 19.955 349 THR A C 1
ATOM 2804 C C B THR A 1 347 ? -0.012 -8.816 6.005 0.375 19.916 349 THR A C 1
ATOM 2805 O O A THR A 1 347 ? -0.087 -8.091 5.033 0.625 19.956 349 THR A O 1
ATOM 2806 O O B THR A 1 347 ? -0.357 -7.852 5.320 0.375 19.198 349 THR A O 1
ATOM 2813 N N . GLU A 1 348 ? 0.924 -8.753 6.958 1.000 20.698 350 GLU A N 1
ATOM 2814 C CA . GLU A 1 348 ? 1.704 -7.550 7.182 1.000 20.529 350 GLU A CA 1
ATOM 2815 C C . GLU A 1 348 ? 3.190 -7.906 7.203 1.000 21.360 350 GLU A C 1
ATOM 2816 O O . GLU A 1 348 ? 3.589 -8.985 7.657 1.000 23.861 350 GLU A O 1
ATOM 2822 N N . VAL A 1 349 ? 3.997 -6.948 6.751 1.000 19.805 351 VAL A N 1
ATOM 2823 C CA . VAL A 1 349 ? 5.441 -7.089 6.670 1.000 20.032 351 VAL A CA 1
ATOM 2824 C C . VAL A 1 349 ? 6.073 -5.817 7.210 1.000 19.315 351 VAL A C 1
ATOM 2825 O O . VAL A 1 349 ? 5.928 -4.760 6.595 1.000 19.533 351 VAL A O 1
ATOM 2829 N N . PRO A 1 350 ? 6.832 -5.883 8.315 1.000 18.461 352 PRO A N 1
ATOM 2830 C CA . PRO A 1 350 ? 7.476 -4.700 8.864 1.000 18.922 352 PRO A CA 1
ATOM 2831 C C . PRO A 1 350 ? 8.653 -4.233 8.011 1.000 19.063 352 PRO A C 1
ATOM 2832 O O . PRO A 1 350 ? 9.330 -5.026 7.356 1.000 19.623 352 PRO A O 1
ATOM 2836 N N . PHE A 1 351 ? 8.890 -2.912 8.038 1.000 18.098 353 PHE A N 1
ATOM 2837 C CA . PHE A 1 351 ? 10.105 -2.316 7.502 1.000 17.255 353 PHE A CA 1
ATOM 2838 C C . PHE A 1 351 ? 10.361 -1.016 8.254 1.000 17.830 353 PHE A C 1
ATOM 2839 O O . PHE A 1 351 ? 9.482 -0.588 8.976 1.000 18.826 353 PHE A O 1
ATOM 2847 N N . ARG A 1 352 ? 11.546 -0.428 8.069 1.000 17.461 354 ARG A N 1
ATOM 2848 C CA . ARG A 1 352 ? 11.853 0.843 8.712 1.000 17.453 354 ARG A CA 1
ATOM 2849 C C . ARG A 1 352 ? 12.043 1.928 7.655 1.000 17.665 354 ARG A C 1
ATOM 2850 O O . ARG A 1 352 ? 12.525 1.682 6.556 1.000 18.763 354 ARG A O 1
ATOM 2858 N N . LEU A 1 353 ? 11.649 3.149 8.040 1.000 17.492 355 LEU A N 1
ATOM 2859 C CA . LEU A 1 353 ? 11.662 4.322 7.177 1.000 17.257 355 LEU A CA 1
ATOM 2860 C C . LEU A 1 353 ? 12.431 5.428 7.892 1.000 17.529 355 LEU A C 1
ATOM 2861 O O . LEU A 1 353 ? 12.118 5.768 9.031 1.000 1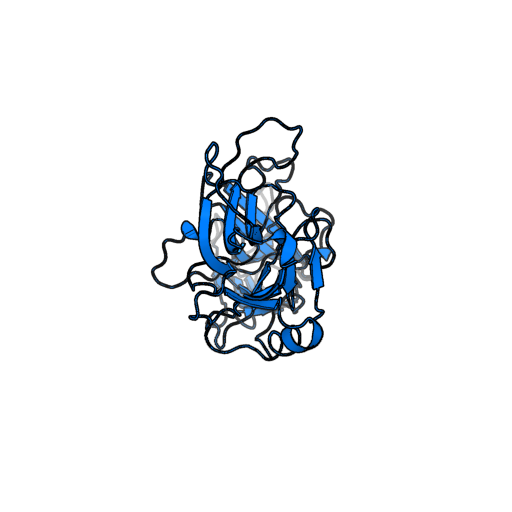7.593 355 LEU A O 1
ATOM 2866 N N . MET A 1 354 ? 13.438 5.989 7.198 1.000 18.291 356 MET A N 1
ATOM 2867 C CA . MET A 1 354 ? 14.234 7.060 7.777 1.000 18.547 356 MET A CA 1
ATOM 2868 C C . MET A 1 354 ? 14.988 7.810 6.682 1.000 18.972 356 MET A C 1
ATOM 2869 O O . MET A 1 354 ? 14.777 7.568 5.498 1.000 19.922 356 MET A O 1
ATOM 2874 N N . HIS A 1 355 ? 15.796 8.797 7.086 1.000 19.221 357 HIS A N 1
ATOM 2875 C CA . HIS A 1 355 ? 16.586 9.553 6.136 1.000 19.931 357 HIS A CA 1
ATOM 2876 C C . HIS A 1 355 ? 17.839 8.770 5.752 1.000 20.206 357 HIS A C 1
ATOM 2877 O O . HIS A 1 355 ? 18.195 7.789 6.402 1.000 20.753 357 HIS A O 1
ATOM 2884 N N . PRO A 1 356 ? 18.531 9.148 4.658 1.000 22.421 358 PRO A N 1
ATOM 2885 C CA . PRO A 1 356 ? 19.670 8.379 4.159 1.000 23.659 358 PRO A CA 1
ATOM 2886 C C . PRO A 1 356 ? 20.831 8.308 5.137 1.000 24.031 358 PRO A C 1
ATOM 2887 O O . PRO A 1 356 ? 20.923 9.092 6.080 1.000 24.574 358 PRO A O 1
ATOM 2891 N N . GLN A 1 357 ? 21.734 7.361 4.899 1.000 26.192 359 GLN A N 1
ATOM 2892 C CA . GLN A 1 357 ? 22.975 7.334 5.645 1.000 27.718 359 GLN A CA 1
ATOM 2893 C C . GLN A 1 357 ? 23.633 8.702 5.522 1.000 29.110 359 GLN A C 1
ATOM 2894 O O . GLN A 1 357 ? 23.528 9.362 4.486 1.000 32.555 359 GLN A O 1
ATOM 2900 N N . PRO A 1 358 ? 24.328 9.164 6.578 1.000 30.124 360 PRO A N 1
ATOM 2901 C CA . PRO A 1 358 ? 25.059 10.430 6.516 1.000 33.078 360 PRO A CA 1
ATOM 2902 C C . PRO A 1 358 ? 26.157 10.399 5.461 1.000 37.382 360 PRO A C 1
ATOM 2903 O O . PRO A 1 358 ? 26.734 9.346 5.215 1.000 39.463 360 PRO A O 1
ATOM 2907 N N . GLU A 1 359 ? 26.456 11.561 4.871 1.000 45.166 361 GLU A N 1
ATOM 2908 C CA . GLU A 1 359 ? 27.468 11.640 3.824 1.000 51.370 361 GLU A CA 1
ATOM 2909 C C . GLU A 1 359 ? 28.798 12.144 4.405 1.000 54.786 361 GLU A C 1
ATOM 2910 O O . GLU A 1 359 ? 28.973 12.052 5.641 1.000 55.045 361 GLU A O 1
#

Organism: Bos taurus (NCBI:txid9913)

Sequence (352 aa):
HVIFKKISRDKSVTIYLGKRDYIDHVERVEPVDGVVLVDPELVKGKKRRVYVSLTCAFRYGQEDIDVMGLSFRRRDLYFSQVQVFPPVGASGATTRLQESSLIKKLGANTYPFLLTFPDYLPCSVMLLQQPAPQDVGKSSCGVDFEIKAFATHSTDVEEDKIPKKSSSVVRLLIRKVQHAPRDMMGPQPRRAEASSWQFFMSDKPLRRLAVSLSKEIYYHGEPPIPVTVAVTNSTEKTVKKIKVLVEQVTNVVLYSSDYYIKTVAAEEAQQEKVPPNSSSLTKTLTLVPLLANNRERRGIIALDGKKIKHEDTNNLASSTIIKEGIDKKTVMGILVSYQIKVKLTVVSGLLGELTSSSSEVATTEVPFRLMHPQPE

GO terms:
  GO:0001750 photoreceptor outer segment (C, IDA)
  GO:0001917 photoreceptor inner segment (C, IDA)
  GO:0009416 response to light stimulus (P, IDA)
  GO:0042802 identical protein binding (F, IPI)
  GO:0005515 protein binding (F, IPI)
  GO:0016020 membrane (C, EXP)
  GO:0005829 cytosol (C, TAS)

Foldseek 3Di:
DCKDKDAFLVRFKMKIWRDFEWEDALVFIRWTKIKIFGDCVVQPQKWKKKKKWKKKKFWADPPPDDIDIDIDTLDMDMDIFPPHPPPADDHDPNLVVVCVVRHDRMTMHIGGDDNAEWWWKWAAADPVFDGGTITIWMKMKMFIFHADPVGHGDTDSSRMDMDTGTYFYAHYPDFDDWWKDKDWDDDPPGNFIKIKIKTWPGFEDEAQGKIKIKIKIQAQDQKKQPKKKKFKKKWKFQQPPDGGIFIDTQWMDIDPDMAHHRGMDIDIDIIHRWCVSDPDRHRFMWNDDPPDPPIIGGWATDGDPPDDCNSHRMGIWIKMKIKTWIADDPPDDGIDIDIDIITHTYGHYHDD